Protein AF-0000000072180485 (afdb_homodimer)

Radius of gyration: 29.86 Å; Cα contacts (8 Å, |Δi|>4): 992; chains: 2; bounding box: 83×87×85 Å

Organism: Symbiodinium microadriaticum (NCBI:txid2951)

Nearest PDB structures (foldseek):
  3htm-assembly1_B  TM=7.768E-01  e=1.450E-06  Homo sapiens
  4eoz-assembly2_A  TM=7.579E-01  e=9.945E-05  Homo sapiens
  6xxs-assembly1_B  TM=7.174E-01  e=1.742E-04  Homo sapiens
  6zbu-assembly1_A  TM=7.116E-01  e=1.573E-04  Homo sapiens
  8dwt-assembly1_B  TM=5.602E-01  e=3.242E-05  Homo sapiens

InterPro domains:
  IPR000210 BTB/POZ domain [PF00651] (170-268)
  IPR000210 BTB/POZ domain [PS50097] (172-239)
  IPR000210 BTB/POZ domain [SM00225] (172-271)
  IPR011333 SKP1/BTB/POZ domain superfamily [G3DSA:3.30.710.10] (150-300)
  IPR011333 SKP1/BTB/POZ domain superfamily [SSF54695] (161-268)
  IPR044714 BTB/POZ domain-containing protein AtSIBP1-like [PTHR46672] (154-309)

Solvent-accessible surface area (backbone atoms only — not comparable to full-atom values): 36627 Å² total; per-residue (Å²): 72,83,70,53,60,68,53,40,39,49,44,49,51,26,54,68,72,35,38,48,67,62,37,59,72,70,49,57,96,56,48,46,54,81,46,59,37,54,97,69,56,40,27,65,62,41,50,60,64,60,40,52,80,42,96,64,60,45,71,48,43,52,52,38,49,50,52,41,33,71,72,51,32,58,54,75,53,59,40,56,72,85,40,90,44,59,50,75,48,56,45,89,91,43,45,86,83,46,57,45,75,47,69,46,37,41,28,17,36,53,34,41,40,40,53,47,45,54,53,47,68,71,39,94,58,88,49,64,70,44,46,52,42,43,54,52,49,48,51,50,58,29,66,52,70,53,70,64,84,54,49,38,70,26,50,44,55,38,42,50,32,37,48,43,43,66,66,41,64,90,72,39,38,26,38,35,37,27,58,78,39,75,43,68,40,47,56,63,58,46,34,54,52,11,71,57,43,29,54,56,48,59,63,37,52,76,80,42,87,64,34,78,46,85,42,58,91,37,46,40,69,19,52,50,50,40,49,40,30,54,60,43,54,41,73,83,78,82,76,51,72,66,44,45,49,50,20,34,50,51,25,55,73,40,56,24,62,56,46,31,50,53,46,44,56,54,48,62,75,56,66,41,88,87,41,35,65,65,52,32,34,49,16,55,77,67,65,34,63,70,43,33,49,53,38,38,52,49,42,73,69,31,67,68,50,44,50,37,55,74,69,62,75,52,56,68,62,40,45,37,60,74,39,58,71,61,49,52,52,52,55,55,50,55,57,61,60,64,73,102,73,84,72,53,59,58,55,41,39,30,44,50,44,25,55,68,72,37,36,50,45,40,35,60,67,70,49,57,59,49,49,43,52,82,45,62,34,55,96,68,54,40,28,65,62,42,51,61,63,59,41,50,78,44,97,63,58,42,72,47,43,54,53,38,48,51,49,43,28,71,70,42,30,50,48,73,52,58,40,55,73,84,40,88,44,59,51,76,48,57,44,90,91,42,45,90,84,45,56,46,76,49,68,46,39,51,30,16,36,55,54,40,38,50,53,48,42,53,52,45,68,71,40,93,58,90,44,66,68,45,44,52,40,36,52,50,47,53,50,45,56,70,48,44,51,59,39,77,63,53,50,37,50,26,49,47,55,42,45,51,33,38,49,45,46,68,67,40,63,91,72,38,38,26,39,37,38,26,58,78,38,77,43,69,39,46,54,62,58,45,33,52,53,11,70,58,43,28,55,55,50,59,63,38,52,76,80,42,86,65,33,79,45,83,42,58,91,38,47,41,67,20,52,50,51,40,49,39,30,52,58,46,57,44,74,84,79,82,74,51,72,66,44,48,49,51,21,33,52,50,25,55,72,38,57,24,62,57,45,31,50,54,47,47,57,55,49,61,74,57,66,41,86,88,40,35,64,66,52,33,37,50,16,54,76,68,65,35,63,55,46,33,48,42,38,38,53,49,42,72,68,31,67,68,50,45,50,38,55,75,70,63,73,54,57,71,64,42,46,39,61,74,37,59,71,62,49,55,53,52,55,56,50,54,58,62,57,64,72,104

Sequence (680 aa):
MMVTQTKFNSLIGFLRIGDILGLQKFIPADFDWSQKGGPEDVTLLHYAVLCLGEENPGEKHLKTMEWMLRSGADPEHELPQKHPQCYLIWKRKNKRGTTIEIPYAGHSATSLAFAWLEALETSEEEWTVEREYLKNVVSLIARIPSLHRKKVAVAEGVVDLWESVLNMSTTHNVTLETEDGNVTAHDHVLMAASPVLEAMLQSAMKEGVHKHISVTDSSGTSVALFLEVLYTSSMRGSPSHLTMLAALDLAHRWQVTTVVQQLADVLLEMITVDSFVAIAAAAVLKGLSSLTRACSVFGAKSPQVQAMLKKGSLPTAVRTLLQPDSAKSLETAKKKRRTVMMVTQTKFNSLIGFLRIGDILGLQKFIPADFDWSQKGGPEDVTLLHYAVLCLGEENPGEKHLKTMEWMLRSGADPEHELPQKHPQCYLIWKRKNKRGTTIEIPYAGHSATSLAFAWLEALETSEEEWTVEREYLKNVVSLIARIPSLHRKKVAVAEGVVDLWESVLNMSTTHNVTLETEDGNVTAHDHVLMAASPVLEAMLQSAMKEGVHKHISVTDSSGTSVALFLEVLYTSSMRGSPSHLTMLAALDLAHRWQVTTVVQQLADVLLEMITVDSFVAIAAAAVLKGLSSLTRACSVFGAKSPQVQAMLKKGSLPTAVRTLLQPDSAKSLETAKKKRRTV

Foldseek 3Di:
DEDDQVLVVVLLVCLLVLPLVVNVVSADLPHDQQAFHDPQRGGSLLSLLVSLPRPANDPSSLVSNLVSQQSAHDQQNADAQPRPDWDWDADPVDRPQQIDIDGSHGDGSLRVLVVVLVRQVPGPDDSPRSNVSSVSNNVSNVPRPRPPDDDDDDDPVQLVVLVVQLPPQVPFQEWEAEQADIGTHHLVLLLVQFVQSVVQVVVQVVPDRHHYDYHHVADPLLVSQLVSCSRRVDGPDDDALVSLLRVLVVCLVRVRVSSVVSSLVVVLVVDDPVCLQVQCLSCQVSVVPVSLVSSLVCLVVDPSSVVCLVVVVGDPSNNCSNVVVVVVVVVVVVVVVVVD/DEDDQVLVVVLLVCLLVLPLVSNVVSADLQHDQQAFHDPQRGGSLLSLLLSLARPANDPSSLVNNLVSLQSQRAQQNADAQPRDDWDWDADPVCRPQQIDIDTRHGHGSLRVLVVVLVSQVPGPDDSPRSNVSSVSNNVSNLQRPSCNVDDDDDDPVVLVVLVVQLPPQVPFQEWEAEQADIDTHHLVLLVVQFVQSVVQVVVQVVPDRHYYDYHHVADPLLVSQLVSCSRRVDGPDDDALVSLLRVLVVCLVRVRVSSNVSSLNVVSVVDDPVCLQVQCQSCQVSVVPSSLSSSLVCCVPDPVSVVCLVVVVGDPSNNCSNPVVVVVVVVVVVVVVVVD

pLDDT: mean 82.28, std 13.86, range [29.07, 97.98]

Structure (mmCIF, N/CA/C/O backbone):
data_AF-0000000072180485-model_v1
#
loop_
_entity.id
_entity.type
_entity.pdbx_description
1 polymer 'BTB/POZ and TAZ domain-containing protein 4'
#
loop_
_atom_site.group_PDB
_atom_site.id
_atom_site.type_symbol
_atom_site.label_atom_id
_atom_site.label_alt_id
_atom_site.label_comp_id
_atom_site.label_asym_id
_atom_site.label_entity_id
_atom_site.label_seq_id
_atom_site.pdbx_PDB_ins_code
_atom_site.Cartn_x
_atom_site.Cartn_y
_atom_site.Cartn_z
_atom_site.occupancy
_atom_site.B_iso_or_equiv
_atom_site.auth_seq_id
_atom_site.auth_comp_id
_atom_site.auth_asym_id
_atom_site.auth_atom_id
_atom_site.pdbx_PDB_model_num
ATOM 1 N N . MET A 1 1 ? 4.359 -18.362 -21.927 1 55.29 1 MET A N 1
ATOM 2 C CA . MET A 1 1 ? 4.919 -19.552 -22.561 1 55.29 1 MET A CA 1
ATOM 3 C C . MET A 1 1 ? 6.441 -19.556 -22.463 1 55.29 1 MET A C 1
ATOM 5 O O . MET A 1 1 ? 7.071 -18.497 -22.481 1 55.29 1 MET A O 1
ATOM 9 N N . MET A 1 2 ? 7.008 -20.71 -22.06 1 67.44 2 MET A N 1
ATOM 10 C CA . MET A 1 2 ? 8.457 -20.889 -22.063 1 67.44 2 MET A CA 1
ATOM 11 C C . MET A 1 2 ? 8.97 -21.155 -23.474 1 67.44 2 MET A C 1
ATOM 13 O O . MET A 1 2 ? 8.329 -21.868 -24.248 1 67.44 2 MET A O 1
ATOM 17 N N . VAL A 1 3 ? 9.924 -20.472 -23.899 1 71.61 3 VAL A N 1
ATOM 18 C CA . VAL A 1 3 ? 10.539 -20.665 -25.209 1 71.61 3 VAL A CA 1
ATOM 19 C C . VAL A 1 3 ? 11.713 -21.635 -25.091 1 71.61 3 VAL A C 1
ATOM 21 O O . VAL A 1 3 ? 12.26 -21.827 -24.002 1 71.61 3 VAL A O 1
ATOM 24 N N . THR A 1 4 ? 11.973 -22.357 -26.11 1 74.17 4 THR A N 1
ATOM 25 C CA . THR A 1 4 ? 13.118 -23.259 -26.15 1 74.17 4 THR A CA 1
ATOM 26 C C . THR A 1 4 ? 14.415 -22.499 -25.886 1 74.17 4 THR A C 1
ATOM 28 O O . THR A 1 4 ? 14.459 -21.274 -26.01 1 74.17 4 THR A O 1
ATOM 31 N N . GLN A 1 5 ? 15.402 -23.24 -25.478 1 77.2 5 GLN A N 1
ATOM 32 C CA . GLN A 1 5 ? 16.694 -22.619 -25.206 1 77.2 5 GLN A CA 1
ATOM 33 C C . GLN A 1 5 ? 17.26 -21.955 -26.459 1 77.2 5 GLN A C 1
ATOM 35 O O . GLN A 1 5 ? 17.889 -20.898 -26.378 1 77.2 5 GLN A O 1
ATOM 40 N N . THR A 1 6 ? 17.025 -22.604 -27.561 1 74.24 6 THR A N 1
ATOM 41 C CA . THR A 1 6 ? 17.506 -22.047 -28.821 1 74.24 6 THR A CA 1
ATOM 42 C C . THR A 1 6 ? 16.824 -20.715 -29.119 1 74.24 6 THR A C 1
ATOM 44 O O . THR A 1 6 ? 17.478 -19.755 -29.531 1 74.24 6 THR A O 1
ATOM 47 N N . LYS A 1 7 ? 15.589 -20.792 -28.867 1 76.18 7 LYS A N 1
ATOM 48 C CA . LYS A 1 7 ? 14.851 -19.55 -29.077 1 76.18 7 LYS A CA 1
ATOM 49 C C . LYS A 1 7 ? 15.272 -18.483 -28.072 1 76.18 7 LYS A C 1
ATOM 51 O O . LYS A 1 7 ? 15.406 -17.309 -28.423 1 76.18 7 LYS A O 1
ATOM 56 N N . PHE A 1 8 ? 15.44 -18.954 -26.92 1 85.02 8 PHE A N 1
ATOM 57 C CA . PHE A 1 8 ? 15.881 -18.03 -25.882 1 85.02 8 PHE A CA 1
ATOM 58 C C . PHE A 1 8 ? 17.22 -17.402 -26.25 1 85.02 8 PHE A C 1
ATOM 60 O O . PHE A 1 8 ? 17.419 -16.2 -26.065 1 85.02 8 PHE A O 1
ATOM 67 N N . ASN A 1 9 ? 18.1 -18.163 -26.788 1 78.93 9 ASN A N 1
ATOM 68 C CA . ASN A 1 9 ? 19.398 -17.66 -27.224 1 78.93 9 ASN A CA 1
ATOM 69 C C . ASN A 1 9 ? 19.253 -16.619 -28.33 1 78.93 9 ASN A C 1
ATOM 71 O O . ASN A 1 9 ? 20.013 -15.65 -28.381 1 78.93 9 ASN A O 1
ATOM 75 N N . SER A 1 10 ? 18.276 -16.87 -29.151 1 77.52 10 SER A N 1
ATOM 76 C CA . SER A 1 10 ? 18.01 -15.896 -30.204 1 77.52 10 SER A CA 1
ATOM 77 C C . SER A 1 10 ? 17.522 -14.573 -29.623 1 77.52 10 SER A C 1
ATOM 79 O O . SER A 1 10 ? 17.89 -13.502 -30.11 1 77.52 10 SER A O 1
ATOM 81 N N . LEU A 1 11 ? 16.711 -14.748 -28.644 1 85.27 11 LEU A N 1
ATOM 82 C CA . LEU A 1 11 ? 16.206 -13.542 -27.998 1 85.27 11 LEU A CA 1
ATOM 83 C C . LEU A 1 11 ? 17.343 -12.747 -27.366 1 85.27 11 LEU A C 1
ATOM 85 O O . LEU A 1 11 ? 17.38 -11.519 -27.469 1 85.27 11 LEU A O 1
ATOM 89 N N . ILE A 1 12 ? 18.299 -13.43 -26.771 1 82.38 12 ILE A N 1
ATOM 90 C CA . ILE A 1 12 ? 19.475 -12.79 -26.191 1 82.38 12 ILE A CA 1
ATOM 91 C C . ILE A 1 12 ? 20.261 -12.068 -27.282 1 82.38 12 ILE A C 1
ATOM 93 O O . ILE A 1 12 ? 20.762 -10.962 -27.067 1 82.38 12 ILE A O 1
ATOM 97 N N . GLY A 1 13 ? 20.343 -12.769 -28.389 1 77.73 13 GLY A N 1
ATOM 98 C CA . GLY A 1 13 ? 21.037 -12.159 -29.512 1 77.73 13 GLY A CA 1
ATOM 99 C C . GLY A 1 13 ? 20.442 -10.827 -29.929 1 77.73 13 GLY A C 1
ATOM 100 O O . GLY A 1 13 ? 21.171 -9.856 -30.141 1 77.73 13 GLY A O 1
ATOM 101 N N . PHE A 1 14 ? 19.105 -10.803 -30.041 1 79.71 14 PHE A N 1
ATOM 102 C CA . PHE A 1 14 ? 18.433 -9.562 -30.408 1 79.71 14 PHE A CA 1
ATOM 103 C C . PHE A 1 14 ? 18.668 -8.486 -29.356 1 79.71 14 PHE A C 1
ATOM 105 O O . PHE A 1 14 ? 18.844 -7.312 -29.689 1 79.71 14 PHE A O 1
ATOM 112 N N . LEU A 1 15 ? 18.692 -8.951 -28.089 1 82.84 15 LEU A N 1
ATOM 113 C CA . LEU A 1 15 ? 18.897 -8.027 -26.979 1 82.84 15 LEU A CA 1
ATOM 114 C C . LEU A 1 15 ? 20.303 -7.438 -27.014 1 82.84 15 LEU A C 1
ATOM 116 O O . LEU A 1 15 ? 20.483 -6.236 -26.806 1 82.84 15 LEU A O 1
ATOM 120 N N . ARG A 1 16 ? 21.263 -8.171 -27.354 1 74.38 16 ARG A N 1
ATOM 121 C CA . ARG A 1 16 ? 22.661 -7.754 -27.359 1 74.38 16 ARG A CA 1
ATOM 122 C C . ARG A 1 16 ? 22.922 -6.726 -28.455 1 74.38 16 ARG A C 1
ATOM 124 O O . ARG A 1 16 ? 23.71 -5.797 -28.267 1 74.38 16 ARG A O 1
ATOM 131 N N . ILE A 1 17 ? 22.183 -6.929 -29.605 1 72.95 17 ILE A N 1
ATOM 132 C CA . ILE A 1 17 ? 22.425 -6.011 -30.712 1 72.95 17 ILE A CA 1
ATOM 133 C C . ILE A 1 17 ? 21.459 -4.832 -30.627 1 72.95 17 ILE A C 1
ATOM 135 O O . ILE A 1 17 ? 21.48 -3.941 -31.478 1 72.95 17 ILE A O 1
ATOM 139 N N . GLY A 1 18 ? 20.515 -4.872 -29.688 1 75.53 18 GLY A N 1
ATOM 140 C CA . GLY A 1 18 ? 19.601 -3.764 -29.462 1 75.53 18 GLY A CA 1
ATOM 141 C C . GLY A 1 18 ? 18.478 -3.7 -30.481 1 75.53 18 GLY A C 1
ATOM 142 O O . GLY A 1 18 ? 18.034 -2.613 -30.855 1 75.53 18 GLY A O 1
ATOM 143 N N . ASP A 1 19 ? 18.042 -4.768 -31.073 1 75.85 19 ASP A N 1
ATOM 144 C CA . ASP A 1 19 ? 16.96 -4.834 -32.05 1 75.85 19 ASP A CA 1
ATOM 145 C C . ASP A 1 19 ? 15.624 -5.127 -31.37 1 75.85 19 ASP A C 1
ATOM 147 O O . ASP A 1 19 ? 15.238 -6.288 -31.222 1 75.85 19 ASP A O 1
ATOM 151 N N . ILE A 1 20 ? 14.879 -4.136 -31.066 1 82.63 20 ILE A N 1
ATOM 152 C CA . ILE A 1 20 ? 13.622 -4.265 -30.338 1 82.63 20 ILE A CA 1
ATOM 153 C C . ILE A 1 20 ? 12.576 -4.933 -31.228 1 82.63 20 ILE A C 1
ATOM 155 O O . ILE A 1 20 ? 11.748 -5.71 -30.747 1 82.63 20 ILE A O 1
ATOM 159 N N . LEU A 1 21 ? 12.582 -4.594 -32.517 1 75.52 21 LEU A N 1
ATOM 160 C CA . LEU A 1 21 ? 11.594 -5.157 -33.432 1 75.52 21 LEU A CA 1
ATOM 161 C C . LEU A 1 21 ? 11.735 -6.673 -33.518 1 75.52 21 LEU A C 1
ATOM 163 O O . LEU A 1 21 ? 10.736 -7.396 -33.5 1 75.52 21 LEU A O 1
ATOM 167 N N . GLY A 1 22 ? 13.013 -7.106 -33.689 1 74.55 22 GLY A N 1
ATOM 168 C CA . GLY A 1 22 ? 13.258 -8.539 -33.671 1 74.55 22 GLY A CA 1
ATOM 169 C C . GLY A 1 22 ? 12.808 -9.205 -32.384 1 74.55 22 GLY A C 1
ATOM 170 O O . GLY A 1 22 ? 12.212 -10.284 -32.413 1 74.55 22 GLY A O 1
ATOM 171 N N . LEU A 1 23 ? 13.057 -8.615 -31.25 1 81.16 23 LEU A N 1
ATOM 172 C CA . LEU A 1 23 ? 12.649 -9.153 -29.957 1 81.16 23 LEU A CA 1
ATOM 173 C C . LEU A 1 23 ? 11.129 -9.234 -29.857 1 81.16 23 LEU A C 1
ATOM 175 O O . LEU A 1 23 ? 10.585 -10.25 -29.42 1 81.16 23 LEU A O 1
ATOM 179 N N . GLN A 1 24 ? 10.436 -8.191 -30.29 1 78.71 24 GLN A N 1
ATOM 180 C CA . GLN A 1 24 ? 8.979 -8.133 -30.234 1 78.71 24 GLN A CA 1
ATOM 181 C C . GLN A 1 24 ? 8.351 -9.182 -31.147 1 78.71 24 GLN A C 1
ATOM 183 O O . GLN A 1 24 ? 7.32 -9.768 -30.811 1 78.71 24 GLN A O 1
ATOM 188 N N . LYS A 1 25 ? 8.94 -9.362 -32.166 1 70.75 25 LYS A N 1
ATOM 189 C CA . LYS A 1 25 ? 8.422 -10.301 -33.156 1 70.75 25 LYS A CA 1
ATOM 190 C C . LYS A 1 25 ? 8.528 -11.739 -32.658 1 70.75 25 LYS A C 1
ATOM 192 O O . LYS A 1 25 ? 7.647 -12.56 -32.924 1 70.75 25 LYS A O 1
ATOM 197 N N . PHE A 1 26 ? 9.535 -12.03 -31.938 1 72.55 26 PHE A N 1
ATOM 198 C CA . PHE A 1 26 ? 9.828 -13.43 -31.657 1 72.55 26 PHE A CA 1
ATOM 199 C C . PHE A 1 26 ? 9.446 -13.787 -30.225 1 72.55 26 PHE A C 1
ATOM 201 O O . PHE A 1 26 ? 9.433 -14.962 -29.854 1 72.55 26 PHE A O 1
ATOM 208 N N . ILE A 1 27 ? 9.072 -12.788 -29.392 1 74.83 27 ILE A N 1
ATOM 209 C CA . ILE A 1 27 ? 8.6 -13.079 -28.042 1 74.83 27 ILE A CA 1
ATOM 210 C C . ILE A 1 27 ? 7.1 -13.362 -28.07 1 74.83 27 ILE A C 1
ATOM 212 O O . ILE A 1 27 ? 6.316 -12.541 -28.553 1 74.83 27 ILE A O 1
ATOM 216 N N . PRO A 1 28 ? 6.738 -14.524 -27.673 1 65.82 28 PRO A N 1
ATOM 217 C CA . PRO A 1 28 ? 5.301 -14.805 -27.63 1 65.82 28 PRO A CA 1
ATOM 218 C C . PRO A 1 28 ? 4.547 -13.879 -26.679 1 65.82 28 PRO A C 1
ATOM 220 O O . PRO A 1 28 ? 5.13 -13.361 -25.723 1 65.82 28 PRO A O 1
ATOM 223 N N . ALA A 1 29 ? 3.292 -13.536 -26.949 1 61.27 29 ALA A N 1
ATOM 224 C CA . ALA A 1 29 ? 2.452 -12.637 -26.162 1 61.27 29 ALA A CA 1
ATOM 225 C C . ALA A 1 29 ? 2.337 -13.118 -24.718 1 61.27 29 ALA A C 1
ATOM 227 O O . ALA A 1 29 ? 2.235 -12.308 -23.794 1 61.27 29 ALA A O 1
ATOM 228 N N . ASP A 1 30 ? 2.503 -14.432 -24.651 1 60.67 30 ASP A N 1
ATOM 229 C CA . ASP A 1 30 ? 2.36 -15.012 -23.319 1 60.67 30 ASP A CA 1
ATOM 230 C C . ASP A 1 30 ? 3.711 -15.464 -22.769 1 60.67 30 ASP A C 1
ATOM 232 O O . ASP A 1 30 ? 3.786 -16.439 -22.019 1 60.67 30 ASP A O 1
ATOM 236 N N . PHE A 1 31 ? 4.711 -14.774 -23.195 1 73.87 31 PHE A N 1
ATOM 237 C CA . PHE A 1 31 ? 6.071 -15.106 -22.785 1 73.87 31 PHE A CA 1
ATOM 238 C C . PHE A 1 31 ? 6.199 -15.084 -21.267 1 73.87 31 PHE A C 1
ATOM 240 O O . PHE A 1 31 ? 5.714 -14.159 -20.611 1 73.87 31 PHE A O 1
ATOM 247 N N . ASP A 1 32 ? 6.867 -16.131 -20.738 1 73.66 32 ASP A N 1
ATOM 248 C CA . ASP A 1 32 ? 7.208 -16.158 -19.319 1 73.66 32 ASP A CA 1
ATOM 249 C C . ASP A 1 32 ? 8.476 -15.352 -19.044 1 73.66 32 ASP A C 1
ATOM 251 O O . ASP A 1 32 ? 9.588 -15.857 -19.216 1 73.66 32 ASP A O 1
ATOM 255 N N . TRP A 1 33 ? 8.317 -14.239 -18.499 1 83.29 33 TRP A N 1
ATOM 256 C CA . TRP A 1 33 ? 9.429 -13.319 -18.285 1 83.29 33 TRP A CA 1
ATOM 257 C C . TRP A 1 33 ? 10.329 -13.806 -17.154 1 83.29 33 TRP A C 1
ATOM 259 O O . TRP A 1 33 ? 11.433 -13.29 -16.964 1 83.29 33 TRP A O 1
ATOM 269 N N . SER A 1 34 ? 9.9 -14.742 -16.417 1 82.12 34 SER A N 1
ATOM 270 C CA . SER A 1 34 ? 10.715 -15.31 -15.348 1 82.12 34 SER A CA 1
ATOM 271 C C . SER A 1 34 ? 11.567 -16.467 -15.858 1 82.12 34 SER A C 1
ATOM 273 O O . SER A 1 34 ? 12.366 -17.034 -15.109 1 82.12 34 SER A O 1
ATOM 275 N N . GLN A 1 35 ? 11.436 -16.715 -17.178 1 81.89 35 GLN A N 1
ATOM 276 C CA . GLN A 1 35 ? 12.211 -17.802 -17.765 1 81.89 35 GLN A CA 1
ATOM 277 C C . GLN A 1 35 ? 13.698 -17.462 -17.801 1 81.89 35 GLN A C 1
ATOM 279 O O . GLN A 1 35 ? 14.075 -16.342 -18.154 1 81.89 35 GLN A O 1
ATOM 284 N N . LYS A 1 36 ? 14.467 -18.44 -17.373 1 86.64 36 LYS A N 1
ATOM 285 C CA . LYS A 1 36 ? 15.919 -18.3 -17.443 1 86.64 36 LYS A CA 1
ATOM 286 C C . LYS A 1 36 ? 16.491 -19.076 -18.625 1 86.64 36 LYS A C 1
ATOM 288 O O . LYS A 1 36 ? 15.912 -20.076 -19.056 1 86.64 36 LYS A O 1
ATOM 293 N N . GLY A 1 37 ? 17.532 -18.546 -19.161 1 81.24 37 GLY A N 1
ATOM 294 C CA . GLY A 1 37 ? 18.161 -19.225 -20.283 1 81.24 37 GLY A CA 1
ATOM 295 C C . GLY A 1 37 ? 19.485 -18.606 -20.689 1 81.24 37 GLY A C 1
ATOM 296 O O . GLY A 1 37 ? 20.019 -17.751 -19.981 1 81.24 37 GLY A O 1
ATOM 297 N N . GLY A 1 38 ? 20.087 -19.205 -21.743 1 76.59 38 GLY A N 1
ATOM 298 C CA . GLY A 1 38 ? 21.371 -18.737 -22.24 1 76.59 38 GLY A CA 1
ATOM 299 C C . GLY A 1 38 ? 22.55 -19.297 -21.468 1 76.59 38 GLY A C 1
ATOM 300 O O . GLY A 1 38 ? 22.378 -20.146 -20.591 1 76.59 38 GLY A O 1
ATOM 301 N N . PRO A 1 39 ? 23.736 -18.851 -21.799 1 76.02 39 PRO A N 1
ATOM 302 C CA . PRO A 1 39 ? 24.94 -19.348 -21.129 1 76.02 39 PRO A CA 1
ATOM 303 C C . PRO A 1 39 ? 24.982 -18.986 -19.646 1 76.02 39 PRO A C 1
ATOM 305 O O . PRO A 1 39 ? 25.562 -19.722 -18.843 1 76.02 39 PRO A O 1
ATOM 308 N N . GLU A 1 40 ? 24.348 -17.931 -19.266 1 81.7 40 GLU A N 1
ATOM 309 C CA . GLU A 1 40 ? 24.409 -17.441 -17.892 1 81.7 40 GLU A CA 1
ATOM 310 C C . GLU A 1 40 ? 23.211 -17.924 -17.08 1 81.7 40 GLU A C 1
ATOM 312 O O . GLU A 1 40 ? 23.178 -17.767 -15.858 1 81.7 40 GLU A O 1
ATOM 317 N N . ASP A 1 41 ? 22.267 -18.518 -17.766 1 86.31 41 ASP A N 1
ATOM 318 C CA . ASP A 1 41 ? 21.059 -19.034 -17.129 1 86.31 41 ASP A CA 1
ATOM 319 C C . ASP A 1 41 ? 20.371 -17.953 -16.299 1 86.31 41 ASP A C 1
ATOM 321 O O . ASP A 1 41 ? 20.102 -18.151 -15.112 1 86.31 41 ASP A O 1
ATOM 325 N N . VAL A 1 42 ? 20.118 -16.866 -16.87 1 90.43 42 VAL A N 1
ATOM 326 C CA . VAL A 1 42 ? 19.433 -15.744 -16.235 1 90.43 42 VAL A CA 1
ATOM 327 C C . VAL A 1 42 ? 18.251 -15.307 -17.096 1 90.43 42 VAL A C 1
ATOM 329 O O . VAL A 1 42 ? 18.064 -15.808 -18.207 1 90.43 42 VAL A O 1
ATOM 332 N N . THR A 1 43 ? 17.389 -14.47 -16.608 1 90.87 43 THR A N 1
ATOM 333 C CA . THR A 1 43 ? 16.245 -13.98 -17.37 1 90.87 43 THR A CA 1
ATOM 334 C C . THR A 1 43 ? 16.692 -12.983 -18.436 1 90.87 43 THR A C 1
ATOM 336 O O . THR A 1 43 ? 17.822 -12.491 -18.398 1 90.87 43 THR A O 1
ATOM 339 N N . LEU A 1 44 ? 15.831 -12.693 -19.342 1 88.97 44 LEU A N 1
ATOM 340 C CA . LEU A 1 44 ? 16.132 -11.728 -20.394 1 88.97 44 LEU A CA 1
ATOM 341 C C . LEU A 1 44 ? 16.402 -10.348 -19.804 1 88.97 44 LEU A C 1
ATOM 343 O O . LEU A 1 44 ? 17.238 -9.601 -20.32 1 88.97 44 LEU A O 1
ATOM 347 N N . LEU A 1 45 ? 15.692 -10.061 -18.731 1 90.5 45 LEU A N 1
ATOM 348 C CA . LEU A 1 45 ? 15.884 -8.754 -18.111 1 90.5 45 LEU A CA 1
ATOM 349 C C . LEU A 1 45 ? 17.262 -8.655 -17.466 1 90.5 45 LEU A C 1
ATOM 351 O O . LEU A 1 45 ? 17.898 -7.599 -17.51 1 90.5 45 LEU A O 1
ATOM 355 N N . HIS A 1 46 ? 17.69 -9.701 -16.879 1 90.46 46 HIS A N 1
ATOM 356 C CA . HIS A 1 46 ? 19.051 -9.739 -16.357 1 90.46 46 HIS A CA 1
ATOM 357 C C . HIS A 1 46 ? 20.073 -9.5 -17.463 1 90.46 46 HIS A C 1
ATOM 359 O O . HIS A 1 46 ? 21.042 -8.762 -17.27 1 90.46 46 HIS A O 1
ATOM 365 N N . TYR A 1 47 ? 19.87 -10.13 -18.587 1 87.74 47 TYR A N 1
ATOM 366 C CA . TYR A 1 47 ? 20.761 -9.936 -19.726 1 87.74 47 TYR A CA 1
ATOM 367 C C . TYR A 1 47 ? 20.782 -8.476 -20.159 1 87.74 47 TYR A C 1
ATOM 369 O O . TYR A 1 47 ? 21.828 -7.953 -20.551 1 87.74 47 TYR A O 1
ATOM 377 N N . ALA A 1 48 ? 19.628 -7.941 -20.085 1 88.01 48 ALA A N 1
ATOM 378 C CA . ALA A 1 48 ? 19.537 -6.546 -20.509 1 88.01 48 ALA A CA 1
ATOM 379 C C . ALA A 1 48 ? 20.392 -5.646 -19.621 1 88.01 48 ALA A C 1
ATOM 381 O O . ALA A 1 48 ? 20.981 -4.672 -20.097 1 88.01 48 ALA A O 1
ATOM 382 N N . VAL A 1 49 ? 20.423 -5.981 -18.351 1 88.82 49 VAL A N 1
ATOM 383 C CA . VAL A 1 49 ? 21.241 -5.218 -17.415 1 88.82 49 VAL A CA 1
ATOM 384 C C . VAL A 1 49 ? 22.718 -5.384 -17.765 1 88.82 49 VAL A C 1
ATOM 386 O O . VAL A 1 49 ? 23.511 -4.454 -17.598 1 88.82 49 VAL A O 1
ATOM 389 N N . LEU A 1 50 ? 23.09 -6.503 -18.314 1 78.49 50 LEU A N 1
ATOM 390 C CA . LEU A 1 50 ? 24.478 -6.882 -18.552 1 78.49 50 LEU A CA 1
ATOM 391 C C . LEU A 1 50 ? 24.952 -6.381 -19.913 1 78.49 50 LEU A C 1
ATOM 393 O O . LEU A 1 50 ? 26.098 -6.619 -20.301 1 78.49 50 LEU A O 1
ATOM 397 N N . CYS A 1 51 ? 24.118 -5.768 -20.621 1 75.43 51 CYS A N 1
ATOM 398 C CA . CYS A 1 51 ? 24.543 -5.278 -21.928 1 75.43 51 CYS A CA 1
ATOM 399 C C . CYS A 1 51 ? 25.515 -4.113 -21.784 1 75.43 51 CYS A C 1
ATOM 401 O O . CYS A 1 51 ? 25.46 -3.154 -22.556 1 75.43 51 CYS A O 1
ATOM 403 N N . LEU A 1 52 ? 26.34 -4.106 -20.708 1 62.76 52 LEU A N 1
ATOM 404 C CA . LEU A 1 52 ? 27.339 -3.094 -20.385 1 62.76 52 LEU A CA 1
ATOM 405 C C . LEU A 1 52 ? 28.443 -3.064 -21.438 1 62.76 52 LEU A C 1
ATOM 407 O O . LEU A 1 52 ? 28.995 -2.003 -21.734 1 62.76 52 LEU A O 1
ATOM 411 N N . GLY A 1 53 ? 28.901 -4.163 -21.879 1 56.17 53 GLY A N 1
ATOM 412 C CA . GLY A 1 53 ? 30.099 -4.328 -22.687 1 56.17 53 GLY A CA 1
ATOM 413 C C . GLY A 1 53 ? 29.858 -4.094 -24.166 1 56.17 53 GLY A C 1
ATOM 414 O O . GLY A 1 53 ? 30.793 -4.141 -24.968 1 56.17 53 GLY A O 1
ATOM 415 N N . GLU A 1 54 ? 28.595 -3.857 -24.498 1 53.13 54 GLU A N 1
ATOM 416 C CA . GLU A 1 54 ? 28.416 -3.806 -25.946 1 53.13 54 GLU A CA 1
ATOM 417 C C . GLU A 1 54 ? 28.712 -2.412 -26.489 1 53.13 54 GLU A C 1
ATOM 419 O O . GLU A 1 54 ? 28.697 -1.432 -25.742 1 53.13 54 GLU A O 1
ATOM 424 N N . GLU A 1 55 ? 29.56 -2.31 -27.412 1 52.18 55 GLU A N 1
ATOM 425 C CA . GLU A 1 55 ? 30.215 -1.131 -27.972 1 52.18 55 GLU A CA 1
ATOM 426 C C . GLU A 1 55 ? 29.431 0.139 -27.655 1 52.18 55 GLU A C 1
ATOM 428 O O . GLU A 1 55 ? 30.02 1.197 -27.426 1 52.18 55 GLU A O 1
ATOM 433 N N . ASN A 1 56 ? 28.029 0.05 -27.622 1 50.69 56 ASN A N 1
ATOM 434 C CA . ASN A 1 56 ? 27.277 1.27 -27.349 1 50.69 56 ASN A CA 1
ATOM 435 C C . ASN A 1 56 ? 25.958 0.97 -26.643 1 50.69 56 ASN A C 1
ATOM 437 O O . ASN A 1 56 ? 24.915 0.855 -27.288 1 50.69 56 ASN A O 1
ATOM 441 N N . PRO A 1 57 ? 26.153 0.575 -25.349 1 59.81 57 PRO A N 1
ATOM 442 C CA . PRO A 1 57 ? 24.877 0.358 -24.664 1 59.81 57 PRO A CA 1
ATOM 443 C C . PRO A 1 57 ? 24.006 1.612 -24.627 1 59.81 57 PRO A C 1
ATOM 445 O O . PRO A 1 57 ? 24.395 2.62 -24.032 1 59.81 57 PRO A O 1
ATOM 448 N N . GLY A 1 58 ? 23.414 2.009 -25.93 1 64.25 58 GLY A N 1
ATOM 449 C CA . GLY A 1 58 ? 22.744 3.252 -26.276 1 64.25 58 GLY A CA 1
ATOM 450 C C . GLY A 1 58 ? 21.264 3.245 -25.945 1 64.25 58 GLY A C 1
ATOM 451 O O . GLY A 1 58 ? 20.803 2.418 -25.156 1 64.25 58 GLY A O 1
ATOM 452 N N . GLU A 1 59 ? 20.6 4.098 -26.42 1 74.74 59 GLU A N 1
ATOM 453 C CA . GLU A 1 59 ? 19.181 4.438 -26.388 1 74.74 59 GLU A CA 1
ATOM 454 C C . GLU A 1 59 ? 18.321 3.264 -26.847 1 74.74 59 GLU A C 1
ATOM 456 O O . GLU A 1 59 ? 17.242 3.027 -26.3 1 74.74 59 GLU A O 1
ATOM 461 N N . LYS A 1 60 ? 19.01 2.435 -27.633 1 76.92 60 LYS A N 1
ATOM 462 C CA . LYS A 1 60 ? 18.249 1.316 -28.181 1 76.92 60 LYS A CA 1
ATOM 463 C C . LYS A 1 60 ? 17.992 0.253 -27.117 1 76.92 60 LYS A C 1
ATOM 465 O O . LYS A 1 60 ? 16.885 -0.281 -27.02 1 76.92 60 LYS A O 1
ATOM 470 N N . HIS A 1 61 ? 19.046 -0.072 -26.292 1 83.29 61 HIS A N 1
ATOM 471 C CA . HIS A 1 61 ? 18.902 -1.084 -25.252 1 83.29 61 HIS A CA 1
ATOM 472 C C . HIS A 1 61 ? 17.943 -0.621 -24.161 1 83.29 61 HIS A C 1
ATOM 474 O O . HIS A 1 61 ? 17.177 -1.423 -23.621 1 83.29 61 HIS A O 1
ATOM 480 N N . LEU A 1 62 ? 17.937 0.586 -23.933 1 86.46 62 LEU A N 1
ATOM 481 C CA . LEU A 1 62 ? 17.033 1.134 -22.927 1 86.46 62 LEU A CA 1
ATOM 482 C C . LEU A 1 62 ? 15.586 1.067 -23.402 1 86.46 62 LEU A C 1
ATOM 484 O O . LEU A 1 62 ? 14.684 0.761 -22.618 1 86.46 62 LEU A O 1
ATOM 488 N N . LYS A 1 63 ? 15.34 1.347 -24.608 1 83.43 63 LYS A N 1
ATOM 489 C CA . LYS A 1 63 ? 14.001 1.238 -25.179 1 83.43 63 LYS A CA 1
ATOM 490 C C . LYS A 1 63 ? 13.498 -0.202 -25.131 1 83.43 63 LY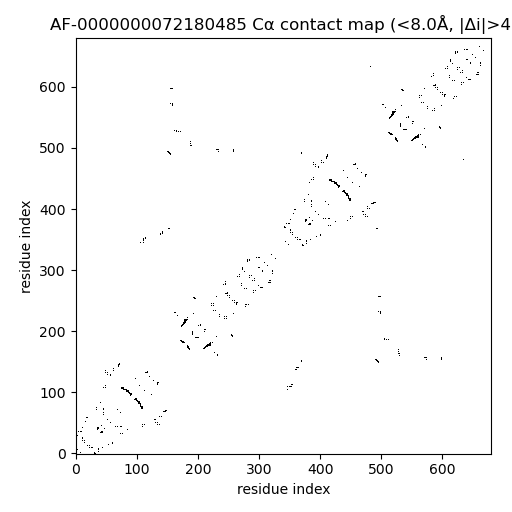S A C 1
ATOM 492 O O . LYS A 1 63 ? 12.324 -0.446 -24.845 1 83.43 63 LYS A O 1
ATOM 497 N N . THR A 1 64 ? 14.418 -1.044 -25.437 1 85.08 64 THR A N 1
ATOM 498 C CA . THR A 1 64 ? 14.079 -2.462 -25.386 1 85.08 64 THR A CA 1
ATOM 499 C C . THR A 1 64 ? 13.71 -2.878 -23.965 1 85.08 64 THR A C 1
ATOM 501 O O . THR A 1 64 ? 12.717 -3.578 -23.756 1 85.08 64 THR A O 1
ATOM 504 N N . MET A 1 65 ? 14.463 -2.451 -23.01 1 87.48 65 MET A N 1
ATOM 505 C CA . MET A 1 65 ? 14.187 -2.777 -21.613 1 87.48 65 MET A CA 1
ATOM 506 C C . MET A 1 65 ? 12.848 -2.195 -21.173 1 87.48 65 MET A C 1
ATOM 508 O O . MET A 1 65 ? 12.101 -2.837 -20.433 1 87.48 65 MET A O 1
ATOM 512 N N . GLU A 1 66 ? 12.616 -1.034 -21.617 1 84.48 66 GLU A N 1
ATOM 513 C CA . GLU A 1 66 ? 11.329 -0.417 -21.309 1 84.48 66 GLU A CA 1
ATOM 514 C C . GLU A 1 66 ? 10.171 -1.281 -21.8 1 84.48 66 GLU A C 1
ATOM 516 O O . GLU A 1 66 ? 9.203 -1.505 -21.069 1 84.48 66 GLU A O 1
ATOM 521 N N . TRP A 1 67 ? 10.239 -1.643 -22.973 1 80.75 67 TRP A N 1
ATOM 522 C CA . TRP A 1 67 ? 9.203 -2.503 -23.537 1 80.75 67 TRP A CA 1
ATOM 523 C C . TRP A 1 67 ? 9.066 -3.791 -22.732 1 80.75 67 TRP A C 1
ATOM 525 O O . TRP A 1 67 ? 7.953 -4.256 -22.478 1 80.75 67 TRP A O 1
ATOM 535 N N . MET A 1 68 ? 10.202 -4.397 -22.327 1 85.55 68 MET A N 1
ATOM 536 C CA . MET A 1 68 ? 10.157 -5.626 -21.541 1 85.55 68 MET A CA 1
ATOM 537 C C . MET A 1 68 ? 9.402 -5.41 -20.234 1 85.55 68 MET A C 1
ATOM 539 O O . MET A 1 68 ? 8.568 -6.233 -19.851 1 85.55 68 MET A O 1
ATOM 543 N N . LEU A 1 69 ? 9.704 -4.357 -19.603 1 82.1 69 LEU A N 1
ATOM 544 C CA . LEU A 1 69 ? 9.079 -4.04 -18.323 1 82.1 69 LEU A CA 1
ATOM 545 C C . LEU A 1 69 ? 7.581 -3.811 -18.492 1 82.1 69 LEU A C 1
ATOM 547 O O . LEU A 1 69 ? 6.781 -4.279 -17.677 1 82.1 69 LEU A O 1
ATOM 551 N N . ARG A 1 70 ? 7.256 -3.203 -19.553 1 72.27 70 ARG A N 1
ATOM 552 C CA . ARG A 1 70 ? 5.846 -2.948 -19.829 1 72.27 70 ARG A CA 1
ATOM 553 C C . ARG A 1 70 ? 5.13 -4.228 -20.249 1 72.27 70 ARG A C 1
ATOM 555 O O . ARG A 1 70 ? 3.906 -4.324 -20.142 1 72.27 70 ARG A O 1
ATOM 562 N N . SER A 1 71 ? 5.894 -5.103 -20.745 1 71.63 71 SER A N 1
ATOM 563 C CA . SER A 1 71 ? 5.318 -6.349 -21.24 1 71.63 71 SER A CA 1
ATOM 564 C C . SER A 1 71 ? 5.212 -7.388 -20.129 1 71.63 71 SER A C 1
ATOM 566 O O . SER A 1 71 ? 4.778 -8.517 -20.368 1 71.63 71 SER A O 1
ATOM 568 N N . GLY A 1 72 ? 5.736 -7.018 -18.902 1 71.21 72 GLY A N 1
ATOM 569 C CA . GLY A 1 72 ? 5.465 -7.896 -17.774 1 71.21 72 GLY A CA 1
ATOM 570 C C . GLY A 1 72 ? 6.724 -8.406 -17.098 1 71.21 72 GLY A C 1
ATOM 571 O O . GLY A 1 72 ? 6.652 -9.2 -16.158 1 71.21 72 GLY A O 1
ATOM 572 N N . ALA A 1 73 ? 7.86 -8 -17.582 1 82.07 73 ALA A N 1
ATOM 573 C CA . ALA A 1 73 ? 9.09 -8.429 -16.92 1 82.07 73 ALA A CA 1
ATOM 574 C C . ALA A 1 73 ? 9.188 -7.844 -15.514 1 82.07 73 ALA A C 1
ATOM 576 O O . ALA A 1 73 ? 8.935 -6.655 -15.31 1 82.07 73 ALA A O 1
ATOM 577 N N . ASP A 1 74 ? 9.51 -8.693 -14.577 1 79.35 74 ASP A N 1
ATOM 578 C CA . ASP A 1 74 ? 9.608 -8.294 -13.177 1 79.35 74 ASP A CA 1
ATOM 579 C C . ASP A 1 74 ? 11.053 -7.98 -12.795 1 79.35 74 ASP A C 1
ATOM 581 O O . ASP A 1 74 ? 11.885 -8.884 -12.698 1 79.35 74 ASP A O 1
ATOM 585 N N . PRO A 1 75 ? 11.323 -6.758 -12.562 1 85.02 75 PRO A N 1
ATOM 586 C CA . PRO A 1 75 ? 12.703 -6.401 -12.222 1 85.02 75 PRO A CA 1
ATOM 587 C C . PRO A 1 75 ? 13.114 -6.891 -10.836 1 85.02 75 PRO A C 1
ATOM 589 O O . PRO A 1 75 ? 14.296 -6.845 -10.486 1 85.02 75 PRO A O 1
ATOM 592 N N . GLU A 1 76 ? 12.157 -7.392 -10.114 1 78.03 76 GLU A N 1
ATOM 593 C CA . GLU A 1 76 ? 12.459 -7.852 -8.763 1 78.03 76 GLU A CA 1
ATOM 594 C C . GLU A 1 76 ? 12.546 -9.375 -8.705 1 78.03 76 GLU A C 1
ATOM 596 O O . GLU A 1 76 ? 12.73 -9.951 -7.63 1 78.03 76 GLU A O 1
ATOM 601 N N . HIS A 1 77 ? 12.405 -9.907 -9.844 1 77.86 77 HIS A N 1
ATOM 602 C CA . HIS A 1 77 ? 12.556 -11.356 -9.89 1 77.86 77 HIS A CA 1
ATOM 603 C C . HIS A 1 77 ? 13.976 -11.774 -9.525 1 77.86 77 HIS A C 1
ATOM 605 O O . HIS A 1 77 ? 14.927 -11.452 -10.241 1 77.86 77 HIS A O 1
ATOM 611 N N . GLU A 1 78 ? 14.147 -12.461 -8.458 1 80.62 78 GLU A N 1
ATOM 612 C CA . GLU A 1 78 ? 15.472 -12.828 -7.966 1 80.62 78 GLU A CA 1
ATOM 613 C C . GLU A 1 78 ? 15.92 -14.17 -8.537 1 80.62 78 GLU A C 1
ATOM 615 O O . GLU A 1 78 ? 15.113 -15.091 -8.68 1 80.62 78 GLU A O 1
ATOM 620 N N . LEU A 1 79 ? 17.218 -14.244 -8.856 1 82.55 79 LEU A N 1
ATOM 621 C CA . LEU A 1 79 ? 17.848 -15.5 -9.25 1 82.55 79 LEU A CA 1
ATOM 622 C C . LEU A 1 79 ? 18.11 -16.382 -8.034 1 82.55 79 LEU A C 1
ATOM 624 O O . LEU A 1 79 ? 18.138 -15.893 -6.902 1 82.55 79 LEU A O 1
ATOM 628 N N . PRO A 1 80 ? 18.338 -17.615 -8.284 1 75.76 80 PRO A N 1
ATOM 629 C CA . PRO A 1 80 ? 18.598 -18.524 -7.165 1 75.76 80 PRO A CA 1
ATOM 630 C C . PRO A 1 80 ? 19.876 -18.175 -6.406 1 75.76 80 PRO A C 1
ATOM 632 O O . PRO A 1 80 ? 20.831 -17.666 -6.999 1 75.76 80 PRO A O 1
ATOM 635 N N . GLN A 1 81 ? 19.917 -18.435 -5.124 1 76.65 81 GLN A N 1
ATOM 636 C CA . GLN A 1 81 ? 21.059 -18.135 -4.268 1 76.65 81 GLN A CA 1
ATOM 637 C C . GLN A 1 81 ? 22.281 -18.956 -4.672 1 76.65 81 GLN A C 1
ATOM 639 O O . GLN A 1 81 ? 23.418 -18.554 -4.416 1 76.65 81 GLN A O 1
ATOM 644 N N . LYS A 1 82 ? 22.019 -20.113 -5.137 1 76.24 82 LYS A N 1
ATOM 645 C CA . LYS A 1 82 ? 23.103 -20.952 -5.641 1 76.24 82 LYS A CA 1
ATOM 646 C C . LYS A 1 82 ? 23.211 -20.857 -7.16 1 76.24 82 LYS A C 1
ATOM 648 O O . LYS A 1 82 ? 22.49 -21.547 -7.883 1 76.24 82 LYS A O 1
ATOM 653 N N . HIS A 1 83 ? 23.596 -19.811 -7.644 1 76.49 83 HIS A N 1
ATOM 654 C CA . HIS A 1 83 ? 23.808 -19.614 -9.074 1 76.49 83 HIS A CA 1
ATOM 655 C C . HIS A 1 83 ? 25.292 -19.655 -9.422 1 76.49 83 HIS A C 1
ATOM 657 O O . HIS A 1 83 ? 26.083 -18.882 -8.876 1 76.49 83 HIS A O 1
ATOM 663 N N . PRO A 1 84 ? 25.695 -20.553 -10.158 1 74.57 84 PRO A N 1
ATOM 664 C CA . PRO A 1 84 ? 27.124 -20.791 -10.37 1 74.57 84 PRO A CA 1
ATOM 665 C C . PRO A 1 84 ? 27.768 -19.746 -11.279 1 74.57 84 PRO A C 1
ATOM 667 O O . PRO A 1 84 ? 28.987 -19.559 -11.244 1 74.57 84 PRO A O 1
ATOM 670 N N . GLN A 1 85 ? 27.051 -19.022 -12.009 1 78.13 85 GLN A N 1
ATOM 671 C CA . GLN A 1 85 ? 27.634 -18.171 -13.041 1 78.13 85 GLN A CA 1
ATOM 672 C C . GLN A 1 85 ? 27.863 -16.755 -12.521 1 78.13 85 GLN A C 1
ATOM 674 O O . GLN A 1 85 ? 27.264 -16.349 -11.524 1 78.13 85 GLN A O 1
ATOM 679 N N . CYS A 1 86 ? 28.865 -16.157 -12.984 1 82.77 86 CYS A N 1
ATOM 680 C CA . CYS A 1 86 ? 29.194 -14.76 -12.723 1 82.77 86 CYS A CA 1
ATOM 681 C C . CYS A 1 86 ? 29.407 -13.997 -14.025 1 82.77 86 CYS A C 1
ATOM 683 O O . CYS A 1 86 ? 29.628 -14.602 -15.075 1 82.77 86 CYS A O 1
ATOM 685 N N . TYR A 1 87 ? 29.171 -12.807 -13.948 1 78.69 87 TYR A N 1
ATOM 686 C CA . TYR A 1 87 ? 29.463 -11.946 -15.088 1 78.69 87 TYR A CA 1
ATOM 687 C C . TYR A 1 87 ? 30.794 -11.226 -14.901 1 78.69 87 TYR A C 1
ATOM 689 O O . TYR A 1 87 ? 31.12 -10.789 -13.795 1 78.69 87 TYR A O 1
ATOM 697 N N . LEU A 1 88 ? 31.603 -11.314 -15.955 1 78.85 88 LEU A N 1
ATOM 698 C CA . LEU A 1 88 ? 32.919 -10.686 -15.931 1 78.85 88 LEU A CA 1
ATOM 699 C C . LEU A 1 88 ? 33.014 -9.584 -16.981 1 78.85 88 LEU A C 1
ATOM 701 O O . LEU A 1 88 ? 32.513 -9.738 -18.097 1 78.85 88 LEU A O 1
ATOM 705 N N . ILE A 1 89 ? 33.525 -8.503 -16.576 1 77.32 89 ILE A N 1
ATOM 706 C CA . ILE A 1 89 ? 33.835 -7.453 -17.54 1 77.32 89 ILE A CA 1
ATOM 707 C C . ILE A 1 89 ? 35.287 -7.011 -17.372 1 77.32 89 ILE A C 1
ATOM 709 O O . ILE A 1 89 ? 35.846 -7.097 -16.276 1 77.32 89 ILE A O 1
ATOM 713 N N . TRP A 1 90 ? 35.945 -6.737 -18.512 1 75.15 90 TRP A N 1
ATOM 714 C CA . TRP A 1 90 ? 37.319 -6.246 -18.495 1 75.15 90 TRP A CA 1
ATOM 715 C C . TRP A 1 90 ? 37.573 -5.298 -19.662 1 75.15 90 TRP A C 1
ATOM 717 O O . TRP A 1 90 ? 36.804 -5.27 -20.626 1 75.15 90 TRP A O 1
ATOM 727 N N . LYS A 1 91 ? 38.5 -4.48 -19.481 1 74.92 91 LYS A N 1
ATOM 728 C CA . LYS A 1 91 ? 38.939 -3.637 -20.589 1 74.92 91 LYS A CA 1
ATOM 729 C C . LYS A 1 91 ? 39.92 -4.38 -21.49 1 74.92 91 LYS A C 1
ATOM 731 O O . LYS A 1 91 ? 40.745 -5.16 -21.009 1 74.92 91 LYS A O 1
ATOM 736 N N . ARG A 1 92 ? 39.751 -4.105 -22.764 1 64.89 92 ARG A N 1
ATOM 737 C CA . ARG A 1 92 ? 40.568 -4.799 -23.753 1 64.89 92 ARG A CA 1
ATOM 738 C C . ARG A 1 92 ? 42.053 -4.558 -23.504 1 64.89 92 ARG A C 1
ATOM 740 O O . ARG A 1 92 ? 42.872 -5.462 -23.68 1 64.89 92 ARG A O 1
ATOM 747 N N . LYS A 1 93 ? 42.36 -3.332 -23.066 1 67.21 93 LYS A N 1
ATOM 748 C CA . LYS A 1 93 ? 43.769 -2.965 -22.953 1 67.21 93 LYS A CA 1
ATOM 749 C C . LYS A 1 93 ? 44.415 -3.629 -21.74 1 67.21 93 LYS A C 1
ATOM 751 O O . LYS A 1 93 ? 45.618 -3.898 -21.74 1 67.21 93 LYS A O 1
ATOM 756 N N . ASN A 1 94 ? 43.667 -3.859 -20.666 1 71.61 94 ASN A N 1
ATOM 757 C CA . ASN A 1 94 ? 44.194 -4.419 -19.426 1 71.61 94 ASN A CA 1
ATOM 758 C C . ASN A 1 94 ? 43.188 -5.355 -18.762 1 71.61 94 ASN A C 1
ATOM 760 O O . ASN A 1 94 ? 42.501 -4.964 -17.816 1 71.61 94 ASN A O 1
ATOM 764 N N . LYS A 1 95 ? 43.157 -6.6 -19.258 1 69.38 95 LYS A N 1
ATOM 765 C CA . LYS A 1 95 ? 42.163 -7.566 -18.798 1 69.38 95 LYS A CA 1
ATOM 766 C C . LYS A 1 95 ? 42.408 -7.955 -17.342 1 69.38 95 LYS A C 1
ATOM 768 O O . LYS A 1 95 ? 41.479 -7.96 -16.531 1 69.38 95 LYS A O 1
ATOM 773 N N . ARG A 1 96 ? 43.568 -8.286 -17.007 1 71.19 96 ARG A N 1
ATOM 774 C CA . ARG A 1 96 ? 43.906 -8.814 -15.689 1 71.19 96 ARG A CA 1
ATOM 775 C C . ARG A 1 96 ? 43.703 -7.757 -14.608 1 71.19 96 ARG A C 1
ATOM 777 O O . ARG A 1 96 ? 43.186 -8.057 -13.529 1 71.19 96 ARG A O 1
ATOM 784 N N . GLY A 1 97 ? 43.911 -6.478 -14.966 1 72.4 97 GLY A N 1
ATOM 785 C CA . GLY A 1 97 ? 43.857 -5.44 -13.949 1 72.4 97 GLY A CA 1
ATOM 786 C C . GLY A 1 97 ? 42.486 -4.802 -13.821 1 72.4 97 GLY A C 1
ATOM 787 O O . GLY A 1 97 ? 42.205 -4.116 -12.836 1 72.4 97 GLY A O 1
ATOM 788 N N . THR A 1 98 ? 41.635 -5.155 -14.784 1 75.87 98 THR A N 1
ATOM 789 C CA . THR A 1 98 ? 40.384 -4.404 -14.783 1 75.87 98 THR A CA 1
ATOM 790 C C . THR A 1 98 ? 39.188 -5.344 -14.67 1 75.87 98 THR A C 1
ATOM 792 O O . THR A 1 98 ? 38.039 -4.91 -14.767 1 75.87 98 THR A O 1
ATOM 795 N N . THR A 1 99 ? 39.478 -6.637 -14.493 1 80.88 99 THR A N 1
ATOM 796 C CA . THR A 1 99 ? 38.391 -7.61 -14.479 1 80.88 99 THR A CA 1
ATOM 797 C C . THR A 1 99 ? 37.534 -7.445 -13.228 1 80.88 99 THR A C 1
ATOM 799 O O . THR A 1 99 ? 38.055 -7.418 -12.111 1 80.88 99 THR A O 1
ATOM 802 N N . ILE A 1 100 ? 36.272 -7.185 -13.405 1 85.47 100 ILE A N 1
ATOM 803 C CA . ILE A 1 100 ? 35.276 -7.104 -12.342 1 85.47 100 ILE A CA 1
ATOM 804 C C . ILE A 1 100 ? 34.302 -8.275 -12.459 1 85.47 100 ILE A C 1
ATOM 806 O O . ILE A 1 100 ? 33.812 -8.577 -13.55 1 85.47 100 ILE A O 1
ATOM 810 N N . GLU A 1 101 ? 34.191 -9.016 -11.398 1 84.26 101 GLU A N 1
ATOM 811 C CA . GLU A 1 101 ? 33.305 -10.177 -11.37 1 84.26 101 GLU A CA 1
ATOM 812 C C . GLU A 1 101 ? 32.162 -9.975 -10.379 1 84.26 101 GLU A C 1
ATOM 814 O O . GLU A 1 101 ? 32.39 -9.588 -9.231 1 84.26 101 GLU A O 1
ATOM 819 N N . ILE A 1 102 ? 30.967 -10.152 -10.852 1 86.73 102 ILE A N 1
ATOM 820 C CA . ILE A 1 102 ? 29.801 -10.089 -9.976 1 86.73 102 ILE A CA 1
ATOM 821 C C . ILE A 1 102 ? 29.006 -11.388 -10.081 1 86.73 102 ILE A C 1
ATOM 823 O O . ILE A 1 102 ? 28.577 -11.775 -11.171 1 86.73 102 ILE A O 1
ATOM 827 N N . PRO A 1 103 ? 28.816 -12.085 -8.996 1 86.83 103 PRO A N 1
ATOM 828 C CA . PRO A 1 103 ? 27.988 -13.293 -9.023 1 86.83 103 PRO A CA 1
ATOM 829 C C . PRO A 1 103 ? 26.509 -12.99 -9.246 1 86.83 103 PRO A C 1
ATOM 831 O O . PRO A 1 103 ? 26.008 -11.964 -8.779 1 86.83 103 PRO A O 1
ATOM 834 N N . TYR A 1 104 ? 25.791 -13.828 -9.945 1 85.4 104 TYR A N 1
ATOM 835 C CA . TYR A 1 104 ? 24.369 -13.676 -10.235 1 85.4 104 TYR A CA 1
ATOM 836 C C . TYR A 1 104 ? 23.521 -14.098 -9.041 1 85.4 104 TYR A C 1
ATOM 838 O O . TYR A 1 104 ? 22.35 -13.726 -8.94 1 85.4 104 TYR A O 1
ATOM 846 N N . ALA A 1 105 ? 24.165 -14.864 -8.198 1 82.33 105 ALA A N 1
ATOM 847 C CA . ALA A 1 105 ? 23.432 -15.535 -7.128 1 82.33 105 ALA A CA 1
ATOM 848 C C . ALA A 1 105 ? 22.692 -14.526 -6.254 1 82.33 105 ALA A C 1
ATOM 850 O O . ALA A 1 105 ? 23.306 -13.622 -5.682 1 82.33 105 ALA A O 1
ATOM 851 N N . GLY A 1 106 ? 21.328 -14.723 -6.279 1 80.38 106 GLY A N 1
ATOM 852 C CA . GLY A 1 106 ? 20.507 -13.945 -5.365 1 80.38 106 GLY A CA 1
ATOM 853 C C . GLY A 1 106 ? 20.127 -12.584 -5.916 1 80.38 106 GLY A C 1
ATOM 854 O O . GLY A 1 106 ? 19.379 -11.838 -5.281 1 80.38 106 GLY A O 1
ATOM 855 N N . HIS A 1 107 ? 20.567 -12.285 -7.065 1 85.96 107 HIS A N 1
ATOM 856 C CA . HIS A 1 107 ? 20.33 -10.941 -7.581 1 85.96 107 HIS A CA 1
ATOM 857 C C . HIS A 1 107 ? 19.062 -10.891 -8.426 1 85.96 107 HIS A C 1
ATOM 859 O O . HIS A 1 107 ? 18.773 -11.826 -9.177 1 85.96 107 HIS A O 1
ATOM 865 N N . SER A 1 108 ? 18.259 -9.868 -8.189 1 86.31 108 SER A N 1
ATOM 866 C CA . SER A 1 108 ? 17.279 -9.427 -9.176 1 86.31 108 SER A CA 1
ATOM 867 C C . SER A 1 108 ? 17.923 -8.542 -10.237 1 86.31 108 SER A C 1
ATOM 869 O O . SER A 1 108 ? 19.115 -8.238 -10.159 1 86.31 108 SER A O 1
ATOM 871 N N . ALA A 1 109 ? 17.154 -8.218 -11.251 1 87.21 109 ALA A N 1
ATOM 872 C CA . ALA A 1 109 ? 17.687 -7.299 -12.254 1 87.21 109 ALA A CA 1
ATOM 873 C C . ALA A 1 109 ? 18.093 -5.971 -11.62 1 87.21 109 ALA A C 1
ATOM 875 O O . ALA A 1 109 ? 19.135 -5.407 -11.961 1 87.21 109 ALA A O 1
ATOM 876 N N . THR A 1 110 ? 17.287 -5.557 -10.698 1 84.43 110 THR A N 1
ATOM 877 C CA . THR A 1 110 ? 17.549 -4.295 -10.015 1 84.43 110 THR A CA 1
ATOM 878 C C . THR A 1 110 ? 18.804 -4.397 -9.152 1 84.43 110 THR A C 1
ATOM 880 O O . THR A 1 110 ? 19.702 -3.558 -9.251 1 84.43 110 THR A O 1
ATOM 883 N N . SER A 1 111 ? 18.855 -5.439 -8.292 1 84.79 111 SER A N 1
ATOM 884 C CA . SER A 1 111 ? 19.998 -5.587 -7.397 1 84.79 111 SER A CA 1
ATOM 885 C C . SER A 1 111 ? 21.283 -5.839 -8.178 1 84.79 111 SER A C 1
ATOM 887 O O . SER A 1 111 ? 22.364 -5.42 -7.758 1 84.79 111 SER A O 1
ATOM 889 N N . LEU A 1 112 ? 21.178 -6.476 -9.274 1 88.14 112 LEU A N 1
ATOM 890 C CA . LEU A 1 112 ? 22.339 -6.708 -10.127 1 88.14 112 LEU A CA 1
ATOM 891 C C . LEU A 1 112 ? 22.883 -5.393 -10.674 1 88.14 112 LEU A C 1
ATOM 893 O O . LEU A 1 112 ? 24.096 -5.172 -10.679 1 88.14 112 LEU A O 1
ATOM 897 N N . ALA A 1 113 ? 22.027 -4.57 -11.139 1 88.59 113 ALA A N 1
ATOM 898 C CA . ALA A 1 113 ? 22.439 -3.269 -11.66 1 88.59 113 ALA A CA 1
ATOM 899 C C . ALA A 1 113 ? 23.196 -2.469 -10.604 1 88.59 113 ALA A C 1
ATOM 901 O O . ALA A 1 113 ? 24.236 -1.874 -10.895 1 88.59 113 ALA A O 1
ATOM 902 N N . PHE A 1 114 ? 22.688 -2.515 -9.453 1 86.37 114 PHE A N 1
ATOM 903 C CA . PHE A 1 114 ? 23.339 -1.769 -8.383 1 86.37 114 PHE A CA 1
ATOM 904 C C . PHE A 1 114 ? 24.67 -2.409 -8.009 1 86.37 114 PHE A C 1
ATOM 906 O O . PHE A 1 114 ? 25.628 -1.71 -7.672 1 86.37 114 PHE A O 1
ATOM 913 N N . ALA A 1 115 ? 24.7 -3.711 -7.976 1 85.9 115 ALA A N 1
ATOM 914 C CA . ALA A 1 115 ? 25.96 -4.394 -7.696 1 85.9 115 ALA A CA 1
ATOM 915 C C . ALA A 1 115 ? 27.033 -4.002 -8.708 1 85.9 115 ALA A C 1
ATOM 917 O O . ALA A 1 115 ? 28.184 -3.758 -8.338 1 85.9 115 ALA A O 1
ATOM 918 N N . TRP A 1 116 ? 26.648 -3.876 -9.887 1 88.25 116 TRP A N 1
ATOM 919 C CA . TRP A 1 116 ? 27.566 -3.465 -10.944 1 88.25 116 TRP A CA 1
ATOM 920 C C . TRP A 1 116 ? 27.981 -2.008 -10.769 1 88.25 116 TRP A C 1
ATOM 922 O O . TRP A 1 116 ? 29.159 -1.67 -10.911 1 88.25 116 TRP A O 1
ATOM 932 N N . LEU A 1 117 ? 27.016 -1.201 -10.562 1 85.22 117 LEU A N 1
ATOM 933 C CA . LEU A 1 117 ? 27.321 0.213 -10.369 1 85.22 117 LEU A CA 1
ATOM 934 C C . LEU A 1 117 ? 28.334 0.401 -9.245 1 85.22 117 LEU A C 1
ATOM 936 O O . LEU A 1 117 ? 29.292 1.165 -9.388 1 85.22 117 LEU A O 1
ATOM 940 N N . GLU A 1 118 ? 28.142 -0.299 -8.206 1 83.99 118 GLU A N 1
ATOM 941 C CA . GLU A 1 118 ? 29.058 -0.221 -7.072 1 83.99 118 GLU A CA 1
ATOM 942 C C . GLU A 1 118 ? 30.448 -0.724 -7.45 1 83.99 118 GLU A C 1
ATOM 944 O O . GLU A 1 118 ? 31.454 -0.092 -7.121 1 83.99 118 GLU A O 1
ATOM 949 N N . ALA A 1 119 ? 30.533 -1.837 -8.139 1 85.39 119 ALA A N 1
ATOM 950 C CA . ALA A 1 119 ? 31.807 -2.435 -8.53 1 85.39 119 ALA A CA 1
ATOM 951 C C . ALA A 1 119 ? 32.561 -1.532 -9.503 1 85.39 119 ALA A C 1
ATOM 953 O O . ALA A 1 119 ? 33.781 -1.383 -9.404 1 85.39 119 ALA A O 1
ATOM 954 N N . LEU A 1 120 ? 31.844 -0.867 -10.358 1 84.29 120 LEU A N 1
ATOM 955 C CA . LEU A 1 120 ? 32.47 -0.008 -11.357 1 84.29 120 LEU A CA 1
ATOM 956 C C . LEU A 1 120 ? 32.944 1.299 -10.731 1 84.29 120 LEU A C 1
ATOM 958 O O . LEU A 1 120 ? 33.922 1.893 -11.19 1 84.29 120 LEU A O 1
ATOM 962 N N . GLU A 1 121 ? 32.195 1.708 -9.825 1 81.04 121 GLU A N 1
ATOM 963 C CA . GLU A 1 121 ? 32.575 2.944 -9.145 1 81.04 121 GLU A CA 1
ATOM 964 C C . GLU A 1 121 ? 33.818 2.741 -8.284 1 81.04 121 GLU A C 1
ATOM 966 O O . GLU A 1 121 ? 34.61 3.667 -8.101 1 81.04 121 GLU A O 1
ATOM 971 N N . THR A 1 122 ? 33.978 1.484 -7.808 1 79.25 122 THR A N 1
ATOM 972 C CA . THR A 1 122 ? 35.108 1.196 -6.931 1 79.25 122 THR A CA 1
ATOM 973 C C . THR A 1 122 ? 36.32 0.745 -7.741 1 79.25 122 THR A C 1
ATOM 975 O O . THR A 1 122 ? 37.413 0.584 -7.194 1 79.25 122 THR A O 1
ATOM 978 N N . SER A 1 123 ? 36.14 0.616 -9.003 1 78.95 123 SER A N 1
ATOM 979 C CA . SER A 1 123 ? 37.237 0.19 -9.866 1 78.95 123 SER A CA 1
ATOM 980 C C . SER A 1 123 ? 38.18 1.348 -10.173 1 78.95 123 SER A C 1
ATOM 982 O O . SER A 1 123 ? 37.762 2.508 -10.192 1 78.95 123 SER A O 1
ATOM 984 N N . GLU A 1 124 ? 39.422 1.027 -10.33 1 75.33 124 GLU A N 1
ATOM 985 C CA . GLU A 1 124 ? 40.448 2.025 -10.619 1 75.33 124 GLU A CA 1
ATOM 986 C C . GLU A 1 124 ? 40.335 2.534 -12.053 1 75.33 124 GLU A C 1
ATOM 988 O O . GLU A 1 124 ? 40.8 3.632 -12.366 1 75.33 124 GLU A O 1
ATOM 993 N N . GLU A 1 125 ? 39.601 1.8 -12.843 1 78.57 125 GLU A N 1
ATOM 994 C CA . GLU A 1 125 ? 39.482 2.17 -14.25 1 78.57 125 GLU A CA 1
ATOM 995 C C . GLU A 1 125 ? 38.244 3.029 -14.491 1 78.57 125 GLU A C 1
ATOM 997 O O . GLU A 1 125 ? 37.283 2.973 -13.721 1 78.57 125 GLU A O 1
ATOM 1002 N N . GLU A 1 126 ? 38.362 3.792 -15.516 1 81.56 126 GLU A N 1
ATOM 1003 C CA . GLU A 1 126 ? 37.252 4.67 -15.875 1 81.56 126 GLU A CA 1
ATOM 1004 C C . GLU A 1 126 ? 36.17 3.909 -16.636 1 81.56 126 GLU A C 1
ATOM 1006 O O . GLU A 1 126 ? 36.435 3.336 -17.695 1 81.56 126 GLU A O 1
ATOM 1011 N N . TRP A 1 127 ? 35.046 3.712 -16.057 1 83.02 127 TRP A N 1
ATOM 1012 C CA . TRP A 1 127 ? 33.892 3.049 -16.656 1 83.02 127 TRP A CA 1
ATOM 1013 C C . TRP A 1 127 ? 32.732 4.024 -16.826 1 83.02 127 TRP A C 1
ATOM 1015 O O . TRP A 1 127 ? 31.612 3.747 -16.39 1 83.02 127 TRP A O 1
ATOM 1025 N N . THR A 1 128 ? 32.966 5.141 -17.571 1 83.28 128 THR A N 1
ATOM 1026 C CA . THR A 1 128 ? 31.985 6.21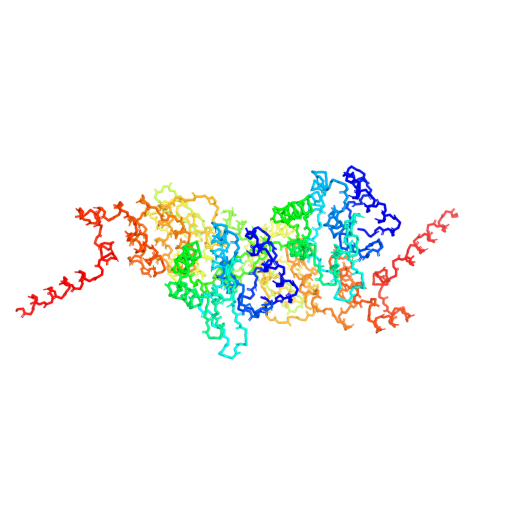8 -17.648 1 83.28 128 THR A CA 1
ATOM 1027 C C . THR A 1 128 ? 30.756 5.775 -18.436 1 83.28 128 THR A C 1
ATOM 1029 O O . THR A 1 128 ? 29.622 6.034 -18.026 1 83.28 128 THR A O 1
ATOM 1032 N N . VAL A 1 129 ? 30.983 5.131 -19.557 1 82.29 129 VAL A N 1
ATOM 1033 C CA . VAL A 1 129 ? 29.891 4.741 -20.442 1 82.29 129 VAL A CA 1
ATOM 1034 C C . VAL A 1 129 ? 29.026 3.683 -19.761 1 82.29 129 VAL A C 1
ATOM 1036 O O . VAL A 1 129 ? 27.796 3.779 -19.768 1 82.29 129 VAL A O 1
ATOM 1039 N N . GLU A 1 130 ? 29.704 2.774 -19.091 1 82.81 130 GLU A N 1
ATOM 1040 C CA . GLU A 1 130 ? 29.004 1.679 -18.428 1 82.81 130 GLU A CA 1
ATOM 1041 C C . GLU A 1 130 ? 28.226 2.176 -17.213 1 82.81 130 GLU A C 1
ATOM 1043 O O . GLU A 1 130 ? 27.097 1.742 -16.972 1 82.81 130 GLU A O 1
ATOM 1048 N N . ARG A 1 131 ? 28.826 3.07 -16.526 1 85.81 131 ARG A N 1
ATOM 1049 C CA . ARG A 1 131 ? 28.16 3.626 -15.353 1 85.81 131 ARG A CA 1
ATOM 1050 C C . ARG A 1 131 ? 26.92 4.419 -15.752 1 85.81 131 ARG A C 1
ATOM 1052 O O . ARG A 1 131 ? 25.877 4.319 -15.103 1 85.81 131 ARG A O 1
ATOM 1059 N N . GLU A 1 132 ? 27.003 5.157 -16.797 1 83.95 132 GLU A N 1
ATOM 1060 C CA . GLU A 1 132 ? 25.866 5.937 -17.276 1 83.95 132 GLU A CA 1
ATOM 1061 C C . GLU A 1 132 ? 24.73 5.029 -17.739 1 83.95 132 GLU A C 1
ATOM 1063 O O . GLU A 1 132 ? 23.559 5.305 -17.47 1 83.95 132 GLU A O 1
ATOM 1068 N N . TYR A 1 133 ? 25.089 3.965 -18.355 1 86.23 133 TYR A N 1
ATOM 1069 C CA . TYR A 1 133 ? 24.086 3.001 -18.794 1 86.23 133 TYR A CA 1
ATOM 1070 C C . TYR A 1 133 ? 23.344 2.406 -17.604 1 86.23 133 TYR A C 1
ATOM 1072 O O . TYR A 1 133 ? 22.111 2.353 -17.596 1 86.23 133 TYR A O 1
ATOM 1080 N N . LEU A 1 134 ? 24.061 2.048 -16.602 1 87.57 134 LEU A N 1
ATOM 1081 C CA . LEU A 1 134 ? 23.456 1.411 -15.437 1 87.57 134 LEU A CA 1
ATOM 1082 C C . LEU A 1 134 ? 22.579 2.397 -14.673 1 87.57 134 LEU A C 1
ATOM 1084 O O . LEU A 1 134 ? 21.516 2.027 -14.169 1 87.57 134 LEU A O 1
ATOM 1088 N N . LYS A 1 135 ? 22.988 3.58 -14.669 1 82.37 135 LYS A N 1
ATOM 1089 C CA . LYS A 1 135 ? 22.159 4.608 -14.045 1 82.37 135 LYS A CA 1
ATOM 1090 C C . LYS A 1 135 ? 20.842 4.782 -14.795 1 82.37 135 LYS A C 1
ATOM 1092 O O . LYS A 1 135 ? 19.785 4.926 -14.178 1 82.37 135 LYS A O 1
ATOM 1097 N N . ASN A 1 136 ? 20.906 4.745 -16.094 1 84.27 136 ASN A N 1
ATOM 1098 C CA . ASN A 1 136 ? 19.702 4.853 -16.911 1 84.27 136 ASN A CA 1
ATOM 1099 C C . ASN A 1 136 ? 18.804 3.63 -16.749 1 84.27 136 ASN A C 1
ATOM 1101 O O . ASN A 1 136 ? 17.577 3.749 -16.764 1 84.27 136 ASN A O 1
ATOM 1105 N N . VAL A 1 137 ? 19.405 2.508 -16.538 1 86.65 137 VAL A N 1
ATOM 1106 C CA . VAL A 1 137 ? 18.66 1.269 -16.338 1 86.65 137 VAL A CA 1
ATOM 1107 C C . VAL A 1 137 ? 17.872 1.344 -15.032 1 86.65 137 VAL A C 1
ATOM 1109 O O . VAL A 1 137 ? 16.67 1.072 -15.009 1 86.65 137 VAL A O 1
ATOM 1112 N N . VAL A 1 138 ? 18.515 1.7 -13.971 1 83.64 138 VAL A N 1
ATOM 1113 C CA . VAL A 1 138 ? 17.86 1.745 -12.668 1 83.64 138 VAL A CA 1
ATOM 1114 C C . VAL A 1 138 ? 16.768 2.812 -12.675 1 83.64 138 VAL A C 1
ATOM 1116 O O . VAL A 1 138 ? 15.687 2.606 -12.117 1 83.64 138 VAL A O 1
ATOM 1119 N N . SER A 1 139 ? 16.962 3.887 -13.405 1 78.15 139 SER A N 1
ATOM 1120 C CA . SER A 1 139 ? 15.949 4.927 -13.549 1 78.15 139 SER A CA 1
ATOM 1121 C C . SER A 1 139 ? 14.734 4.412 -14.314 1 78.15 139 SER A C 1
ATOM 1123 O O . SER A 1 139 ? 13.594 4.707 -13.949 1 78.15 139 SER A O 1
ATOM 1125 N N . LEU A 1 140 ? 14.956 3.74 -15.354 1 79.27 140 LEU A N 1
ATOM 1126 C CA . LEU A 1 140 ? 13.882 3.167 -16.159 1 79.27 140 LEU A CA 1
ATOM 1127 C C . LEU A 1 140 ? 13.044 2.195 -15.335 1 79.27 140 LEU A C 1
ATOM 1129 O O . LEU A 1 140 ? 11.813 2.228 -15.39 1 79.27 140 LEU A O 1
ATOM 1133 N N . ILE A 1 141 ? 13.7 1.334 -14.531 1 78.45 141 ILE A N 1
ATOM 1134 C CA . ILE A 1 141 ? 13.013 0.351 -13.702 1 78.45 141 ILE A CA 1
ATOM 1135 C C . ILE A 1 141 ? 12.146 1.064 -12.667 1 78.45 141 ILE A C 1
ATOM 1137 O O . ILE A 1 141 ? 11.029 0.63 -12.378 1 78.45 141 ILE A O 1
ATOM 1141 N N . ALA A 1 142 ? 12.637 2.05 -12.196 1 66.95 142 ALA A N 1
ATOM 1142 C CA . ALA A 1 142 ? 11.939 2.82 -11.17 1 66.95 142 ALA A CA 1
ATOM 1143 C C . ALA A 1 142 ? 10.701 3.504 -11.744 1 66.95 142 ALA A C 1
ATOM 1145 O O . ALA A 1 142 ? 9.7 3.678 -11.046 1 66.95 142 ALA A O 1
ATOM 1146 N N . ARG A 1 143 ? 10.67 3.771 -13.002 1 63.36 143 ARG A N 1
ATOM 1147 C CA . ARG A 1 143 ? 9.606 4.571 -13.6 1 63.36 143 ARG A CA 1
ATOM 1148 C C . ARG A 1 143 ? 8.518 3.682 -14.192 1 63.36 143 ARG A C 1
ATOM 1150 O O . ARG A 1 143 ? 7.366 4.102 -14.319 1 63.36 143 ARG A O 1
ATOM 1157 N N . ILE A 1 144 ? 8.803 2.575 -14.693 1 60.6 144 ILE A N 1
ATOM 1158 C CA . ILE A 1 144 ? 7.822 1.716 -15.346 1 60.6 144 ILE A CA 1
ATOM 1159 C C . ILE A 1 144 ? 7.062 0.908 -14.296 1 60.6 144 ILE A C 1
ATOM 1161 O O . ILE A 1 144 ? 7.668 0.18 -13.506 1 60.6 144 ILE A O 1
ATOM 1165 N N . PRO A 1 145 ? 5.676 1.077 -14.099 1 49.54 145 PRO A N 1
ATOM 1166 C CA . PRO A 1 145 ? 4.86 0.336 -13.134 1 49.54 145 PRO A CA 1
ATOM 1167 C C . PRO A 1 145 ? 4.938 -1.176 -13.334 1 49.54 145 PRO A C 1
ATOM 1169 O O . PRO A 1 145 ? 5.02 -1.649 -14.47 1 49.54 145 PRO A O 1
ATOM 1172 N N . SER A 1 146 ? 5.525 -1.969 -12.535 1 49.66 146 SER A N 1
ATOM 1173 C CA . SER A 1 146 ? 5.485 -3.424 -12.638 1 49.66 146 SER A CA 1
ATOM 1174 C C . SER A 1 146 ? 4.051 -3.931 -12.745 1 49.66 146 SER A C 1
ATOM 1176 O O . SER A 1 146 ? 3.133 -3.339 -12.175 1 49.66 146 SER A O 1
ATOM 1178 N N . LEU A 1 147 ? 3.733 -4.483 -13.833 1 44.88 147 LEU A N 1
ATOM 1179 C CA . LEU A 1 147 ? 2.427 -5.131 -13.876 1 44.88 147 LEU A CA 1
ATOM 1180 C C . LEU A 1 147 ? 2.074 -5.732 -12.52 1 44.88 147 LEU A C 1
ATOM 1182 O O . LEU A 1 147 ? 0.954 -6.208 -12.32 1 44.88 147 LEU A O 1
ATOM 1186 N N . HIS A 1 148 ? 3.119 -6.39 -11.93 1 46.6 148 HIS A N 1
ATOM 1187 C CA . HIS A 1 148 ? 2.711 -7.026 -10.682 1 46.6 148 HIS A CA 1
ATOM 1188 C C . HIS A 1 148 ? 1.987 -6.04 -9.772 1 46.6 148 HIS A C 1
ATOM 1190 O O . HIS A 1 148 ? 2.151 -4.826 -9.909 1 46.6 148 HIS A O 1
ATOM 1196 N N . ARG A 1 149 ? 1.064 -6.705 -8.864 1 49.74 149 ARG A N 1
ATOM 1197 C CA . ARG A 1 149 ? -0.069 -6.367 -8.008 1 49.74 149 ARG A CA 1
ATOM 1198 C C . ARG A 1 149 ? 0.314 -5.296 -6.992 1 49.74 149 ARG A C 1
ATOM 1200 O O . ARG A 1 149 ? 1.073 -5.563 -6.057 1 49.74 149 ARG A O 1
ATOM 1207 N N . LYS A 1 150 ? 0.327 -4.106 -7.471 1 58.92 150 LYS A N 1
ATOM 1208 C CA . LYS A 1 150 ? 0.735 -2.935 -6.699 1 58.92 150 LYS A CA 1
ATOM 1209 C C . LYS A 1 150 ? -0.064 -2.825 -5.404 1 58.92 150 LYS A C 1
ATOM 1211 O O . LYS A 1 150 ? -1.297 -2.821 -5.427 1 58.92 150 LYS A O 1
ATOM 1216 N N . LYS A 1 151 ? 0.317 -3.468 -4.448 1 67.11 151 LYS A N 1
ATOM 1217 C CA . LYS A 1 151 ? -0.238 -3.111 -3.145 1 67.11 151 LYS A CA 1
ATOM 1218 C C . LYS A 1 151 ? -0.04 -1.627 -2.852 1 67.11 151 LYS A C 1
ATOM 1220 O O . LYS A 1 151 ? 0.96 -1.035 -3.262 1 67.11 151 LYS A O 1
ATOM 1225 N N . VAL A 1 152 ? -1.121 -1.022 -2.474 1 75.03 152 VAL A N 1
ATOM 1226 C CA . VAL A 1 152 ? -1.081 0.39 -2.106 1 75.03 152 VAL A CA 1
ATOM 1227 C C . VAL A 1 152 ? -1.141 0.53 -0.587 1 75.03 152 VAL A C 1
ATOM 1229 O O . VAL A 1 152 ? -1.79 -0.27 0.091 1 75.03 152 VAL A O 1
ATOM 1232 N N . ALA A 1 153 ? -0.422 1.422 -0.102 1 74.18 153 ALA A N 1
ATOM 1233 C CA . ALA A 1 153 ? -0.46 1.694 1.333 1 74.18 153 ALA A CA 1
ATOM 1234 C C . ALA A 1 153 ? -1.713 2.478 1.71 1 74.18 153 ALA A C 1
ATOM 1236 O O . ALA A 1 153 ? -2.023 3.5 1.093 1 74.18 153 ALA A O 1
ATOM 1237 N N . VAL A 1 154 ? -2.451 1.946 2.581 1 83.6 154 VAL A N 1
ATOM 1238 C CA . VAL A 1 154 ? -3.66 2.587 3.087 1 83.6 154 VAL A CA 1
ATOM 1239 C C . VAL A 1 154 ? -3.594 2.686 4.61 1 83.6 154 VAL A C 1
ATOM 1241 O O . VAL A 1 154 ? -2.904 1.897 5.26 1 83.6 154 VAL A O 1
ATOM 1244 N N . ALA A 1 155 ? -4.22 3.735 5.097 1 81.36 155 ALA A N 1
ATOM 1245 C CA . ALA A 1 155 ? -4.306 3.832 6.552 1 81.36 155 ALA A CA 1
ATOM 1246 C C . ALA A 1 155 ? -4.973 2.595 7.146 1 81.36 155 ALA A C 1
ATOM 1248 O O . ALA A 1 155 ? -5.987 2.12 6.628 1 81.36 155 ALA A O 1
ATOM 1249 N N . GLU A 1 156 ? -4.396 2.104 8.22 1 81.95 156 GLU A N 1
ATOM 1250 C CA . GLU A 1 156 ? -4.926 0.916 8.883 1 81.95 156 GLU A CA 1
ATOM 1251 C C . GLU A 1 156 ? -6.38 1.118 9.298 1 81.95 156 GLU A C 1
ATOM 1253 O O . GLU A 1 156 ? -7.181 0.182 9.25 1 81.95 156 GLU A O 1
ATOM 1258 N N . GLY A 1 157 ? -6.701 2.351 9.628 1 88.66 157 GLY A N 1
ATOM 1259 C CA . GLY A 1 157 ? -8.05 2.659 10.073 1 88.66 157 GLY A CA 1
ATOM 1260 C C . GLY A 1 157 ? -9.098 2.436 9 1 88.66 157 GLY A C 1
ATOM 1261 O O . GLY A 1 157 ? -10.254 2.134 9.306 1 88.66 157 GLY A O 1
ATOM 1262 N N . VAL A 1 158 ? -8.702 2.613 7.781 1 91.54 158 VAL A N 1
ATOM 1263 C CA . VAL A 1 158 ? -9.64 2.385 6.686 1 91.54 158 VAL A CA 1
ATOM 1264 C C . VAL A 1 158 ? -9.93 0.892 6.556 1 91.54 158 VAL A C 1
ATOM 1266 O O . VAL A 1 158 ? -11.076 0.493 6.332 1 91.54 158 VAL A O 1
ATOM 1269 N N . VAL A 1 159 ? -8.952 0.129 6.689 1 90.3 159 VAL A N 1
ATOM 1270 C CA . VAL A 1 159 ? -9.139 -1.318 6.657 1 90.3 159 VAL A CA 1
ATOM 1271 C C . VAL A 1 159 ? -10.044 -1.747 7.81 1 90.3 159 VAL A C 1
ATOM 1273 O O . VAL A 1 159 ? -10.963 -2.547 7.621 1 90.3 159 VAL A O 1
ATOM 1276 N N . ASP A 1 160 ? -9.767 -1.171 9.001 1 91.35 160 ASP A N 1
ATOM 1277 C CA . ASP A 1 160 ? -10.597 -1.466 10.164 1 91.35 160 ASP A CA 1
ATOM 1278 C C . ASP A 1 160 ? -12.057 -1.1 9.904 1 91.35 160 ASP A C 1
ATOM 1280 O O . ASP A 1 160 ? -12.967 -1.8 10.353 1 91.35 160 ASP A O 1
ATOM 1284 N N . LEU A 1 161 ? -12.208 -0.024 9.226 1 95.03 161 LEU A N 1
ATOM 1285 C CA . LEU A 1 161 ? -13.558 0.419 8.897 1 95.03 161 LEU A CA 1
ATOM 1286 C C . LEU A 1 161 ? -14.276 -0.617 8.039 1 95.03 161 LEU A C 1
ATOM 1288 O O . LEU A 1 161 ? -15.401 -1.014 8.349 1 95.03 161 LEU A O 1
ATOM 1292 N N . TRP A 1 162 ? -13.643 -1.085 7.071 1 96.21 162 TRP A N 1
ATOM 1293 C CA . TRP A 1 162 ? -14.282 -2.015 6.146 1 96.21 162 TRP A CA 1
ATOM 1294 C C . TRP A 1 162 ? -14.454 -3.388 6.787 1 96.21 162 TRP A C 1
ATOM 1296 O O . TRP A 1 162 ? -15.396 -4.116 6.467 1 96.21 162 TRP A O 1
ATOM 1306 N N . GLU A 1 163 ? -13.552 -3.69 7.67 1 94.1 163 GLU A N 1
ATOM 1307 C CA . GLU A 1 163 ? -13.775 -4.888 8.473 1 94.1 163 GLU A CA 1
ATOM 1308 C C . GLU A 1 163 ? -15.032 -4.755 9.327 1 94.1 163 GLU A C 1
ATOM 1310 O O . GLU A 1 163 ? -15.811 -5.703 9.447 1 94.1 163 GLU A O 1
ATOM 1315 N N . SER A 1 164 ? -15.139 -3.614 9.882 1 95.56 164 SER A N 1
ATOM 1316 C CA . SER A 1 164 ? -16.318 -3.36 10.704 1 95.56 164 SER A CA 1
ATOM 1317 C C . SER A 1 164 ? -17.595 -3.425 9.874 1 95.56 164 SER A C 1
ATOM 1319 O O . SER A 1 164 ? -18.605 -3.973 10.321 1 95.56 164 SER A O 1
ATOM 1321 N N . VAL A 1 165 ? -17.546 -2.885 8.674 1 96.67 165 VAL A N 1
ATOM 1322 C CA . VAL A 1 165 ? -18.693 -2.917 7.774 1 96.67 165 VAL A CA 1
ATOM 1323 C C . VAL A 1 165 ? -19.049 -4.365 7.442 1 96.67 165 VAL A C 1
ATOM 1325 O O . VAL A 1 165 ? -20.219 -4.752 7.5 1 96.67 165 VAL A O 1
ATOM 1328 N N . LEU A 1 166 ? -18.05 -5.143 7.157 1 96.13 166 LEU A N 1
ATOM 1329 C CA . LEU A 1 166 ? -18.254 -6.551 6.834 1 96.13 166 LEU A CA 1
ATOM 1330 C C . LEU A 1 166 ? -18.925 -7.282 7.992 1 96.13 166 LEU A C 1
ATOM 1332 O O . LEU A 1 166 ? -19.759 -8.164 7.775 1 96.13 166 LEU A O 1
ATOM 1336 N N . ASN A 1 167 ? -18.622 -6.869 9.199 1 94.33 167 ASN A N 1
ATOM 1337 C CA . ASN A 1 167 ? -19.08 -7.599 10.377 1 94.33 167 ASN A CA 1
ATOM 1338 C C . ASN A 1 167 ? -20.415 -7.063 10.884 1 94.33 167 ASN A C 1
ATOM 1340 O O . ASN A 1 167 ? -20.985 -7.602 11.834 1 94.33 167 ASN A O 1
ATOM 1344 N N . MET A 1 168 ? -20.856 -6.045 10.228 1 93.03 168 MET A N 1
ATOM 1345 C CA . MET A 1 168 ? -22.154 -5.495 10.609 1 93.03 168 MET A CA 1
ATOM 1346 C C . MET A 1 168 ? -23.285 -6.217 9.885 1 93.03 168 MET A C 1
ATOM 1348 O O . MET A 1 168 ? -23.949 -5.636 9.025 1 93.03 168 MET A O 1
ATOM 1352 N N . SER A 1 169 ? -23.666 -7.402 10.356 1 93.4 169 SER A N 1
ATOM 1353 C CA . SER A 1 169 ? -24.575 -8.309 9.664 1 93.4 169 SER A CA 1
ATOM 1354 C C . SER A 1 169 ? -25.983 -7.729 9.589 1 93.4 169 SER A C 1
ATOM 1356 O O . SER A 1 169 ? -26.758 -8.079 8.695 1 93.4 169 SER A O 1
ATOM 1358 N N . THR A 1 170 ? -26.372 -6.811 10.49 1 90.86 170 THR A N 1
ATOM 1359 C CA . THR A 1 170 ? -27.707 -6.223 10.528 1 90.86 170 THR A CA 1
ATOM 1360 C C . THR A 1 170 ? -27.956 -5.367 9.289 1 90.86 170 THR A C 1
ATOM 1362 O O . THR A 1 170 ? -29.104 -5.057 8.963 1 90.86 170 THR A O 1
ATOM 1365 N N . THR A 1 171 ? -26.909 -5.019 8.629 1 91.61 171 THR A N 1
ATOM 1366 C CA . THR A 1 171 ? -27.056 -4.136 7.477 1 91.61 171 THR A CA 1
ATOM 1367 C C . THR A 1 171 ? -26.949 -4.925 6.175 1 91.61 171 THR A C 1
ATOM 1369 O O . THR A 1 171 ? -27.12 -4.366 5.089 1 91.61 171 THR A O 1
ATOM 1372 N N . HIS A 1 172 ? -26.694 -6.222 6.257 1 93.96 172 HIS A N 1
ATOM 1373 C CA . HIS A 1 172 ? -26.542 -7.064 5.076 1 93.96 172 HIS A CA 1
ATOM 1374 C C . HIS A 1 172 ? -27.879 -7.277 4.375 1 93.96 172 HIS A C 1
ATOM 1376 O O . HIS A 1 172 ? -28.93 -7.276 5.02 1 93.96 172 HIS A O 1
ATOM 1382 N N . ASN A 1 173 ? -27.843 -7.444 3.07 1 92.61 173 ASN A N 1
ATOM 1383 C CA . ASN A 1 173 ? -29.085 -7.638 2.33 1 92.61 173 ASN A CA 1
ATOM 1384 C C . ASN A 1 173 ? -28.956 -8.761 1.304 1 92.61 173 ASN A C 1
ATOM 1386 O O . ASN A 1 173 ? -29.789 -8.884 0.404 1 92.61 173 ASN A O 1
ATOM 1390 N N . VAL A 1 174 ? -27.916 -9.501 1.298 1 95.32 174 VAL A N 1
ATOM 1391 C CA . VAL A 1 174 ? -27.718 -10.688 0.473 1 95.32 174 VAL A CA 1
ATOM 1392 C C . VAL A 1 174 ? -27.391 -11.886 1.361 1 95.32 174 VAL A C 1
ATOM 1394 O O . VAL A 1 174 ? -26.586 -11.777 2.289 1 95.32 174 VAL A O 1
ATOM 1397 N N . THR A 1 175 ? -27.972 -12.965 1.154 1 96.26 175 THR A N 1
ATOM 1398 C CA . THR A 1 175 ? -27.657 -14.218 1.831 1 96.26 175 THR A CA 1
ATOM 1399 C C . THR A 1 175 ? -27.036 -15.217 0.858 1 96.26 175 THR A C 1
ATOM 1401 O O . THR A 1 175 ? -27.624 -15.528 -0.18 1 96.26 175 THR A O 1
ATOM 1404 N N . LEU A 1 176 ? -25.906 -15.664 1.147 1 96.67 176 LEU A N 1
ATOM 1405 C CA . LEU A 1 176 ? -25.23 -16.733 0.419 1 96.67 176 LEU A CA 1
ATOM 1406 C C . LEU A 1 176 ? -25.447 -18.079 1.104 1 96.67 176 LEU A C 1
ATOM 1408 O O . LEU A 1 176 ? -24.945 -18.307 2.207 1 96.67 176 LEU A O 1
ATOM 1412 N N . GLU A 1 177 ? -26.102 -18.93 0.456 1 97.08 177 GLU A N 1
ATOM 1413 C CA . GLU A 1 177 ? -26.394 -20.25 1.007 1 97.08 177 GLU A CA 1
ATOM 1414 C C . GLU A 1 177 ? -25.274 -21.238 0.697 1 97.08 177 GLU A C 1
ATOM 1416 O O . GLU A 1 177 ? -25.106 -21.654 -0.452 1 97.08 177 GLU A O 1
ATOM 1421 N N . THR A 1 178 ? -24.606 -21.59 1.693 1 97.36 178 THR A N 1
ATOM 1422 C CA . THR A 1 178 ? -23.444 -22.455 1.522 1 97.36 178 THR A CA 1
ATOM 1423 C C . THR A 1 178 ? -23.772 -23.889 1.928 1 97.36 178 THR A C 1
ATOM 1425 O O . THR A 1 178 ? -24.922 -24.202 2.244 1 97.36 178 THR A O 1
ATOM 1428 N N . GLU A 1 179 ? -22.773 -24.767 1.889 1 95.18 179 GLU A N 1
ATOM 1429 C CA . GLU A 1 179 ? -22.929 -26.184 2.203 1 95.18 179 GLU A CA 1
ATOM 1430 C C . GLU A 1 179 ? -23.301 -26.387 3.669 1 95.18 179 GLU A C 1
ATOM 1432 O O . GLU A 1 179 ? -24.06 -27.3 4.001 1 95.18 179 GLU A O 1
ATOM 1437 N N . ASP A 1 180 ? -22.814 -25.556 4.563 1 95.92 180 ASP A N 1
ATOM 1438 C CA . ASP A 1 180 ? -22.949 -25.83 5.99 1 95.92 180 ASP A CA 1
ATOM 1439 C C . ASP A 1 180 ? -23.552 -24.634 6.724 1 95.92 180 ASP A C 1
ATOM 1441 O O . ASP A 1 180 ? -23.476 -24.55 7.952 1 95.92 180 ASP A O 1
ATOM 1445 N N . GLY A 1 181 ? -24.083 -23.611 5.956 1 93.76 181 GLY A N 1
ATOM 1446 C CA . GLY A 1 181 ? -24.696 -22.464 6.606 1 93.76 181 GLY A CA 1
ATOM 1447 C C . GLY A 1 181 ? -24.822 -21.258 5.695 1 93.76 181 GLY A C 1
ATOM 1448 O O . GLY A 1 181 ? -24.49 -21.331 4.51 1 93.76 181 GLY A O 1
ATOM 1449 N N . ASN A 1 182 ? -25.359 -20.221 6.287 1 95.61 182 ASN A N 1
ATOM 1450 C CA . ASN A 1 182 ? -25.567 -18.995 5.523 1 95.61 182 ASN A CA 1
ATOM 1451 C C . ASN A 1 182 ? -24.525 -17.936 5.868 1 95.61 182 ASN A C 1
ATOM 1453 O O . ASN A 1 182 ? -24.116 -17.814 7.024 1 95.61 182 ASN A O 1
ATOM 1457 N N . VAL A 1 183 ? -24.051 -17.278 4.844 1 97.32 183 VAL A N 1
ATOM 1458 C CA . VAL A 1 183 ? -23.206 -16.097 4.987 1 97.32 183 VAL A CA 1
ATOM 1459 C C . VAL A 1 183 ? -23.892 -14.891 4.348 1 97.32 183 VAL A C 1
ATOM 1461 O O . VAL A 1 183 ? -24.538 -15.017 3.304 1 97.32 183 VAL A O 1
ATOM 1464 N N . THR A 1 184 ? -23.825 -13.758 5.05 1 97.32 184 THR A N 1
ATOM 1465 C CA . THR A 1 184 ? -24.518 -12.589 4.518 1 97.32 184 THR A CA 1
ATOM 1466 C C . THR A 1 184 ? -23.521 -11.505 4.119 1 97.32 184 THR A C 1
ATOM 1468 O O . THR A 1 184 ? -22.371 -11.518 4.562 1 97.32 184 THR A O 1
ATOM 1471 N N . ALA A 1 185 ? -23.897 -10.619 3.189 1 96.93 185 ALA A N 1
ATOM 1472 C CA . ALA A 1 185 ? -23.036 -9.556 2.676 1 96.93 185 ALA A CA 1
ATOM 1473 C C . ALA A 1 185 ? -23.863 -8.403 2.115 1 96.93 185 ALA A C 1
ATOM 1475 O O . ALA A 1 185 ? -25.09 -8.391 2.243 1 96.93 185 ALA A O 1
ATOM 1476 N N . HIS A 1 186 ? -23.29 -7.428 1.614 1 95.85 186 HIS A N 1
ATOM 1477 C CA . HIS A 1 186 ? -23.939 -6.275 1.001 1 95.85 186 HIS A CA 1
ATOM 1478 C C . HIS A 1 186 ? -24.022 -6.431 -0.514 1 95.85 186 HIS A C 1
ATOM 1480 O O . HIS A 1 186 ? -23.017 -6.714 -1.169 1 95.85 186 HIS A O 1
ATOM 1486 N N . ASP A 1 187 ? -25.124 -6.178 -1.05 1 94.85 187 ASP A N 1
ATOM 1487 C CA . ASP A 1 187 ? -25.318 -6.359 -2.485 1 94.85 187 ASP A CA 1
ATOM 1488 C C . ASP A 1 187 ? -24.464 -5.377 -3.283 1 94.85 187 ASP A C 1
ATOM 1490 O O . ASP A 1 187 ? -23.857 -5.749 -4.29 1 94.85 187 ASP A O 1
ATOM 1494 N N . HIS A 1 188 ? -24.369 -4.116 -2.815 1 94.13 188 HIS A N 1
ATOM 1495 C CA . HIS A 1 188 ? -23.659 -3.107 -3.592 1 94.13 188 HIS A CA 1
ATOM 1496 C C . HIS A 1 188 ? -22.16 -3.384 -3.617 1 94.13 188 HIS A C 1
ATOM 1498 O O . HIS A 1 188 ? -21.475 -3.031 -4.58 1 94.13 188 HIS A O 1
ATOM 1504 N N . VAL A 1 189 ? -21.615 -3.98 -2.546 1 96.93 189 VAL A N 1
ATOM 1505 C CA . VAL A 1 189 ? -20.205 -4.356 -2.548 1 96.93 189 VAL A CA 1
ATOM 1506 C C . VAL A 1 189 ? -19.97 -5.478 -3.557 1 96.93 189 VAL A C 1
ATOM 1508 O O . VAL A 1 189 ? -19.043 -5.41 -4.367 1 96.93 189 VAL A O 1
ATOM 1511 N N . LEU A 1 190 ? -20.855 -6.479 -3.503 1 96.92 190 LEU A N 1
ATOM 1512 C CA . LEU A 1 190 ? -20.733 -7.617 -4.407 1 96.92 190 LEU A CA 1
ATOM 1513 C C . LEU A 1 190 ? -20.906 -7.181 -5.858 1 96.92 190 LEU A C 1
ATOM 1515 O O . LEU A 1 190 ? -20.172 -7.633 -6.739 1 96.92 190 LEU A O 1
ATOM 1519 N N . MET A 1 191 ? -21.83 -6.286 -6.141 1 95.23 191 MET A N 1
ATOM 1520 C CA . MET A 1 191 ? -22.088 -5.798 -7.493 1 95.23 191 MET A CA 1
ATOM 1521 C C . MET A 1 191 ? -20.9 -4.999 -8.019 1 95.23 191 MET A C 1
ATOM 1523 O O . MET A 1 191 ? -20.569 -5.078 -9.203 1 95.23 191 MET A O 1
ATOM 1527 N N . ALA A 1 192 ? -20.272 -4.261 -7.148 1 95.37 192 ALA A N 1
ATOM 1528 C CA . ALA A 1 192 ? -19.119 -3.456 -7.542 1 95.37 192 ALA A CA 1
ATOM 1529 C C . ALA A 1 192 ? -17.906 -4.337 -7.828 1 95.37 192 ALA A C 1
ATOM 1531 O O . ALA A 1 192 ? -17.04 -3.971 -8.625 1 95.37 192 ALA A O 1
ATOM 1532 N N . ALA A 1 193 ? -17.833 -5.449 -7.206 1 95.53 193 ALA A N 1
ATOM 1533 C CA . ALA A 1 193 ? -16.651 -6.306 -7.246 1 95.53 193 ALA A CA 1
ATOM 1534 C C . ALA A 1 193 ? -16.638 -7.166 -8.507 1 95.53 193 ALA A C 1
ATOM 1536 O O . ALA A 1 193 ? -15.573 -7.577 -8.974 1 95.53 193 ALA A O 1
ATOM 1537 N N . SER A 1 194 ? -17.832 -7.487 -9.021 1 94.46 194 SER A N 1
ATOM 1538 C CA . SER A 1 194 ? -17.92 -8.52 -10.048 1 94.46 194 SER A CA 1
ATOM 1539 C C . SER A 1 194 ? -19.105 -8.275 -10.977 1 94.46 194 SER A C 1
ATOM 1541 O O . SER A 1 194 ? -20.244 -8.161 -10.521 1 94.46 194 SER A O 1
ATOM 1543 N N . PRO A 1 195 ? -18.845 -8.266 -12.27 1 92.93 195 PRO A N 1
ATOM 1544 C CA . PRO A 1 195 ? -19.973 -8.179 -13.201 1 92.93 195 PRO A CA 1
ATOM 1545 C C . PRO A 1 195 ? -20.9 -9.389 -13.119 1 92.93 195 PRO A C 1
ATOM 1547 O O . PRO A 1 195 ? -22.11 -9.259 -13.319 1 92.93 195 PRO A O 1
ATOM 1550 N N . VAL A 1 196 ? -20.365 -10.522 -12.823 1 94.6 196 VAL A N 1
ATOM 1551 C CA . VAL A 1 196 ? -21.147 -11.744 -12.669 1 94.6 196 VAL A CA 1
ATOM 1552 C C . VAL A 1 196 ? -22.115 -11.595 -11.497 1 94.6 196 VAL A C 1
ATOM 1554 O O . VAL A 1 196 ? -23.306 -11.887 -11.627 1 94.6 196 VAL A O 1
ATOM 1557 N N . LEU A 1 197 ? -21.62 -11.109 -10.425 1 94.58 197 LEU A N 1
ATOM 1558 C CA . LEU A 1 197 ? -22.46 -10.915 -9.248 1 94.58 197 LEU A CA 1
ATOM 1559 C C . LEU A 1 197 ? -23.474 -9.8 -9.482 1 94.58 197 LEU A C 1
ATOM 1561 O O . LEU A 1 197 ? -24.605 -9.872 -8.995 1 94.58 197 LEU A O 1
ATOM 1565 N N . GLU A 1 198 ? -23.024 -8.791 -10.227 1 93.43 198 GLU A N 1
ATOM 1566 C CA . GLU A 1 198 ? -23.951 -7.714 -10.563 1 93.43 198 GLU A CA 1
ATOM 1567 C C . GLU A 1 198 ? -25.151 -8.243 -11.343 1 93.43 198 GLU A C 1
ATOM 1569 O O . GLU A 1 198 ? -26.297 -7.912 -11.031 1 93.43 198 GLU A O 1
ATOM 1574 N N . ALA A 1 199 ? -24.867 -9.052 -12.282 1 91 199 ALA A N 1
ATOM 1575 C CA . ALA A 1 199 ? -25.927 -9.627 -13.107 1 91 199 ALA A CA 1
ATOM 1576 C C . ALA A 1 199 ? -26.841 -10.524 -12.278 1 91 199 ALA A C 1
ATOM 1578 O O . ALA A 1 199 ? -28.065 -10.469 -12.414 1 91 199 ALA A O 1
ATOM 1579 N N . MET A 1 200 ? -26.299 -11.29 -11.395 1 90.05 200 MET A N 1
ATOM 1580 C CA . MET A 1 200 ? -27.06 -12.214 -10.558 1 90.05 200 MET A CA 1
ATOM 1581 C C . MET A 1 200 ? -27.976 -11.454 -9.604 1 90.05 200 MET A C 1
ATOM 1583 O O . MET A 1 200 ? -29.126 -11.845 -9.398 1 90.05 200 MET A O 1
ATOM 1587 N N . LEU A 1 201 ? -27.443 -10.37 -9.091 1 91.07 201 LEU A N 1
ATOM 1588 C CA . LEU A 1 201 ? -28.165 -9.647 -8.05 1 91.07 201 LEU A CA 1
ATOM 1589 C C . LEU A 1 201 ? -29.188 -8.695 -8.66 1 91.07 201 LEU A C 1
ATOM 1591 O O . LEU A 1 201 ? -30.208 -8.391 -8.038 1 91.07 201 LEU A O 1
ATOM 1595 N N . GLN A 1 202 ? -28.897 -8.218 -9.823 1 86.2 202 GLN A N 1
ATOM 1596 C CA . GLN A 1 202 ? -29.888 -7.398 -10.513 1 86.2 202 GLN A CA 1
ATOM 1597 C C . GLN A 1 202 ? -31.117 -8.22 -10.889 1 86.2 202 GLN A C 1
ATOM 1599 O O . GLN A 1 202 ? -32.244 -7.725 -10.828 1 86.2 202 GLN A O 1
ATOM 1604 N N . SER A 1 203 ? -30.876 -9.403 -11.238 1 80.34 203 SER A N 1
ATOM 1605 C CA . SER A 1 203 ? -31.972 -10.296 -11.601 1 80.34 203 SER A CA 1
ATOM 1606 C C . SER A 1 203 ? -32.794 -10.688 -10.378 1 80.34 203 SER A C 1
ATOM 1608 O O . SER A 1 203 ? -34.007 -10.884 -10.475 1 80.34 203 SER A O 1
ATOM 1610 N N . ALA A 1 204 ? -32.135 -10.709 -9.253 1 70.75 204 ALA A N 1
ATOM 1611 C CA . ALA A 1 204 ? -32.8 -11.098 -8.013 1 70.75 204 ALA A CA 1
ATOM 1612 C C . ALA A 1 204 ? -33.636 -9.95 -7.455 1 70.75 204 ALA A C 1
ATOM 1614 O O . ALA A 1 204 ? -34.582 -10.174 -6.695 1 70.75 204 ALA A O 1
ATOM 1615 N N . MET A 1 205 ? -33.172 -8.655 -7.639 1 64.56 205 MET A N 1
ATOM 1616 C CA . MET A 1 205 ? -33.846 -7.459 -7.141 1 64.56 205 MET A CA 1
ATOM 1617 C C . MET A 1 205 ? -35.312 -7.446 -7.561 1 64.56 205 MET A C 1
ATOM 1619 O O . MET A 1 205 ? -36.158 -6.887 -6.86 1 64.56 205 MET A O 1
ATOM 1623 N N . LYS A 1 206 ? -35.635 -8.241 -8.598 1 58.27 206 LYS A N 1
ATOM 1624 C CA . LYS A 1 206 ? -37.027 -8.295 -9.037 1 58.27 206 LYS A CA 1
ATOM 1625 C C . LYS A 1 206 ? -37.898 -9.02 -8.016 1 58.27 206 LYS A C 1
ATOM 1627 O O . LYS A 1 206 ? -39.106 -8.786 -7.945 1 58.27 206 LYS A O 1
ATOM 1632 N N . GLU A 1 207 ? -37.335 -9.869 -7.198 1 51.62 207 GLU A N 1
ATOM 1633 C CA . GLU A 1 207 ? -38.193 -10.697 -6.355 1 51.62 207 GLU A CA 1
ATOM 1634 C C . GLU A 1 207 ? -38.273 -10.142 -4.936 1 51.62 207 GLU A C 1
ATOM 1636 O O . GLU A 1 207 ? -39.145 -10.535 -4.158 1 51.62 207 GLU A O 1
ATOM 1641 N N . GLY A 1 208 ? -37.372 -9.114 -4.5 1 60.45 208 GLY A N 1
ATOM 1642 C CA . GLY A 1 208 ? -37.487 -8.602 -3.143 1 60.45 208 GLY A CA 1
ATOM 1643 C C . GLY A 1 208 ? -36.225 -7.919 -2.654 1 60.45 208 GLY A C 1
ATOM 1644 O O . GLY A 1 208 ? -35.246 -7.806 -3.395 1 60.45 208 GLY A O 1
ATOM 1645 N N . VAL A 1 209 ? -36.293 -7.323 -1.335 1 65.29 209 VAL A N 1
ATOM 1646 C CA . VAL A 1 209 ? -35.305 -6.49 -0.658 1 65.29 209 VAL A CA 1
ATOM 1647 C C . VAL A 1 209 ? -34.105 -7.34 -0.248 1 65.29 209 VAL A C 1
ATOM 1649 O O . VAL A 1 209 ? -32.958 -6.901 -0.36 1 65.29 209 VAL A O 1
ATOM 1652 N N . HIS A 1 210 ? -34.35 -8.603 0.095 1 80.29 210 HIS A N 1
ATOM 1653 C CA . HIS A 1 210 ? -33.271 -9.499 0.495 1 80.29 210 HIS A CA 1
ATOM 1654 C C . HIS A 1 210 ? -32.983 -10.532 -0.59 1 80.29 210 HIS A C 1
ATOM 1656 O O . HIS A 1 210 ? -33.883 -11.261 -1.013 1 80.29 210 HIS A O 1
ATOM 1662 N N . LYS A 1 211 ? -31.816 -10.58 -1.074 1 89.5 211 LYS A N 1
ATOM 1663 C CA . LYS A 1 211 ? -31.409 -11.416 -2.2 1 89.5 211 LYS A CA 1
ATOM 1664 C C . LYS A 1 211 ? -30.7 -12.679 -1.719 1 89.5 211 LYS A C 1
ATOM 1666 O O . LYS A 1 211 ? -30.064 -12.676 -0.663 1 89.5 211 LYS A O 1
ATOM 1671 N N . HIS A 1 212 ? -30.897 -13.756 -2.533 1 91.65 212 HIS A N 1
ATOM 1672 C CA . HIS A 1 212 ? -30.282 -15.032 -2.184 1 91.65 212 HIS A CA 1
ATOM 1673 C C . HIS A 1 212 ? -29.427 -15.563 -3.33 1 91.65 212 HIS A C 1
ATOM 1675 O O . HIS A 1 212 ? -29.82 -15.475 -4.495 1 91.65 212 HIS A O 1
ATOM 1681 N N . ILE A 1 213 ? -28.272 -16.004 -3.049 1 93.81 213 ILE A N 1
ATOM 1682 C CA . ILE A 1 213 ? -27.382 -16.672 -3.992 1 93.81 213 ILE A CA 1
ATOM 1683 C C . ILE A 1 213 ? -27.002 -18.05 -3.454 1 93.81 213 ILE A C 1
ATOM 1685 O O . ILE A 1 213 ? -26.547 -18.175 -2.315 1 93.81 213 ILE A O 1
ATOM 1689 N N . SER A 1 214 ? -27.121 -19.05 -4.248 1 94.02 214 SER A N 1
ATOM 1690 C CA . SER A 1 214 ? -26.785 -20.411 -3.844 1 94.02 214 SER A CA 1
ATOM 1691 C C . SER A 1 214 ? -25.336 -20.746 -4.181 1 94.02 214 SER A C 1
ATOM 1693 O O . SER A 1 214 ? -24.934 -20.683 -5.345 1 94.02 214 SER A O 1
ATOM 1695 N N . VAL A 1 215 ? -24.556 -20.987 -3.186 1 95.06 215 VAL A N 1
ATOM 1696 C CA . VAL A 1 215 ? -23.18 -21.454 -3.325 1 95.06 215 VAL A CA 1
ATOM 1697 C C . VAL A 1 215 ? -23.001 -22.767 -2.566 1 95.06 215 VAL A C 1
ATOM 1699 O O . VAL A 1 215 ? -22.115 -22.884 -1.716 1 95.06 215 VAL A O 1
ATOM 1702 N N . THR A 1 216 ? -23.648 -23.807 -2.884 1 91.65 216 THR A N 1
ATOM 1703 C CA . THR A 1 216 ? -23.777 -25.036 -2.11 1 91.65 216 THR A CA 1
ATOM 1704 C C . THR A 1 216 ? -22.528 -25.901 -2.256 1 91.65 216 THR A C 1
ATOM 1706 O O . THR A 1 216 ? -22.327 -26.845 -1.489 1 91.65 216 THR A O 1
ATOM 1709 N N . ASP A 1 217 ? -21.726 -25.585 -3.142 1 92.29 217 ASP A N 1
ATOM 1710 C CA . ASP A 1 217 ? -20.515 -26.369 -3.358 1 92.29 217 ASP A CA 1
ATOM 1711 C C . ASP A 1 217 ? -19.352 -25.821 -2.534 1 92.29 217 ASP A C 1
ATOM 1713 O O . ASP A 1 217 ? -18.224 -26.309 -2.641 1 92.29 217 ASP A O 1
ATOM 1717 N N . SER A 1 218 ? -19.649 -24.803 -1.752 1 94.37 218 SER A N 1
ATOM 1718 C CA . SER A 1 218 ? -18.606 -24.2 -0.929 1 94.37 218 SER A CA 1
ATOM 1719 C C . SER A 1 218 ? -19.037 -24.11 0.531 1 94.37 218 SER A C 1
ATOM 1721 O O . SER A 1 218 ? -20.222 -23.935 0.824 1 94.37 218 SER A O 1
ATOM 1723 N N . SER A 1 219 ? -18.073 -24.223 1.465 1 95.76 219 SER A N 1
ATOM 1724 C CA . SER A 1 219 ? -18.353 -24.101 2.892 1 95.76 219 SER A CA 1
ATOM 1725 C C . SER A 1 219 ? -18.533 -22.642 3.297 1 95.76 219 SER A C 1
ATOM 1727 O O . SER A 1 219 ? -18.041 -21.738 2.619 1 95.76 219 SER A O 1
ATOM 1729 N N . GLY A 1 220 ? -19.232 -22.459 4.452 1 96.59 220 GLY A N 1
ATOM 1730 C CA . GLY A 1 220 ? -19.378 -21.123 5.009 1 96.59 220 GLY A CA 1
ATOM 1731 C C . GLY A 1 220 ? -18.05 -20.458 5.319 1 96.59 220 GLY A C 1
ATOM 1732 O O . GLY A 1 220 ? -17.89 -19.253 5.113 1 96.59 220 GLY A O 1
ATOM 1733 N N . THR A 1 221 ? -17.135 -21.279 5.724 1 95.22 221 THR A N 1
ATOM 1734 C CA . THR A 1 221 ? -15.817 -20.77 6.089 1 95.22 221 THR A CA 1
ATOM 1735 C C . THR A 1 221 ? -15.084 -20.238 4.861 1 95.22 221 THR A C 1
ATOM 1737 O O . THR A 1 221 ? -14.433 -19.193 4.924 1 95.22 221 THR A O 1
ATOM 1740 N N . SER A 1 222 ? -15.157 -20.897 3.714 1 96.7 222 SER A N 1
ATOM 1741 C CA . SER A 1 222 ? -14.484 -20.456 2.496 1 96.7 222 SER A CA 1
ATOM 1742 C C . SER A 1 222 ? -15.146 -19.209 1.92 1 96.7 222 SER A C 1
ATOM 1744 O O . SER A 1 222 ? -14.466 -18.33 1.386 1 96.7 222 SER A O 1
ATOM 1746 N N . VAL A 1 223 ? -16.485 -19.187 2.065 1 97.77 223 VAL A N 1
ATOM 1747 C CA . VAL A 1 223 ? -17.205 -18.017 1.573 1 97.77 223 VAL A CA 1
ATOM 1748 C C . VAL A 1 223 ? -16.873 -16.803 2.438 1 97.77 223 VAL A C 1
ATOM 1750 O O . VAL A 1 223 ? -16.686 -15.698 1.924 1 97.77 223 VAL A O 1
ATOM 1753 N N . ALA A 1 224 ? -16.783 -17.069 3.731 1 96.39 224 ALA A N 1
ATOM 1754 C CA . ALA A 1 224 ? -16.405 -15.993 4.644 1 96.39 224 ALA A CA 1
ATOM 1755 C C . ALA A 1 224 ? -15.006 -15.471 4.328 1 96.39 224 ALA A C 1
ATOM 1757 O O . ALA A 1 224 ? -14.761 -14.264 4.377 1 96.39 224 ALA A O 1
ATOM 1758 N N . LEU A 1 225 ? -14.064 -16.343 4.005 1 96.52 225 LEU A N 1
ATOM 1759 C CA . LEU A 1 225 ? -12.709 -15.949 3.636 1 96.52 225 LEU A CA 1
ATOM 1760 C C . LEU A 1 225 ? -12.715 -15.114 2.359 1 96.52 225 LEU A C 1
ATOM 1762 O O . LEU A 1 225 ? -12.01 -14.106 2.268 1 96.52 225 LEU A O 1
ATOM 1766 N N . PHE A 1 226 ? -13.557 -15.542 1.403 1 97.66 226 PHE A N 1
ATOM 1767 C CA . PHE A 1 226 ? -13.704 -14.795 0.16 1 97.66 226 PHE A CA 1
ATOM 1768 C C . PHE A 1 226 ? -14.148 -13.364 0.437 1 97.66 226 PHE A C 1
ATOM 1770 O O . PHE A 1 226 ? -13.557 -12.414 -0.081 1 97.66 226 PHE A O 1
ATOM 1777 N N . LEU A 1 227 ? -15.122 -13.199 1.294 1 97.85 227 LEU A N 1
ATOM 1778 C CA . LEU A 1 227 ? -15.656 -11.877 1.601 1 97.85 227 LEU A CA 1
ATOM 1779 C C . LEU A 1 227 ? -14.635 -11.044 2.37 1 97.85 227 LEU A C 1
ATOM 1781 O O . LEU A 1 227 ? -14.515 -9.838 2.144 1 97.85 227 LEU A O 1
ATOM 1785 N N . GLU A 1 228 ? -13.968 -11.69 3.254 1 96.42 228 GLU A N 1
ATOM 1786 C CA . GLU A 1 228 ? -12.946 -10.986 4.023 1 96.42 228 GLU A CA 1
ATOM 1787 C C . GLU A 1 228 ? -11.882 -10.387 3.10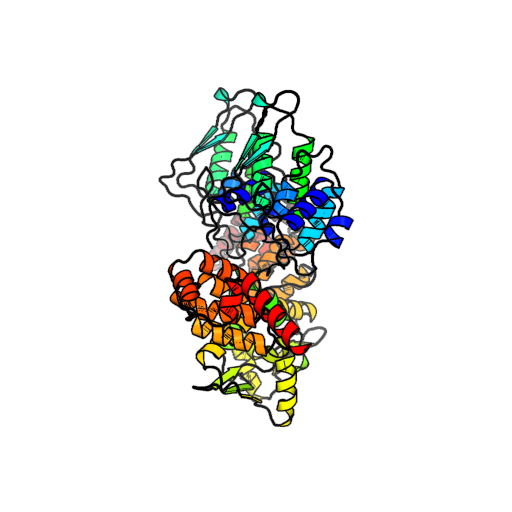8 1 96.42 228 GLU A C 1
ATOM 1789 O O . GLU A 1 228 ? -11.51 -9.222 3.259 1 96.42 228 GLU A O 1
ATOM 1794 N N . VAL A 1 229 ? -11.423 -11.162 2.182 1 95.89 229 VAL A N 1
ATOM 1795 C CA . VAL A 1 229 ? -10.391 -10.709 1.255 1 95.89 229 VAL A CA 1
ATOM 1796 C C . VAL A 1 229 ? -10.964 -9.642 0.325 1 95.89 229 VAL A C 1
ATOM 1798 O O . VAL A 1 229 ? -10.289 -8.661 0.005 1 95.89 229 VAL A O 1
ATOM 1801 N N . LEU A 1 230 ? -12.158 -9.83 -0.053 1 97.46 230 LEU A N 1
ATOM 1802 C CA . LEU A 1 230 ? -12.823 -8.895 -0.954 1 97.46 230 LEU A CA 1
ATOM 1803 C C . LEU A 1 230 ? -12.962 -7.521 -0.306 1 97.46 230 LEU A C 1
ATOM 1805 O O . LEU A 1 230 ? -12.669 -6.501 -0.934 1 97.46 230 LEU A O 1
ATOM 1809 N N . TYR A 1 231 ? -13.331 -7.502 1.002 1 96.2 231 TYR A N 1
ATOM 1810 C CA . TYR A 1 231 ? -13.631 -6.249 1.687 1 96.2 231 TYR A CA 1
ATOM 1811 C C . TYR A 1 231 ? -12.351 -5.545 2.121 1 96.2 231 TYR A C 1
ATOM 1813 O O . TYR A 1 231 ? -12.306 -4.314 2.19 1 96.2 231 TYR A O 1
ATOM 1821 N N . THR A 1 232 ? -11.317 -6.357 2.462 1 93.39 232 THR A N 1
ATOM 1822 C CA . THR A 1 232 ? -10.264 -5.722 3.246 1 93.39 232 THR A CA 1
ATOM 1823 C C . THR A 1 232 ? -8.886 -6.123 2.727 1 93.39 232 THR A C 1
ATOM 1825 O O . THR A 1 232 ? -7.871 -5.566 3.15 1 93.39 232 THR A O 1
ATOM 1828 N N . SER A 1 233 ? -8.796 -7 1.837 1 86.82 233 SER A N 1
ATOM 1829 C CA . SER A 1 233 ? -7.531 -7.555 1.367 1 86.82 233 SER A CA 1
ATOM 1830 C C . SER A 1 233 ? -6.794 -8.279 2.489 1 86.82 233 SER A C 1
ATOM 1832 O O . SER A 1 233 ? -5.621 -8.629 2.344 1 86.82 233 SER A O 1
ATOM 1834 N N . SER A 1 234 ? -7.455 -8.48 3.568 1 80.79 234 SER A N 1
ATOM 1835 C CA . SER A 1 234 ? -6.825 -9.128 4.714 1 80.79 234 SER A CA 1
ATOM 1836 C C . SER A 1 234 ? -7.478 -10.472 5.017 1 80.79 234 SER A C 1
ATOM 1838 O O . SER A 1 234 ? -8.615 -10.722 4.611 1 80.79 234 SER A O 1
ATOM 1840 N N . MET A 1 235 ? -6.666 -11.282 5.5 1 82.49 235 MET A N 1
ATOM 1841 C CA . MET A 1 235 ? -7.15 -12.59 5.934 1 82.49 235 MET A CA 1
ATOM 1842 C C . MET A 1 235 ? -6.923 -12.785 7.43 1 82.49 235 MET A C 1
ATOM 1844 O O . MET A 1 235 ? -5.804 -12.622 7.919 1 82.49 235 MET A O 1
ATOM 1848 N N . ARG A 1 236 ? -8.046 -12.845 8.016 1 72.03 236 ARG A N 1
ATOM 1849 C CA . ARG A 1 236 ? -7.931 -13.123 9.444 1 72.03 236 ARG A CA 1
ATOM 1850 C C . ARG A 1 236 ? -7.672 -14.605 9.694 1 72.03 236 ARG A C 1
ATOM 1852 O O . ARG A 1 236 ? -8.234 -15.462 9.01 1 72.03 236 ARG A O 1
ATOM 1859 N N . GLY A 1 237 ? -6.762 -14.893 10.451 1 75.65 237 GLY A N 1
ATOM 1860 C CA . GLY A 1 237 ? -6.479 -16.27 10.821 1 75.65 237 GLY A CA 1
ATOM 1861 C C . GLY A 1 237 ? -5.51 -16.955 9.875 1 75.65 237 GLY A C 1
ATOM 1862 O O . GLY A 1 237 ? -4.765 -16.289 9.153 1 75.65 237 GLY A O 1
ATOM 1863 N N . SER A 1 238 ? -5.291 -18.249 10.057 1 81.46 238 SER A N 1
ATOM 1864 C CA . SER A 1 238 ? -4.439 -19.09 9.222 1 81.46 238 SER A CA 1
ATOM 1865 C C . SER A 1 238 ? -5.243 -20.197 8.549 1 81.46 238 SER A C 1
ATOM 1867 O O . SER A 1 238 ? -5.113 -21.37 8.906 1 81.46 238 SER A O 1
ATOM 1869 N N . PRO A 1 239 ? -6.05 -19.741 7.591 1 89.44 239 PRO A N 1
ATOM 1870 C CA . PRO A 1 239 ? -6.857 -20.749 6.899 1 89.44 239 PRO A CA 1
ATOM 1871 C C . PRO A 1 239 ? -6.009 -21.838 6.247 1 89.44 239 PRO A C 1
ATOM 1873 O O . PRO A 1 239 ? -4.87 -21.582 5.847 1 89.44 239 PRO A O 1
ATOM 1876 N N . SER A 1 240 ? -6.532 -23.033 6.207 1 93.16 240 SER A N 1
ATOM 1877 C CA . SER A 1 240 ? -5.86 -24.139 5.531 1 93.16 240 SER A CA 1
ATOM 1878 C C . SER A 1 240 ? -5.794 -23.908 4.025 1 93.16 240 SER A C 1
ATOM 1880 O O . SER A 1 240 ? -6.517 -23.065 3.489 1 93.16 240 SER A O 1
ATOM 1882 N N . HIS A 1 241 ? -4.906 -24.699 3.366 1 95.03 241 HIS A N 1
ATOM 1883 C CA . HIS A 1 241 ? -4.812 -24.575 1.916 1 95.03 241 HIS A CA 1
ATOM 1884 C C . HIS A 1 241 ? -6.116 -24.988 1.242 1 95.03 241 HIS A C 1
ATOM 1886 O O . HIS A 1 241 ? -6.48 -24.442 0.198 1 95.03 241 HIS A O 1
ATOM 1892 N N . LEU A 1 242 ? -6.886 -25.881 1.852 1 96.38 242 LEU A N 1
ATOM 1893 C CA . LEU A 1 242 ? -8.148 -26.329 1.273 1 96.38 242 LEU A CA 1
ATOM 1894 C C . LEU A 1 242 ? -9.19 -25.216 1.315 1 96.38 242 LEU A C 1
ATOM 1896 O O . LEU A 1 242 ? -9.929 -25.016 0.348 1 96.38 242 LEU A O 1
ATOM 1900 N N . THR A 1 243 ? -9.215 -24.559 2.458 1 95.87 243 THR A N 1
ATOM 1901 C CA . THR A 1 243 ? -10.122 -23.424 2.586 1 95.87 243 THR A CA 1
ATOM 1902 C C . THR A 1 243 ? -9.771 -22.334 1.577 1 95.87 243 THR A C 1
ATOM 1904 O O . THR A 1 243 ? -10.659 -21.747 0.956 1 95.87 243 THR A O 1
ATOM 1907 N N . MET A 1 244 ? -8.502 -22.154 1.401 1 96.44 244 MET A N 1
ATOM 1908 C CA . MET A 1 244 ? -8.008 -21.149 0.464 1 96.44 244 MET A CA 1
ATOM 1909 C C . MET A 1 244 ? -8.378 -21.513 -0.97 1 96.44 244 MET A C 1
ATOM 1911 O O . MET A 1 244 ? -8.796 -20.651 -1.745 1 96.44 244 MET A O 1
ATOM 1915 N N . LEU A 1 245 ? -8.248 -22.748 -1.271 1 97.58 245 LEU A N 1
ATOM 1916 C CA . LEU A 1 245 ? -8.545 -23.204 -2.624 1 97.58 245 LEU A CA 1
ATOM 1917 C C . LEU A 1 245 ? -10.034 -23.077 -2.927 1 97.58 245 LEU A C 1
ATOM 1919 O O . LEU A 1 245 ? -10.416 -22.724 -4.045 1 97.58 245 LEU A O 1
ATOM 1923 N N . ALA A 1 246 ? -10.835 -23.361 -1.948 1 97.32 246 ALA A N 1
ATOM 1924 C CA . ALA A 1 246 ? -12.277 -23.213 -2.126 1 97.32 246 ALA A CA 1
ATOM 1925 C C . ALA A 1 246 ? -12.656 -21.751 -2.343 1 97.32 246 ALA A C 1
ATOM 1927 O O . ALA A 1 246 ? -13.503 -21.441 -3.184 1 97.32 246 ALA A O 1
ATOM 1928 N N . ALA A 1 247 ? -12.081 -20.883 -1.576 1 97.41 247 ALA A N 1
ATOM 1929 C CA . ALA A 1 247 ? -12.305 -19.451 -1.759 1 97.41 247 ALA A CA 1
ATOM 1930 C C . ALA A 1 247 ? -11.81 -18.988 -3.126 1 97.41 247 ALA A C 1
ATOM 1932 O O . ALA A 1 247 ? -12.452 -18.164 -3.78 1 97.41 247 ALA A O 1
ATOM 1933 N N . LEU A 1 248 ? -10.655 -19.52 -3.499 1 97.71 248 LEU A N 1
ATOM 1934 C CA . LEU A 1 248 ? -10.092 -19.206 -4.808 1 97.71 248 LEU A CA 1
ATOM 1935 C C . LEU A 1 248 ? -11.033 -19.648 -5.924 1 97.71 248 LEU A C 1
ATOM 1937 O O . LEU A 1 248 ? -11.215 -18.928 -6.909 1 97.71 248 LEU A O 1
ATOM 1941 N N . ASP A 1 249 ? -11.599 -20.796 -5.769 1 97.17 249 ASP A N 1
ATOM 1942 C CA . ASP A 1 249 ? -12.551 -21.309 -6.749 1 97.17 249 ASP A CA 1
ATOM 1943 C C . ASP A 1 249 ? -13.75 -20.374 -6.891 1 97.17 249 ASP A C 1
ATOM 1945 O O . ASP A 1 249 ? -14.203 -20.102 -8.005 1 97.17 249 ASP A O 1
ATOM 1949 N N . LEU A 1 250 ? -14.243 -19.903 -5.858 1 96.9 250 LEU A N 1
ATOM 1950 C CA . LEU A 1 250 ? -15.373 -18.98 -5.851 1 96.9 250 LEU A CA 1
ATOM 1951 C C . LEU A 1 250 ? -15.003 -17.663 -6.524 1 96.9 250 LEU A C 1
ATOM 1953 O O . LEU A 1 250 ? -15.764 -17.145 -7.345 1 96.9 250 LEU A O 1
ATOM 1957 N N . ALA A 1 251 ? -13.826 -17.136 -6.091 1 97.34 251 ALA A N 1
ATOM 1958 C CA . ALA A 1 251 ? -13.344 -15.887 -6.674 1 97.34 251 ALA A CA 1
ATOM 1959 C C . ALA A 1 251 ? -13.19 -16.011 -8.187 1 97.34 251 ALA A C 1
ATOM 1961 O O . ALA A 1 251 ? -13.537 -15.09 -8.93 1 97.34 251 ALA A O 1
ATOM 1962 N N . HIS A 1 252 ? -12.646 -17.14 -8.583 1 96.17 252 HIS A N 1
ATOM 1963 C CA . HIS A 1 252 ? -12.448 -17.391 -10.006 1 96.17 252 HIS A CA 1
ATOM 1964 C C . HIS A 1 252 ? -13.781 -17.496 -10.738 1 96.17 252 HIS A C 1
ATOM 1966 O O . HIS A 1 252 ? -13.952 -16.915 -11.812 1 96.17 252 HIS A O 1
ATOM 1972 N N . ARG A 1 253 ? -14.744 -18.159 -10.167 1 96 253 ARG A N 1
ATOM 1973 C CA . ARG A 1 253 ? -16.076 -18.335 -10.736 1 96 253 ARG A CA 1
ATOM 1974 C C . ARG A 1 253 ? -16.78 -16.994 -10.911 1 96 253 ARG A C 1
ATOM 1976 O O . ARG A 1 253 ? -17.444 -16.763 -11.923 1 96 253 ARG A O 1
ATOM 1983 N N . TRP A 1 254 ? -16.642 -16.167 -9.975 1 96.8 254 TRP A N 1
ATOM 1984 C CA . TRP A 1 254 ? -17.325 -14.878 -9.999 1 96.8 254 TRP A CA 1
ATOM 1985 C C . TRP A 1 254 ? -16.445 -13.808 -10.636 1 96.8 254 TRP A C 1
ATOM 1987 O O . TRP A 1 254 ? -16.793 -12.624 -10.63 1 96.8 254 TRP A O 1
ATOM 1997 N N . GLN A 1 255 ? -15.303 -14.135 -11.061 1 94.81 255 GLN A N 1
ATOM 1998 C CA . GLN A 1 255 ? -14.392 -13.276 -11.809 1 94.81 255 GLN A CA 1
ATOM 1999 C C . GLN A 1 255 ? -13.964 -12.07 -10.977 1 94.81 255 GLN A C 1
ATOM 2001 O O . GLN A 1 255 ? -14.022 -10.932 -11.449 1 94.81 255 GLN A O 1
ATOM 2006 N N . VAL A 1 256 ? -13.617 -12.307 -9.803 1 96.04 256 VAL A N 1
ATOM 2007 C CA . VAL A 1 256 ? -13.025 -11.286 -8.946 1 96.04 256 VAL A CA 1
ATOM 2008 C C . VAL A 1 256 ? -11.505 -11.432 -8.94 1 96.04 256 VAL A C 1
ATOM 2010 O O . VAL A 1 256 ? -10.934 -12.012 -8.014 1 96.04 256 VAL A O 1
ATOM 2013 N N . THR A 1 257 ? -10.92 -10.825 -9.833 1 90.51 257 THR A N 1
ATOM 2014 C CA . THR A 1 257 ? -9.509 -11.03 -10.14 1 90.51 257 THR A CA 1
ATOM 2015 C C . THR A 1 257 ? -8.634 -10.626 -8.957 1 90.51 257 THR A C 1
ATOM 2017 O O . THR A 1 257 ? -7.613 -11.262 -8.687 1 90.51 257 THR A O 1
ATOM 2020 N N . THR A 1 258 ? -9.043 -9.596 -8.274 1 88.96 258 THR A N 1
ATOM 2021 C CA . THR A 1 258 ? -8.253 -9.107 -7.149 1 88.96 258 THR A CA 1
ATOM 2022 C C . THR A 1 258 ? -8.142 -10.173 -6.063 1 88.96 258 THR A C 1
ATOM 2024 O O . THR A 1 258 ? -7.054 -10.42 -5.537 1 88.96 258 THR A O 1
ATOM 2027 N N . VAL A 1 259 ? -9.18 -10.776 -5.77 1 95.16 259 VAL A N 1
ATOM 2028 C CA . VAL A 1 259 ? -9.198 -11.796 -4.727 1 95.16 259 VAL A CA 1
ATOM 2029 C C . VAL A 1 259 ? -8.457 -13.041 -5.209 1 95.16 259 VAL A C 1
ATOM 2031 O O . VAL A 1 259 ? -7.739 -13.682 -4.438 1 95.16 259 VAL A O 1
ATOM 2034 N N . VAL A 1 260 ? -8.633 -13.387 -6.493 1 94.72 260 VAL A N 1
ATOM 2035 C CA . VAL A 1 260 ? -7.917 -14.525 -7.061 1 94.72 260 VAL A CA 1
ATOM 2036 C C . VAL A 1 260 ? -6.415 -14.344 -6.858 1 94.72 260 VAL A C 1
ATOM 2038 O O . VAL A 1 260 ? -5.739 -15.241 -6.348 1 94.72 260 VAL A O 1
ATOM 2041 N N . GLN A 1 261 ? -6.009 -13.234 -7.157 1 88.41 261 GLN A N 1
ATOM 2042 C CA . GLN A 1 261 ? -4.576 -12.966 -7.091 1 88.41 261 GLN A CA 1
ATOM 2043 C C . GLN A 1 261 ? -4.079 -12.982 -5.648 1 88.41 261 GLN A C 1
ATOM 2045 O O . GLN A 1 261 ? -3.006 -13.516 -5.362 1 88.41 261 GLN A O 1
ATOM 2050 N N . GLN A 1 262 ? -4.83 -12.379 -4.828 1 88.7 262 GLN A N 1
ATOM 2051 C CA . GLN A 1 262 ? -4.414 -12.332 -3.43 1 88.7 262 GLN A CA 1
ATOM 2052 C C . GLN A 1 262 ? -4.346 -13.733 -2.829 1 88.7 262 GLN A C 1
ATOM 2054 O O . GLN A 1 262 ? -3.396 -14.062 -2.115 1 88.7 262 GLN A O 1
ATOM 2059 N N . LEU A 1 263 ? -5.331 -14.533 -3.094 1 94.35 263 LEU A N 1
ATOM 2060 C CA . LEU A 1 263 ? -5.337 -15.896 -2.575 1 94.35 263 LEU A CA 1
ATOM 2061 C C . LEU A 1 263 ? -4.211 -16.718 -3.193 1 94.35 263 LEU A C 1
ATOM 2063 O O . LEU A 1 263 ? -3.565 -17.511 -2.504 1 94.35 263 LEU A O 1
ATOM 2067 N N . ALA A 1 264 ? -3.979 -16.537 -4.489 1 91.64 264 ALA A N 1
ATOM 2068 C CA . ALA A 1 264 ? -2.872 -17.22 -5.152 1 91.64 264 ALA A CA 1
ATOM 2069 C C . ALA A 1 264 ? -1.538 -16.865 -4.501 1 91.64 264 ALA A C 1
ATOM 2071 O O . ALA A 1 264 ? -0.68 -17.731 -4.316 1 91.64 264 ALA A O 1
ATOM 2072 N N . ASP A 1 265 ? -1.427 -15.643 -4.154 1 82.84 265 ASP A N 1
ATOM 2073 C CA . ASP A 1 265 ? -0.191 -15.188 -3.524 1 82.84 265 ASP A CA 1
ATOM 2074 C C . ASP A 1 265 ? 0.042 -15.899 -2.194 1 82.84 265 ASP A C 1
ATOM 2076 O O . ASP A 1 265 ? 1.175 -16.259 -1.866 1 82.84 265 ASP A O 1
ATOM 2080 N N . VAL A 1 266 ? -0.986 -15.995 -1.431 1 85.35 266 VAL A N 1
ATOM 2081 C CA . VAL A 1 266 ? -0.859 -16.658 -0.137 1 85.35 266 VAL A CA 1
ATOM 2082 C C . VAL A 1 266 ? -0.561 -18.142 -0.344 1 85.35 266 VAL A C 1
ATOM 2084 O O . VAL A 1 266 ? 0.231 -18.731 0.395 1 85.35 266 VAL A O 1
ATOM 2087 N N . LEU A 1 267 ? -1.161 -18.732 -1.326 1 91.85 267 LEU A N 1
ATOM 2088 C CA . LEU A 1 267 ? -0.982 -20.152 -1.607 1 91.85 267 LEU A CA 1
ATOM 2089 C C . LEU A 1 267 ? 0.455 -20.447 -2.021 1 91.85 267 LEU A C 1
ATOM 2091 O O . LEU A 1 267 ? 0.958 -21.549 -1.791 1 91.85 267 LEU A O 1
ATOM 2095 N N . LEU A 1 268 ? 1.106 -19.459 -2.617 1 84.19 268 LEU A N 1
ATOM 2096 C CA . LEU A 1 268 ? 2.512 -19.611 -2.976 1 84.19 268 LEU A CA 1
ATOM 2097 C C . LEU A 1 268 ? 3.342 -20.019 -1.764 1 84.19 268 LEU A C 1
ATOM 2099 O O . LEU A 1 268 ? 4.289 -20.798 -1.888 1 84.19 268 LEU A O 1
ATOM 2103 N N . GLU A 1 269 ? 2.868 -19.539 -0.651 1 79.61 269 GLU A N 1
ATOM 2104 C CA . GLU A 1 269 ? 3.623 -19.768 0.577 1 79.61 269 GLU A CA 1
ATOM 2105 C C . GLU A 1 269 ? 3.175 -21.051 1.27 1 79.61 269 GLU A C 1
ATOM 2107 O O . GLU A 1 269 ? 3.792 -21.484 2.245 1 79.61 269 GLU A O 1
ATOM 2112 N N . MET A 1 270 ? 2.162 -21.684 0.737 1 86.86 270 MET A N 1
ATOM 2113 C CA . MET A 1 270 ? 1.575 -22.833 1.421 1 86.86 270 MET A CA 1
ATOM 2114 C C . MET A 1 270 ? 1.9 -24.128 0.685 1 86.86 270 MET A C 1
ATOM 2116 O O . MET A 1 270 ? 1.347 -25.183 1.003 1 86.86 270 MET A O 1
ATOM 2120 N N . ILE A 1 271 ? 2.801 -24.028 -0.26 1 90.35 271 ILE A N 1
ATOM 2121 C CA . ILE A 1 271 ? 3.116 -25.216 -1.046 1 90.35 271 ILE A CA 1
ATOM 2122 C C . ILE A 1 271 ? 3.986 -26.163 -0.224 1 90.35 271 ILE A C 1
ATOM 2124 O O . ILE A 1 271 ? 5.088 -25.799 0.195 1 90.35 271 ILE A O 1
ATOM 2128 N N . THR A 1 272 ? 3.513 -27.226 0.101 1 91.28 272 THR A N 1
ATOM 2129 C CA . THR A 1 272 ? 4.188 -28.351 0.739 1 91.28 272 THR A CA 1
ATOM 2130 C C . THR A 1 272 ? 3.87 -29.655 0.013 1 91.28 272 THR A C 1
ATOM 2132 O O . THR A 1 272 ? 3.071 -29.67 -0.926 1 91.28 272 THR A O 1
ATOM 2135 N N . VAL A 1 273 ? 4.488 -30.745 0.447 1 93.35 273 VAL A N 1
ATOM 2136 C CA . VAL A 1 273 ? 4.234 -32.036 -0.184 1 93.35 273 VAL A CA 1
ATOM 2137 C C . VAL A 1 273 ? 2.761 -32.406 -0.03 1 93.35 273 VAL A C 1
ATOM 2139 O O . VAL A 1 273 ? 2.149 -32.943 -0.956 1 93.35 273 VAL A O 1
ATOM 2142 N N . ASP A 1 274 ? 2.163 -32.028 1.045 1 94.62 274 ASP A N 1
ATOM 2143 C CA . ASP A 1 274 ? 0.786 -32.402 1.356 1 94.62 274 ASP A CA 1
ATOM 2144 C C . ASP A 1 274 ? -0.206 -31.548 0.569 1 94.62 274 ASP A C 1
ATOM 2146 O O . ASP A 1 274 ? -1.303 -32.005 0.242 1 94.62 274 ASP A O 1
ATOM 2150 N N . SER A 1 275 ? 0.189 -30.316 0.29 1 96.23 275 SER A N 1
ATOM 2151 C CA . SER A 1 275 ? -0.746 -29.396 -0.349 1 96.23 275 SER A CA 1
ATOM 2152 C C . SER A 1 275 ? -0.488 -29.297 -1.848 1 96.23 275 SER A C 1
ATOM 2154 O O . SER A 1 275 ? -1.297 -28.734 -2.587 1 96.23 275 SER A O 1
ATOM 2156 N N . PHE A 1 276 ? 0.586 -29.912 -2.297 1 96.49 276 PHE A N 1
ATOM 2157 C CA . PHE A 1 276 ? 1.115 -29.701 -3.639 1 96.49 276 PHE A CA 1
ATOM 2158 C C . PHE A 1 276 ? 0.084 -30.087 -4.694 1 96.49 276 PHE A C 1
ATOM 2160 O O . PHE A 1 276 ? -0.203 -29.307 -5.604 1 96.49 276 PHE A O 1
ATOM 2167 N N . VAL A 1 277 ? -0.468 -31.215 -4.59 1 96.49 277 VAL A N 1
ATOM 2168 C CA . VAL A 1 277 ? -1.334 -31.739 -5.641 1 96.49 277 VAL A CA 1
ATOM 2169 C C . VAL A 1 277 ? -2.552 -30.834 -5.806 1 96.49 277 VAL A C 1
ATOM 2171 O O . VAL A 1 277 ? -2.895 -30.442 -6.924 1 96.49 277 VAL A O 1
ATOM 2174 N N . ALA A 1 278 ? -3.191 -30.489 -4.762 1 96.93 278 ALA A N 1
ATOM 2175 C CA . ALA A 1 278 ? -4.391 -29.656 -4.796 1 96.93 278 ALA A CA 1
ATOM 2176 C C . ALA A 1 278 ? -4.077 -28.263 -5.335 1 96.93 278 ALA A C 1
ATOM 2178 O O . ALA A 1 278 ? -4.816 -27.731 -6.166 1 96.93 278 ALA A O 1
ATOM 2179 N N . ILE A 1 279 ? -2.969 -27.702 -4.902 1 97.5 279 ILE A N 1
ATOM 2180 C CA . ILE A 1 279 ? -2.595 -26.347 -5.293 1 97.5 279 ILE A CA 1
ATOM 2181 C C . ILE A 1 279 ? -2.179 -26.33 -6.762 1 97.5 279 ILE A C 1
ATOM 2183 O O . ILE A 1 279 ? -2.586 -25.446 -7.519 1 97.5 279 ILE A O 1
ATOM 2187 N N . ALA A 1 280 ? -1.408 -27.35 -7.145 1 95.99 280 ALA A N 1
ATOM 2188 C CA . ALA A 1 280 ? -0.944 -27.43 -8.527 1 95.99 280 ALA A CA 1
ATOM 2189 C C . ALA A 1 280 ? -2.113 -27.622 -9.489 1 95.99 280 ALA A C 1
ATOM 2191 O O . ALA A 1 280 ? -2.165 -26.991 -10.547 1 95.99 280 ALA A O 1
ATOM 2192 N N . ALA A 1 281 ? -2.988 -28.462 -9.11 1 96.19 281 ALA A N 1
ATOM 2193 C CA . ALA A 1 281 ? -4.155 -28.692 -9.958 1 96.19 281 ALA A CA 1
ATOM 2194 C C . ALA A 1 281 ? -4.956 -27.407 -10.15 1 96.19 281 ALA A C 1
ATOM 2196 O O . ALA A 1 281 ? -5.35 -27.075 -11.27 1 96.19 281 ALA A O 1
ATOM 2197 N N . ALA A 1 282 ? -5.206 -26.711 -9.08 1 96.48 282 ALA A N 1
ATOM 2198 C CA . ALA A 1 282 ? -5.953 -25.458 -9.153 1 96.48 282 ALA A CA 1
ATOM 2199 C C . ALA A 1 282 ? -5.215 -24.429 -10.005 1 96.48 282 ALA A C 1
ATOM 2201 O O . ALA A 1 282 ? -5.831 -23.716 -10.801 1 96.48 282 ALA A O 1
ATOM 2202 N N . ALA A 1 283 ? -3.9 -24.386 -9.806 1 93.65 283 ALA A N 1
ATOM 2203 C CA . ALA A 1 283 ? -3.08 -23.416 -10.527 1 93.65 283 ALA A CA 1
ATOM 2204 C C . ALA A 1 283 ? -3.186 -23.621 -12.035 1 93.65 283 ALA A C 1
ATOM 2206 O O . ALA A 1 283 ? -3.396 -22.664 -12.785 1 93.65 283 ALA A O 1
ATOM 2207 N N . VAL A 1 284 ? -3.154 -24.885 -12.421 1 91.41 284 VAL A N 1
ATOM 22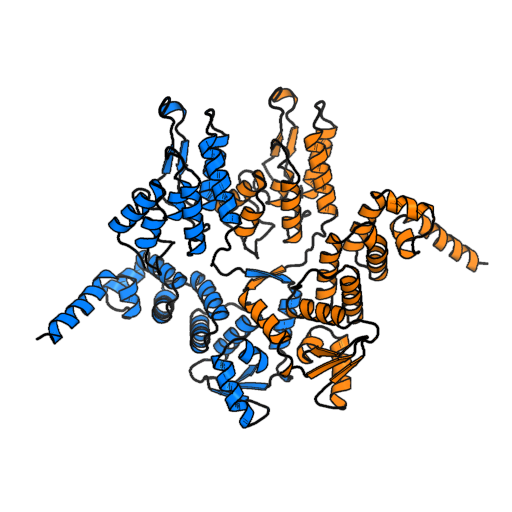08 C CA . VAL A 1 284 ? -3.177 -25.22 -13.841 1 91.41 284 VAL A CA 1
ATOM 2209 C C . VAL A 1 284 ? -4.578 -24.991 -14.403 1 91.41 284 VAL A C 1
ATOM 2211 O O . VAL A 1 284 ? -4.738 -24.367 -15.455 1 91.41 284 VAL A O 1
ATOM 2214 N N . LEU A 1 285 ? -5.54 -25.423 -13.735 1 92.76 285 LEU A N 1
ATOM 2215 C CA . LEU A 1 285 ? -6.916 -25.371 -14.217 1 92.76 285 LEU A CA 1
ATOM 2216 C C . LEU A 1 285 ? -7.407 -23.929 -14.303 1 92.76 285 LEU A C 1
ATOM 2218 O O . LEU A 1 285 ? -8.201 -23.591 -15.184 1 92.76 285 LEU A O 1
ATOM 2222 N N . LYS A 1 286 ? -6.887 -23.094 -13.456 1 93.43 286 LYS A N 1
ATOM 2223 C CA . LYS A 1 286 ? -7.397 -21.728 -13.4 1 93.43 286 LYS A CA 1
ATOM 2224 C C . LYS A 1 286 ? -6.432 -20.752 -14.067 1 93.43 286 LYS A C 1
ATOM 2226 O O . LYS A 1 286 ? -6.657 -19.54 -14.054 1 93.43 286 LYS A O 1
ATOM 2231 N N . GLY A 1 287 ? -5.373 -21.279 -14.558 1 88.64 287 GLY A N 1
ATOM 2232 C CA . GLY A 1 287 ? -4.436 -20.471 -15.321 1 88.64 287 GLY A CA 1
ATOM 2233 C C . GLY A 1 287 ? -3.695 -19.455 -14.472 1 88.64 287 GLY A C 1
ATOM 2234 O O . GLY A 1 287 ? -3.528 -18.303 -14.877 1 88.64 287 GLY A O 1
ATOM 2235 N N . LEU A 1 288 ? -3.324 -19.825 -13.293 1 87.92 288 LEU A N 1
ATOM 2236 C CA . LEU A 1 288 ? -2.573 -18.943 -12.405 1 87.92 288 LEU A CA 1
ATOM 2237 C C . LEU A 1 288 ? -1.072 -19.106 -12.622 1 87.92 288 LEU A C 1
ATOM 2239 O O . LEU A 1 288 ? -0.444 -19.98 -12.019 1 87.92 288 LEU A O 1
ATOM 2243 N N . SER A 1 289 ? -0.556 -18.31 -13.399 1 77.91 289 SER A N 1
ATOM 2244 C CA . SER A 1 289 ? 0.78 -18.489 -13.958 1 77.91 289 SER A CA 1
ATOM 2245 C C . SER A 1 289 ? 1.837 -18.527 -12.86 1 77.91 289 SER A C 1
ATOM 2247 O O . SER A 1 289 ? 2.694 -19.414 -12.847 1 77.91 289 SER A O 1
ATOM 2249 N N . SER A 1 290 ? 1.752 -17.537 -11.929 1 75 290 SER A N 1
ATOM 2250 C CA . SER A 1 290 ? 2.757 -17.481 -10.872 1 75 290 SER A CA 1
ATOM 2251 C C . SER A 1 290 ? 2.69 -18.716 -9.98 1 75 290 SER A C 1
ATOM 2253 O O . SER A 1 290 ? 3.724 -19.272 -9.603 1 75 290 SER A O 1
ATOM 2255 N N . LEU A 1 291 ? 1.54 -19.071 -9.653 1 86.3 291 LEU A N 1
ATOM 2256 C CA . LEU A 1 291 ? 1.347 -20.241 -8.803 1 86.3 291 LEU A CA 1
ATOM 2257 C C . LEU A 1 291 ? 1.751 -21.517 -9.534 1 86.3 291 LEU A C 1
ATOM 2259 O O . LEU A 1 291 ? 2.348 -22.416 -8.939 1 86.3 291 LEU A O 1
ATOM 2263 N N . THR A 1 292 ? 1.421 -21.632 -10.811 1 87 292 THR A N 1
ATOM 2264 C CA . THR A 1 292 ? 1.802 -22.77 -11.641 1 87 292 THR A CA 1
ATOM 2265 C C . THR A 1 292 ? 3.32 -22.917 -11.691 1 87 292 THR A C 1
ATOM 2267 O O . THR A 1 292 ? 3.847 -24.022 -11.542 1 87 292 THR A O 1
ATOM 2270 N N . ARG A 1 293 ? 3.882 -21.849 -11.824 1 72.02 293 ARG A N 1
ATOM 2271 C CA . ARG A 1 293 ? 5.34 -21.859 -11.891 1 72.02 293 ARG A CA 1
ATOM 2272 C C . ARG A 1 293 ? 5.945 -22.322 -10.57 1 72.02 293 ARG A C 1
ATOM 2274 O O . ARG A 1 293 ? 6.876 -23.13 -10.556 1 72.02 293 ARG A O 1
ATOM 2281 N N . ALA A 1 294 ? 5.462 -21.718 -9.559 1 77.46 294 ALA A N 1
ATOM 2282 C CA . ALA A 1 294 ? 5.958 -22.104 -8.24 1 77.46 294 ALA A CA 1
ATOM 2283 C C . ALA A 1 294 ? 5.751 -23.595 -7.991 1 77.46 294 ALA A C 1
ATOM 2285 O O . ALA A 1 294 ? 6.613 -24.259 -7.41 1 77.46 294 ALA A O 1
ATOM 2286 N N . CYS A 1 295 ? 4.688 -24.112 -8.429 1 88.44 295 CYS A N 1
ATOM 2287 C CA . CYS A 1 295 ? 4.395 -25.532 -8.264 1 88.44 295 CYS A CA 1
ATOM 2288 C C . CYS A 1 295 ? 5.323 -26.384 -9.121 1 88.44 295 CYS A C 1
ATOM 2290 O O . CYS A 1 295 ? 5.773 -27.447 -8.689 1 88.44 295 CYS A O 1
ATOM 2292 N N . SER A 1 296 ? 5.579 -25.934 -10.295 1 83.3 296 SER A N 1
ATOM 2293 C CA . SER A 1 296 ? 6.499 -26.654 -11.169 1 83.3 296 SER A CA 1
ATOM 2294 C C . SER A 1 296 ? 7.884 -26.768 -10.539 1 83.3 296 SER A C 1
ATOM 2296 O O . SER A 1 296 ? 8.491 -27.841 -10.553 1 83.3 296 SER A O 1
ATOM 2298 N N . VAL A 1 297 ? 8.281 -25.666 -9.97 1 73.12 297 VAL A N 1
ATOM 2299 C CA . VAL A 1 297 ? 9.599 -25.638 -9.345 1 73.12 297 VAL A CA 1
ATOM 2300 C C . VAL A 1 297 ? 9.61 -26.551 -8.121 1 73.12 297 VAL A C 1
ATOM 2302 O O . VAL A 1 297 ? 10.533 -27.35 -7.943 1 73.12 297 VAL A O 1
ATOM 2305 N N . PHE A 1 298 ? 8.68 -26.432 -7.335 1 86.85 298 PHE A N 1
ATOM 2306 C CA . PHE A 1 298 ? 8.575 -27.258 -6.138 1 86.85 298 PHE A CA 1
ATOM 2307 C C . PHE A 1 298 ? 8.517 -28.736 -6.504 1 86.85 298 PHE A C 1
ATOM 2309 O O . PHE A 1 298 ? 9.205 -29.559 -5.896 1 86.85 298 PHE A O 1
ATOM 2316 N N . GLY A 1 299 ? 7.68 -29.095 -7.425 1 88.87 299 GLY A N 1
ATOM 2317 C CA . GLY A 1 299 ? 7.513 -30.473 -7.857 1 88.87 299 GLY A CA 1
ATOM 2318 C C . GLY A 1 299 ? 8.789 -31.087 -8.4 1 88.87 299 GLY A C 1
ATOM 2319 O O . GLY A 1 299 ? 9.07 -32.263 -8.16 1 88.87 299 GLY A O 1
ATOM 2320 N N . ALA A 1 300 ? 9.503 -30.29 -9.098 1 79.78 300 ALA A N 1
ATOM 2321 C CA . ALA A 1 300 ? 10.749 -30.771 -9.69 1 79.78 300 ALA A CA 1
ATOM 2322 C C . ALA A 1 300 ? 11.798 -31.042 -8.616 1 79.78 300 ALA A C 1
ATOM 2324 O O . ALA A 1 300 ? 12.616 -31.954 -8.754 1 79.78 300 ALA A O 1
ATOM 2325 N N . LYS A 1 301 ? 11.676 -30.306 -7.604 1 78.94 301 LYS A N 1
ATOM 2326 C CA . LYS A 1 301 ? 12.713 -30.385 -6.578 1 78.94 301 LYS A CA 1
ATOM 2327 C C . LYS A 1 301 ? 12.323 -31.366 -5.477 1 78.94 301 LYS A C 1
ATOM 2329 O O . LYS A 1 301 ? 13.179 -31.836 -4.725 1 78.94 301 LYS A O 1
ATOM 2334 N N . SER A 1 302 ? 11.115 -31.706 -5.369 1 86.36 302 SER A N 1
ATOM 2335 C CA . SER A 1 302 ? 10.63 -32.549 -4.281 1 86.36 302 SER A CA 1
ATOM 2336 C C . SER A 1 302 ? 10.707 -34.027 -4.651 1 86.36 302 SER A C 1
ATOM 2338 O O . SER A 1 302 ? 9.98 -34.49 -5.532 1 86.36 302 SER A O 1
ATOM 2340 N N . PRO A 1 303 ? 11.572 -34.739 -3.962 1 92.22 303 PRO A N 1
ATOM 2341 C CA . PRO A 1 303 ? 11.678 -36.172 -4.246 1 92.22 303 PRO A CA 1
ATOM 2342 C C . PRO A 1 303 ? 10.352 -36.909 -4.068 1 92.22 303 PRO A C 1
ATOM 2344 O O . PRO A 1 303 ? 10.057 -37.846 -4.814 1 92.22 303 PRO A O 1
ATOM 2347 N N . GLN A 1 304 ? 9.63 -36.538 -3.119 1 94.14 304 GLN A N 1
ATOM 2348 C CA . GLN A 1 304 ? 8.345 -37.179 -2.863 1 94.14 304 GLN A CA 1
ATOM 2349 C C . GLN A 1 304 ? 7.38 -36.962 -4.025 1 94.14 304 GLN A C 1
ATOM 2351 O O . GLN A 1 304 ? 6.668 -37.883 -4.428 1 94.14 304 GLN A O 1
ATOM 2356 N N . VAL A 1 305 ? 7.376 -35.789 -4.544 1 93.37 305 VAL A N 1
ATOM 2357 C CA . VAL A 1 305 ? 6.503 -35.464 -5.667 1 93.37 305 VAL A CA 1
ATOM 2358 C C . VAL A 1 305 ? 6.959 -36.22 -6.913 1 93.37 305 VAL A C 1
ATOM 2360 O O . VAL A 1 305 ? 6.133 -36.723 -7.678 1 93.37 305 VAL A O 1
ATOM 2363 N N . GLN A 1 306 ? 8.244 -36.358 -7.018 1 91.69 306 GLN A N 1
ATOM 2364 C CA . GLN A 1 306 ? 8.787 -37.101 -8.15 1 91.69 306 GLN A CA 1
ATOM 2365 C C . GLN A 1 306 ? 8.431 -38.582 -8.058 1 91.69 306 GLN A C 1
ATOM 2367 O O . GLN A 1 306 ? 8.179 -39.23 -9.076 1 91.69 306 GLN A O 1
ATOM 2372 N N . ALA A 1 307 ? 8.46 -39.012 -6.887 1 93.53 307 ALA A N 1
ATOM 2373 C CA . ALA A 1 307 ? 8.063 -40.401 -6.673 1 93.53 307 ALA A CA 1
ATOM 2374 C C . ALA A 1 307 ? 6.601 -40.617 -7.05 1 93.53 307 ALA A C 1
ATOM 2376 O O . ALA A 1 307 ? 6.252 -41.638 -7.648 1 93.53 307 ALA A O 1
ATOM 2377 N N . MET A 1 308 ? 5.754 -39.689 -6.699 1 92.99 308 MET A N 1
ATOM 2378 C CA . MET A 1 308 ? 4.338 -39.753 -7.048 1 92.99 308 MET A CA 1
ATOM 2379 C C . MET A 1 308 ? 4.146 -39.689 -8.559 1 92.99 308 MET A C 1
ATOM 2381 O O . MET A 1 308 ? 3.25 -40.335 -9.104 1 92.99 308 MET A O 1
ATOM 2385 N N . LEU A 1 309 ? 4.943 -38.949 -9.204 1 90.68 309 LEU A N 1
ATOM 2386 C CA . LEU A 1 309 ? 4.893 -38.813 -10.656 1 90.68 309 LEU A CA 1
ATOM 2387 C C . LEU A 1 309 ? 5.235 -40.133 -11.338 1 90.68 309 LEU A C 1
ATOM 2389 O O . LEU A 1 309 ? 4.555 -40.545 -12.28 1 90.68 309 LEU A O 1
ATOM 2393 N N . LYS A 1 310 ? 6.244 -40.759 -10.83 1 91.61 310 LYS A N 1
ATOM 2394 C CA . LYS A 1 310 ? 6.692 -42.03 -11.391 1 91.61 310 LYS A CA 1
ATOM 2395 C C . LYS A 1 310 ? 5.647 -43.122 -11.18 1 91.61 310 LYS A C 1
ATOM 2397 O O . LYS A 1 310 ? 5.466 -43.989 -12.038 1 91.61 310 LYS A O 1
ATOM 2402 N N . LYS A 1 311 ? 4.956 -43.009 -10.042 1 92.53 311 LYS A N 1
ATOM 2403 C CA . LYS A 1 311 ? 3.936 -44 -9.712 1 92.53 311 LYS A CA 1
ATOM 2404 C C . LYS A 1 311 ? 2.635 -43.721 -10.46 1 92.53 311 LYS A C 1
ATOM 2406 O O . LYS A 1 311 ? 1.729 -44.556 -10.474 1 92.53 311 LYS A O 1
ATOM 2411 N N . GLY A 1 312 ? 2.454 -42.598 -11.152 1 87.83 312 GLY A N 1
ATOM 2412 C CA . GLY A 1 312 ? 1.27 -42.245 -11.918 1 87.83 312 GLY A CA 1
ATOM 2413 C C . GLY A 1 312 ? 0.091 -41.853 -11.047 1 87.83 312 GLY A C 1
ATOM 2414 O O . GLY A 1 312 ? -1.063 -41.983 -11.46 1 87.83 312 GLY A O 1
ATOM 2415 N N . SER A 1 313 ? 0.312 -41.418 -9.806 1 90.4 313 SER A N 1
ATOM 2416 C CA . SER A 1 313 ? -0.75 -41.128 -8.848 1 90.4 313 SER A CA 1
ATOM 2417 C C . SER A 1 313 ? -1.191 -39.671 -8.936 1 90.4 313 SER A C 1
ATOM 2419 O O . SER A 1 313 ? -2.126 -39.257 -8.248 1 90.4 313 SER A O 1
ATOM 2421 N N . LEU A 1 314 ? -0.623 -38.933 -9.815 1 92.4 314 LEU A N 1
ATOM 2422 C CA . LEU A 1 314 ? -0.921 -37.508 -9.913 1 92.4 314 LEU A CA 1
ATOM 2423 C C . LEU A 1 314 ? -2.009 -37.251 -10.95 1 92.4 314 LEU A C 1
ATOM 2425 O O . LEU A 1 314 ? -2.084 -37.948 -11.964 1 92.4 314 LEU A O 1
ATOM 2429 N N . PRO A 1 315 ? -2.902 -36.329 -10.671 1 92.59 315 PRO A N 1
ATOM 2430 C CA . PRO A 1 315 ? -3.901 -35.936 -11.668 1 92.59 315 PRO A CA 1
ATOM 2431 C C . PRO A 1 315 ? -3.273 -35.447 -12.972 1 92.59 315 PRO A C 1
ATOM 2433 O O . PRO A 1 315 ? -2.135 -34.969 -12.972 1 92.59 315 PRO A O 1
ATOM 2436 N N . THR A 1 316 ? -4.021 -35.548 -14.054 1 90.78 316 THR A N 1
ATOM 2437 C CA . THR A 1 316 ? -3.548 -35.242 -15.4 1 90.78 316 THR A CA 1
ATOM 2438 C C . THR A 1 316 ? -2.991 -33.823 -15.468 1 90.78 316 THR A C 1
ATOM 2440 O O . THR A 1 316 ? -1.942 -33.59 -16.072 1 90.78 316 THR A O 1
ATOM 2443 N N . ALA A 1 317 ? -3.655 -32.919 -14.861 1 90.16 317 ALA A N 1
ATOM 2444 C CA . ALA A 1 317 ? -3.247 -31.518 -14.921 1 90.16 317 ALA A CA 1
ATOM 2445 C C . ALA A 1 317 ? -1.882 -31.317 -14.27 1 90.16 317 ALA A C 1
ATOM 2447 O O . ALA A 1 317 ? -1.063 -30.535 -14.759 1 90.16 317 ALA A O 1
ATOM 2448 N N . VAL A 1 318 ? -1.621 -32.055 -13.258 1 92.72 318 VAL A N 1
ATOM 2449 C CA . VAL A 1 318 ? -0.374 -31.924 -12.512 1 92.72 318 VAL A CA 1
ATOM 2450 C C . VAL A 1 318 ? 0.75 -32.645 -13.252 1 92.72 318 VAL A C 1
ATOM 2452 O O . VAL A 1 318 ? 1.891 -32.179 -13.266 1 92.72 318 VAL A O 1
ATOM 2455 N N . ARG A 1 319 ? 0.397 -33.772 -13.808 1 91.86 319 ARG A N 1
ATOM 2456 C CA . ARG A 1 319 ? 1.383 -34.508 -14.592 1 91.86 319 ARG A CA 1
ATOM 2457 C C . ARG A 1 319 ? 1.9 -33.665 -15.753 1 91.86 319 ARG A C 1
ATOM 2459 O O . ARG A 1 319 ? 3.104 -33.637 -16.018 1 91.86 319 ARG A O 1
ATOM 2466 N N . THR A 1 320 ? 0.915 -33.018 -16.38 1 87.49 320 THR A N 1
ATOM 2467 C CA . THR A 1 320 ? 1.268 -32.172 -17.514 1 87.49 320 THR A CA 1
ATOM 2468 C C . THR A 1 320 ? 2.163 -31.018 -17.071 1 87.49 320 THR A C 1
ATOM 2470 O O . THR A 1 320 ? 3.038 -30.581 -17.821 1 87.49 320 THR A O 1
ATOM 2473 N N . LEU A 1 321 ? 1.957 -30.57 -15.903 1 87.77 321 LEU A N 1
ATOM 2474 C CA . LEU A 1 321 ? 2.747 -29.476 -15.349 1 87.77 321 LEU A CA 1
ATOM 2475 C C . LEU A 1 321 ? 4.196 -29.902 -15.142 1 87.77 321 LEU A C 1
ATOM 2477 O O . LEU A 1 321 ? 5.12 -29.135 -15.423 1 87.77 321 LEU A O 1
ATOM 2481 N N . LEU A 1 322 ? 4.391 -31.142 -14.675 1 87.8 322 LEU A N 1
ATOM 2482 C CA . LEU A 1 322 ? 5.717 -31.625 -14.304 1 87.8 322 LEU A CA 1
ATOM 2483 C C . LEU A 1 322 ? 6.424 -32.245 -15.505 1 87.8 322 LEU A C 1
ATOM 2485 O O . LEU A 1 322 ? 7.651 -32.368 -15.512 1 87.8 322 LEU A O 1
ATOM 2489 N N . GLN A 1 323 ? 5.627 -32.767 -16.472 1 80.67 323 GLN A N 1
ATOM 2490 C CA . GLN A 1 323 ? 6.176 -33.355 -17.689 1 80.67 323 GLN A CA 1
ATOM 2491 C C . GLN A 1 323 ? 5.565 -32.717 -18.933 1 80.67 323 GLN A C 1
ATOM 2493 O O . GLN A 1 323 ? 4.698 -33.309 -19.578 1 80.67 323 GLN A O 1
ATOM 2498 N N . PRO A 1 324 ? 5.846 -31.499 -19.237 1 63.28 324 PRO A N 1
ATOM 2499 C CA . PRO A 1 324 ? 5.202 -30.802 -20.353 1 63.28 324 PRO A CA 1
ATOM 2500 C C . PRO A 1 324 ? 5.401 -31.516 -21.688 1 63.28 324 PRO A C 1
ATOM 2502 O O . PRO A 1 324 ? 4.541 -31.438 -22.568 1 63.28 324 PRO A O 1
ATOM 2505 N N . ASP A 1 325 ? 6.56 -32.121 -21.98 1 58.76 325 ASP A N 1
ATOM 2506 C CA . ASP A 1 325 ? 6.844 -32.81 -23.235 1 58.76 325 ASP A CA 1
ATOM 2507 C C . ASP A 1 325 ? 5.979 -34.0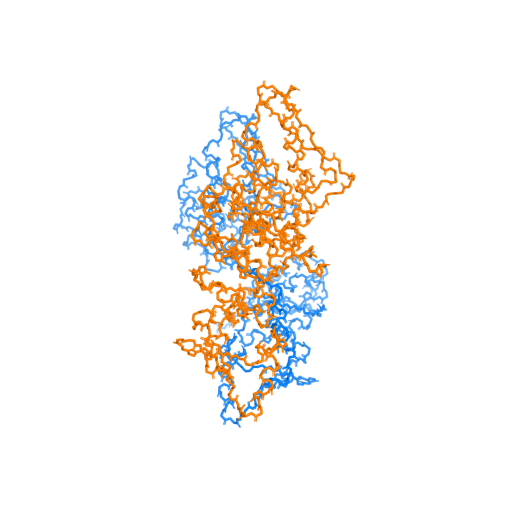61 -23.382 1 58.76 325 ASP A C 1
ATOM 2509 O O . ASP A 1 325 ? 5.616 -34.443 -24.496 1 58.76 325 ASP A O 1
ATOM 2513 N N . SER A 1 326 ? 5.699 -34.73 -22.336 1 49.87 326 SER A N 1
ATOM 2514 C CA . SER A 1 326 ? 4.965 -35.98 -22.5 1 49.87 326 SER A CA 1
ATOM 2515 C C . SER A 1 326 ? 3.514 -35.722 -22.894 1 49.87 326 SER A C 1
ATOM 2517 O O . SER A 1 326 ? 2.875 -36.569 -23.521 1 49.87 326 SER A O 1
ATOM 2519 N N . ALA A 1 327 ? 2.832 -34.719 -22.538 1 48.14 327 ALA A N 1
ATOM 2520 C CA . ALA A 1 327 ? 1.457 -34.444 -22.946 1 48.14 327 ALA A CA 1
ATOM 2521 C C . ALA A 1 327 ? 1.387 -34.08 -24.427 1 48.14 327 ALA A C 1
ATOM 2523 O O . ALA A 1 327 ? 0.357 -34.283 -25.074 1 48.14 327 ALA A O 1
ATOM 2524 N N . LYS A 1 328 ? 2.334 -33.412 -25.009 1 48.16 328 LYS A N 1
ATOM 2525 C CA . LYS A 1 328 ? 2.332 -33.203 -26.454 1 48.16 328 LYS A CA 1
ATOM 2526 C C . LYS A 1 328 ? 2.267 -34.532 -27.201 1 48.16 328 LYS A C 1
ATOM 2528 O O . LYS A 1 328 ? 1.727 -34.602 -28.307 1 48.16 328 LYS A O 1
ATOM 2533 N N . SER A 1 329 ? 2.898 -35.487 -26.632 1 43.78 329 SER A N 1
ATOM 2534 C CA . SER A 1 329 ? 2.9 -36.756 -27.354 1 43.78 329 SER A CA 1
ATOM 2535 C C . SER A 1 329 ? 1.518 -37.401 -27.341 1 43.78 329 SER A C 1
ATOM 2537 O O . SER A 1 329 ? 1.142 -38.093 -28.289 1 43.78 329 SER A O 1
ATOM 2539 N N . LEU A 1 330 ? 0.742 -37.177 -26.343 1 42.12 330 LEU A N 1
ATOM 2540 C CA . LEU A 1 330 ? -0.574 -37.806 -26.342 1 42.12 330 LEU A CA 1
ATOM 2541 C C . LEU A 1 330 ? -1.546 -37.035 -27.229 1 42.12 330 LEU A C 1
ATOM 2543 O O . LEU A 1 330 ? -2.405 -37.631 -27.881 1 42.12 330 LEU A O 1
ATOM 2547 N N . GLU A 1 331 ? -1.397 -35.737 -27.149 1 44.37 331 GLU A N 1
ATOM 2548 C CA . GLU A 1 331 ? -2.29 -35.001 -28.04 1 44.37 331 GLU A CA 1
ATOM 2549 C C . GLU A 1 331 ? -1.899 -35.201 -29.501 1 44.37 331 GLU A C 1
ATOM 2551 O O . GLU A 1 331 ? -2.765 -35.299 -30.373 1 44.37 331 GLU A O 1
ATOM 2556 N N . THR A 1 332 ? -0.587 -35.187 -29.75 1 44.76 332 THR A N 1
ATOM 2557 C CA . THR A 1 332 ? -0.151 -35.498 -31.107 1 44.76 332 THR A CA 1
ATOM 2558 C C . THR A 1 332 ? -0.478 -36.946 -31.461 1 44.76 332 THR A C 1
ATOM 2560 O O . THR A 1 332 ? -0.797 -37.252 -32.612 1 44.76 332 THR A O 1
ATOM 2563 N N . ALA A 1 333 ? -0.525 -37.827 -30.602 1 43.23 333 ALA A N 1
ATOM 2564 C CA . ALA A 1 333 ? -0.88 -39.22 -30.86 1 43.23 333 ALA A CA 1
ATOM 2565 C C . ALA A 1 333 ? -2.376 -39.366 -31.121 1 43.23 333 ALA A C 1
ATOM 2567 O O . ALA A 1 333 ? -2.791 -40.17 -31.959 1 43.23 333 ALA A O 1
ATOM 2568 N N . LYS A 1 334 ? -3.199 -38.584 -30.44 1 47.33 334 LYS A N 1
ATOM 2569 C CA . LYS A 1 334 ? -4.631 -38.688 -30.707 1 47.33 334 LYS A CA 1
ATOM 2570 C C . LYS A 1 334 ? -4.984 -38.078 -32.061 1 47.33 334 LYS A C 1
ATOM 2572 O O . LYS A 1 334 ? -6.03 -38.39 -32.634 1 47.33 334 LYS A O 1
ATOM 2577 N N . LYS A 1 335 ? -4.314 -37.113 -32.479 1 47.35 335 LYS A N 1
ATOM 2578 C CA . LYS A 1 335 ? -4.597 -36.54 -33.791 1 47.35 335 LYS A CA 1
ATOM 2579 C C . LYS A 1 335 ? -4.245 -37.519 -34.907 1 47.35 335 LYS A C 1
ATOM 2581 O O . LYS A 1 335 ? -4.841 -37.48 -35.986 1 47.35 335 LYS A O 1
ATOM 2586 N N . LYS A 1 336 ? -3.32 -38.401 -34.794 1 44.73 336 LYS A N 1
ATOM 2587 C CA . LYS A 1 336 ? -2.947 -39.319 -35.867 1 44.73 336 LYS A CA 1
ATOM 2588 C C . LYS A 1 336 ? -3.976 -40.435 -36.018 1 44.73 336 LYS A C 1
ATOM 2590 O O . LYS A 1 336 ? -4.089 -41.042 -37.085 1 44.73 336 LYS A O 1
ATOM 2595 N N . ARG A 1 337 ? -4.73 -40.679 -34.946 1 42.67 337 ARG A N 1
ATOM 2596 C CA . ARG A 1 337 ? -5.609 -41.835 -35.088 1 42.67 337 ARG A CA 1
ATOM 2597 C C . ARG A 1 337 ? -6.884 -41.465 -35.837 1 42.67 337 ARG A C 1
ATOM 2599 O O . ARG A 1 337 ? -7.599 -42.341 -36.327 1 42.67 337 ARG A O 1
ATOM 2606 N N . ARG A 1 338 ? -7.208 -40.087 -35.702 1 37.08 338 ARG A N 1
ATOM 2607 C CA . ARG A 1 338 ? -8.51 -39.888 -36.33 1 37.08 338 ARG A CA 1
ATOM 2608 C C . ARG A 1 338 ? -8.379 -39.796 -37.846 1 37.08 338 ARG A C 1
ATOM 2610 O O . ARG A 1 338 ? -9.383 -39.742 -38.56 1 37.08 338 ARG A O 1
ATOM 2617 N N . THR A 1 339 ? -7.077 -39.456 -38.25 1 33.86 339 THR A N 1
ATOM 2618 C CA . THR A 1 339 ? -7.094 -39.349 -39.704 1 33.86 339 THR A CA 1
ATOM 2619 C C . THR A 1 339 ? -7.092 -40.733 -40.348 1 33.86 339 THR A C 1
ATOM 2621 O O . THR A 1 339 ? -7.075 -40.852 -41.575 1 33.86 339 THR A O 1
ATOM 2624 N N . VAL A 1 340 ? -7.228 -41.779 -39.549 1 29.78 340 VAL A N 1
ATOM 2625 C CA . VAL A 1 340 ? -7.448 -42.91 -40.444 1 29.78 340 VAL A CA 1
ATOM 2626 C C . VAL A 1 340 ? -8.88 -42.88 -40.973 1 29.78 340 VAL A C 1
ATOM 2628 O O . VAL A 1 340 ? -9.822 -42.63 -40.218 1 29.78 340 VAL A O 1
ATOM 2631 N N . MET B 1 1 ? 6.962 -6.803 6.437 1 63.63 1 MET B N 1
ATOM 2632 C CA . MET B 1 1 ? 7.661 -8.022 6.04 1 63.63 1 MET B CA 1
ATOM 2633 C C . MET B 1 1 ? 9.168 -7.793 5.99 1 63.63 1 MET B C 1
ATOM 2635 O O . MET B 1 1 ? 9.622 -6.682 5.71 1 63.63 1 MET B O 1
ATOM 2639 N N . MET B 1 2 ? 9.912 -8.875 6.336 1 73.46 2 MET B N 1
ATOM 2640 C CA . MET B 1 2 ? 11.37 -8.808 6.292 1 73.46 2 MET B CA 1
ATOM 2641 C C . MET B 1 2 ? 11.892 -9.207 4.916 1 73.46 2 MET B C 1
ATOM 2643 O O . MET B 1 2 ? 11.355 -10.119 4.285 1 73.46 2 MET B O 1
ATOM 2647 N N . VAL B 1 3 ? 12.715 -8.382 4.344 1 72.53 3 VAL B N 1
ATOM 2648 C CA . VAL B 1 3 ? 13.319 -8.684 3.051 1 72.53 3 VAL B CA 1
ATOM 2649 C C . VAL B 1 3 ? 14.64 -9.421 3.256 1 72.53 3 VAL B C 1
ATOM 2651 O O . VAL B 1 3 ? 15.235 -9.352 4.334 1 72.53 3 VAL B O 1
ATOM 2654 N N . THR B 1 4 ? 15.001 -10.138 2.275 1 75.29 4 THR B N 1
ATOM 2655 C CA . THR B 1 4 ? 16.28 -10.838 2.324 1 75.29 4 THR B CA 1
ATOM 2656 C C . THR B 1 4 ? 17.439 -9.846 2.369 1 75.29 4 THR B C 1
ATOM 2658 O O . THR B 1 4 ? 17.266 -8.667 2.054 1 75.29 4 THR B O 1
ATOM 2661 N N . GLN B 1 5 ? 18.618 -10.325 2.734 1 77.94 5 GLN B N 1
ATOM 2662 C CA . GLN B 1 5 ? 19.799 -9.474 2.838 1 77.94 5 GLN B CA 1
ATOM 2663 C C . GLN B 1 5 ? 20.211 -8.934 1.472 1 77.94 5 GLN B C 1
ATOM 2665 O O . GLN B 1 5 ? 20.647 -7.787 1.357 1 77.94 5 GLN B O 1
ATOM 2670 N N . THR B 1 6 ? 20.018 -9.72 0.504 1 76.37 6 THR B N 1
ATOM 2671 C CA . THR B 1 6 ? 20.382 -9.291 -0.842 1 76.37 6 THR B CA 1
ATOM 2672 C C . THR B 1 6 ? 19.479 -8.153 -1.31 1 76.37 6 THR B C 1
ATOM 2674 O O . THR B 1 6 ? 19.953 -7.181 -1.902 1 76.37 6 THR B O 1
ATOM 2677 N N . LYS B 1 7 ? 18.253 -8.361 -1.03 1 77.27 7 LYS B N 1
ATOM 2678 C CA . LYS B 1 7 ? 17.311 -7.299 -1.372 1 77.27 7 LYS B CA 1
ATOM 2679 C C . LYS B 1 7 ? 17.581 -6.04 -0.552 1 77.27 7 LYS B C 1
ATOM 2681 O O . LYS B 1 7 ? 17.522 -4.927 -1.078 1 77.27 7 LYS B O 1
ATOM 2686 N N . PHE B 1 8 ? 17.894 -6.315 0.601 1 85.77 8 PHE B N 1
ATOM 2687 C CA . PHE B 1 8 ? 18.212 -5.184 1.466 1 85.77 8 PHE B CA 1
ATOM 2688 C C . PHE B 1 8 ? 19.413 -4.414 0.93 1 85.77 8 PHE B C 1
ATOM 2690 O O . PHE B 1 8 ? 19.414 -3.181 0.924 1 85.77 8 PHE B O 1
ATOM 2697 N N . ASN B 1 9 ? 20.331 -5.108 0.408 1 83.17 9 ASN B N 1
ATOM 2698 C CA . ASN B 1 9 ? 21.514 -4.467 -0.157 1 83.17 9 ASN B CA 1
ATOM 2699 C C . ASN B 1 9 ? 21.168 -3.637 -1.389 1 83.17 9 ASN B C 1
ATOM 2701 O O . ASN B 1 9 ? 21.75 -2.574 -1.611 1 83.17 9 ASN B O 1
ATOM 2705 N N . SER B 1 10 ? 20.273 -4.144 -2.16 1 81.41 10 SER B N 1
ATOM 2706 C CA . SER B 1 10 ? 19.825 -3.377 -3.318 1 81.41 10 SER B CA 1
ATOM 2707 C C . SER B 1 10 ? 19.15 -2.077 -2.892 1 81.41 10 SER B C 1
ATOM 2709 O O . SER B 1 10 ? 19.325 -1.041 -3.537 1 81.41 10 SER B O 1
ATOM 2711 N N . LEU B 1 11 ? 18.403 -2.219 -1.855 1 87.16 11 LEU B N 1
ATOM 2712 C CA . LEU B 1 11 ? 17.731 -1.027 -1.349 1 87.16 11 LEU B CA 1
ATOM 2713 C C . LEU B 1 11 ? 18.745 0.018 -0.897 1 87.16 11 LEU B C 1
ATOM 2715 O O . LEU B 1 11 ? 18.587 1.207 -1.185 1 87.16 11 LEU B O 1
ATOM 2719 N N . ILE B 1 12 ? 19.793 -0.456 -0.297 1 86.55 12 ILE B N 1
ATOM 2720 C CA . ILE B 1 12 ? 20.865 0.443 0.115 1 86.55 12 ILE B CA 1
ATOM 2721 C C . ILE B 1 12 ? 21.483 1.106 -1.114 1 86.55 12 ILE B C 1
ATOM 2723 O O . ILE B 1 12 ? 21.793 2.3 -1.093 1 86.55 12 ILE B O 1
ATOM 2727 N N . GLY B 1 13 ? 21.637 0.314 -2.13 1 81.49 13 GLY B N 1
ATOM 2728 C CA . GLY B 1 13 ? 22.192 0.851 -3.362 1 81.49 13 GLY B CA 1
ATOM 2729 C C . GLY B 1 13 ? 21.383 2.002 -3.93 1 81.49 13 GLY B C 1
ATOM 2730 O O . GLY B 1 13 ? 21.941 3.039 -4.293 1 81.49 13 GLY B O 1
ATOM 2731 N N . PHE B 1 14 ? 20.066 1.839 -3.986 1 82.61 14 PHE B N 1
ATOM 2732 C CA . PHE B 1 14 ? 19.196 2.899 -4.483 1 82.61 14 PHE B CA 1
ATOM 2733 C C . PHE B 1 14 ? 19.281 4.132 -3.592 1 82.61 14 PHE B C 1
ATOM 2735 O O . PHE B 1 14 ? 19.248 5.262 -4.083 1 82.61 14 PHE B O 1
ATOM 2742 N N . LEU B 1 15 ? 19.358 3.847 -2.278 1 85.52 15 LEU B N 1
ATOM 2743 C CA . LEU B 1 15 ? 19.459 4.946 -1.323 1 85.52 15 LEU B CA 1
ATOM 2744 C C . LEU B 1 15 ? 20.752 5.729 -1.53 1 85.52 15 LEU B C 1
ATOM 2746 O O . LEU B 1 15 ? 20.742 6.962 -1.529 1 85.52 15 LEU B O 1
ATOM 2750 N N . ARG B 1 16 ? 21.792 5.066 -1.778 1 79.62 16 ARG B N 1
ATOM 2751 C CA . ARG B 1 16 ? 23.105 5.69 -1.908 1 79.62 16 ARG B CA 1
ATOM 2752 C C . ARG B 1 16 ? 23.172 6.57 -3.151 1 79.62 16 ARG B C 1
ATOM 2754 O O . ARG B 1 16 ? 23.784 7.64 -3.128 1 79.62 16 ARG B O 1
ATOM 2761 N N . ILE B 1 17 ? 22.492 6.125 -4.213 1 76.93 17 ILE B N 1
ATOM 2762 C CA . ILE B 1 17 ? 22.575 6.908 -5.441 1 76.93 17 ILE B CA 1
ATOM 2763 C C . ILE B 1 17 ? 21.454 7.944 -5.47 1 76.93 17 ILE B C 1
ATOM 2765 O O . ILE B 1 17 ? 21.331 8.708 -6.43 1 76.93 17 ILE B O 1
ATOM 2769 N N . GLY B 1 18 ? 20.62 7.953 -4.491 1 77.77 18 GLY B N 1
ATOM 2770 C CA . GLY B 1 18 ? 19.55 8.932 -4.391 1 77.77 18 GLY B CA 1
ATOM 2771 C C . GLY B 1 18 ? 18.421 8.684 -5.373 1 77.77 18 GLY B C 1
ATOM 2772 O O . GLY B 1 18 ? 17.84 9.629 -5.911 1 77.77 18 GLY B O 1
ATOM 2773 N N . ASP B 1 19 ? 18.195 7.437 -5.773 1 78.72 19 ASP B N 1
ATOM 2774 C CA . ASP B 1 19 ? 17.114 7.075 -6.685 1 78.72 19 ASP B CA 1
ATOM 2775 C C . ASP B 1 19 ? 15.861 6.665 -5.915 1 78.72 19 ASP B C 1
ATOM 2777 O O . ASP B 1 19 ? 15.666 5.484 -5.62 1 78.72 19 ASP B O 1
ATOM 2781 N N . ILE B 1 20 ? 14.98 7.569 -5.695 1 80.97 20 ILE B N 1
ATOM 2782 C CA . ILE B 1 20 ? 13.782 7.351 -4.892 1 80.97 20 ILE B CA 1
ATOM 2783 C C . ILE B 1 20 ? 12.832 6.408 -5.628 1 80.97 20 ILE B C 1
ATOM 2785 O O . ILE B 1 20 ? 12.152 5.591 -5.003 1 80.97 20 ILE B O 1
ATOM 2789 N N . LEU B 1 21 ? 12.798 6.496 -6.908 1 73.55 21 LEU B N 1
ATOM 2790 C CA . LEU B 1 21 ? 11.89 5.659 -7.685 1 73.55 21 LEU B CA 1
ATOM 2791 C C . LEU B 1 21 ? 12.268 4.187 -7.56 1 73.55 21 LEU B C 1
ATOM 2793 O O . LEU B 1 21 ? 11.398 3.33 -7.394 1 73.55 21 LEU B O 1
ATOM 2797 N N . GLY B 1 22 ? 13.556 3.898 -7.653 1 74.49 22 GLY B N 1
ATOM 2798 C CA . GLY B 1 22 ? 14.023 2.54 -7.424 1 74.49 22 GLY B CA 1
ATOM 2799 C C . GLY B 1 22 ? 13.691 2.021 -6.038 1 74.49 22 GLY B C 1
ATOM 2800 O O . GLY B 1 22 ? 13.245 0.882 -5.886 1 74.49 22 GLY B O 1
ATOM 2801 N N . LEU B 1 23 ? 13.83 2.812 -5.06 1 80.73 23 LEU B N 1
ATOM 2802 C CA . LEU B 1 23 ? 13.53 2.417 -3.688 1 80.73 23 LEU B CA 1
ATOM 2803 C C . LEU B 1 23 ? 12.043 2.119 -3.521 1 80.73 23 LEU B C 1
ATOM 2805 O O . LEU B 1 23 ? 11.672 1.097 -2.94 1 80.73 23 LEU B O 1
ATOM 2809 N N . GLN B 1 24 ? 11.209 2.953 -4.037 1 76.17 24 GLN B N 1
ATOM 2810 C CA . GLN B 1 24 ? 9.763 2.794 -3.926 1 76.17 24 GLN B CA 1
ATOM 2811 C C . GLN B 1 24 ? 9.292 1.529 -4.636 1 76.17 24 GLN B C 1
ATOM 2813 O O . GLN B 1 24 ? 8.376 0.85 -4.166 1 76.17 24 GLN B O 1
ATOM 2818 N N . LYS B 1 25 ? 9.914 1.305 -5.593 1 70.39 25 LYS B N 1
ATOM 2819 C CA . LYS B 1 25 ? 9.521 0.158 -6.407 1 70.39 25 LYS B CA 1
ATOM 2820 C C . LYS B 1 25 ? 9.873 -1.155 -5.713 1 70.39 25 LYS B C 1
ATOM 2822 O O . LYS B 1 25 ? 9.128 -2.132 -5.809 1 70.39 25 LYS B O 1
ATOM 2827 N N . PHE B 1 26 ? 10.921 -1.175 -4.977 1 73.93 26 PHE B N 1
ATOM 2828 C CA . PHE B 1 26 ? 11.444 -2.461 -4.532 1 73.93 26 PHE B CA 1
ATOM 2829 C C . PHE B 1 26 ? 11.196 -2.66 -3.042 1 73.93 26 PHE B C 1
ATOM 2831 O O . PHE B 1 26 ? 11.36 -3.765 -2.522 1 73.93 26 PHE B O 1
ATOM 2838 N N . ILE B 1 27 ? 10.716 -1.671 -2.394 1 77.1 27 ILE B N 1
ATOM 2839 C CA . ILE B 1 27 ? 10.328 -1.836 -0.997 1 77.1 27 ILE B CA 1
ATOM 2840 C C . ILE B 1 27 ? 8.891 -2.345 -0.917 1 77.1 27 ILE B C 1
ATOM 2842 O O . ILE B 1 27 ? 7.978 -1.735 -1.478 1 77.1 27 ILE B O 1
ATOM 2846 N N . PRO B 1 28 ? 8.736 -3.465 -0.256 1 70.66 28 PRO B N 1
ATOM 2847 C CA . PRO B 1 28 ? 7.36 -3.934 -0.085 1 70.66 28 PRO B CA 1
ATOM 2848 C C . PRO B 1 28 ? 6.508 -2.976 0.745 1 70.66 28 PRO B C 1
ATOM 2850 O O . PRO B 1 28 ? 7.035 -2.26 1.6 1 70.66 28 PRO B O 1
ATOM 2853 N N . ALA B 1 29 ? 5.271 -2.935 0.474 1 65.86 29 ALA B N 1
ATOM 2854 C CA . ALA B 1 29 ? 4.352 -2.013 1.137 1 65.86 29 ALA B CA 1
ATOM 2855 C C . ALA B 1 29 ? 4.318 -2.261 2.643 1 65.86 29 ALA B C 1
ATOM 2857 O O . ALA B 1 29 ? 4.146 -1.326 3.428 1 65.86 29 ALA B O 1
ATOM 2858 N N . ASP B 1 30 ? 4.552 -3.547 2.959 1 65.26 30 ASP B N 1
ATOM 2859 C CA . ASP B 1 30 ? 4.528 -3.884 4.378 1 65.26 30 ASP B CA 1
ATOM 2860 C C . ASP B 1 30 ? 5.943 -4.064 4.924 1 65.26 30 ASP B C 1
ATOM 2862 O O . ASP B 1 30 ? 6.166 -4.865 5.834 1 65.26 30 ASP B O 1
ATOM 2866 N N . PHE B 1 31 ? 6.831 -3.381 4.324 1 78.44 31 PHE B N 1
ATOM 2867 C CA . PHE B 1 31 ? 8.232 -3.464 4.719 1 78.44 31 PHE B CA 1
ATOM 2868 C C . PHE B 1 31 ? 8.394 -3.165 6.204 1 78.44 31 PHE B C 1
ATOM 2870 O O . PHE B 1 31 ? 7.798 -2.218 6.721 1 78.44 31 PHE B O 1
ATOM 2877 N N . ASP B 1 32 ? 9.095 -4.102 6.809 1 77.32 32 ASP B N 1
ATOM 2878 C CA . ASP B 1 32 ? 9.474 -3.841 8.194 1 77.32 32 ASP B CA 1
ATOM 2879 C C . ASP B 1 32 ? 10.605 -2.818 8.271 1 77.32 32 ASP B C 1
ATOM 2881 O O . ASP B 1 32 ? 11.773 -3.161 8.076 1 77.32 32 ASP B O 1
ATOM 2885 N N . TRP B 1 33 ? 10.274 -1.695 8.629 1 81.86 33 TRP B N 1
ATOM 2886 C CA . TRP B 1 33 ? 11.238 -0.599 8.644 1 81.86 33 TRP B CA 1
ATOM 2887 C C . TRP B 1 33 ? 12.231 -0.763 9.79 1 81.86 33 TRP B C 1
ATOM 2889 O O . TRP B 1 33 ? 13.251 -0.071 9.839 1 81.86 33 TRP B O 1
ATOM 2899 N N . SER B 1 34 ? 11.933 -1.654 10.708 1 82.66 34 SER B N 1
ATOM 2900 C CA . SER B 1 34 ? 12.854 -1.911 11.811 1 82.66 34 SER B CA 1
ATOM 2901 C C . SER B 1 34 ? 13.869 -2.988 11.445 1 82.66 34 SER B C 1
ATOM 2903 O O . SER B 1 34 ? 14.771 -3.29 12.228 1 82.66 34 SER B O 1
ATOM 2905 N N . GLN B 1 35 ? 13.697 -3.402 10.212 1 88.53 35 GLN B N 1
ATOM 2906 C CA . GLN B 1 35 ? 14.626 -4.439 9.775 1 88.53 35 GLN B CA 1
ATOM 2907 C C . GLN B 1 35 ? 16.034 -3.876 9.598 1 88.53 35 GLN B C 1
ATOM 2909 O O . GLN B 1 35 ? 16.207 -2.781 9.06 1 88.53 35 GLN B O 1
ATOM 2914 N N . LYS B 1 36 ? 16.982 -4.665 10.084 1 88.74 36 LYS B N 1
ATOM 2915 C CA . LYS B 1 36 ? 18.389 -4.306 9.927 1 88.74 36 LYS B CA 1
ATOM 2916 C C . LYS B 1 36 ? 19.056 -5.155 8.85 1 88.74 36 LYS B C 1
ATOM 2918 O O . LYS B 1 36 ? 18.624 -6.278 8.58 1 88.74 36 LYS B O 1
ATOM 2923 N N . GLY B 1 37 ? 20.001 -4.522 8.191 1 86.77 37 GLY B N 1
ATOM 2924 C CA . GLY B 1 37 ? 20.72 -5.269 7.172 1 86.77 37 GLY B CA 1
ATOM 2925 C C . GLY B 1 37 ? 21.907 -4.514 6.604 1 86.77 37 GLY B C 1
ATOM 2926 O O . GLY B 1 37 ? 22.296 -3.47 7.133 1 86.77 37 GLY B O 1
ATOM 2927 N N . GLY B 1 38 ? 22.526 -5.148 5.528 1 81.58 38 GLY B N 1
ATOM 2928 C CA . GLY B 1 38 ? 23.706 -4.56 4.913 1 81.58 38 GLY B CA 1
ATOM 2929 C C . GLY B 1 38 ? 24.977 -4.812 5.701 1 81.58 38 GLY B C 1
ATOM 2930 O O . GLY B 1 38 ? 24.961 -5.53 6.703 1 81.58 38 GLY B O 1
ATOM 2931 N N . PRO B 1 39 ? 26.044 -4.191 5.239 1 81.35 39 PRO B N 1
ATOM 2932 C CA . PRO B 1 39 ? 27.324 -4.38 5.926 1 81.35 39 PRO B CA 1
ATOM 2933 C C . PRO B 1 39 ? 27.335 -3.779 7.329 1 81.35 39 PRO B C 1
ATOM 2935 O O . PRO B 1 39 ? 28.025 -4.286 8.217 1 81.35 39 PRO B O 1
ATOM 2938 N N . GLU B 1 40 ? 26.574 -2.793 7.603 1 84.98 40 GLU B N 1
ATOM 2939 C CA . GLU B 1 40 ? 26.577 -2.089 8.882 1 84.98 40 GLU B CA 1
ATOM 2940 C C . GLU B 1 40 ? 25.491 -2.626 9.809 1 84.98 40 GLU B C 1
ATOM 2942 O O . GLU B 1 40 ? 25.445 -2.274 10.99 1 84.98 40 GLU B O 1
ATOM 2947 N N . ASP B 1 41 ? 24.634 -3.491 9.284 1 87.74 41 ASP B N 1
ATOM 2948 C CA . ASP B 1 41 ? 23.542 -4.089 10.046 1 87.74 41 ASP B CA 1
ATOM 2949 C C . ASP B 1 41 ? 22.702 -3.017 10.737 1 87.74 41 ASP B C 1
ATOM 2951 O O . ASP B 1 41 ? 22.502 -3.066 11.952 1 87.74 41 ASP B O 1
ATOM 2955 N N . VAL B 1 42 ? 22.289 -2.064 10.058 1 91.28 42 VAL B N 1
ATOM 2956 C CA . VAL B 1 42 ? 21.436 -0.984 10.542 1 91.28 42 VAL B CA 1
ATOM 2957 C C . VAL B 1 42 ? 20.186 -0.883 9.671 1 91.28 42 VAL B C 1
ATOM 2959 O O . VAL B 1 42 ? 20.07 -1.577 8.657 1 91.28 42 VAL B O 1
ATOM 2962 N N . THR B 1 43 ? 19.236 -0.138 10.076 1 90.94 43 THR B N 1
ATOM 2963 C CA . THR B 1 43 ? 18.017 0.04 9.293 1 90.94 43 THR B CA 1
ATOM 2964 C C . THR B 1 43 ? 18.282 0.917 8.073 1 90.94 43 THR B C 1
ATOM 2966 O O . THR B 1 43 ? 19.313 1.588 7.995 1 90.94 43 THR B O 1
ATOM 2969 N N . LEU B 1 44 ? 17.43 0.933 7.188 1 91 44 LEU B N 1
ATOM 2970 C CA . LEU B 1 44 ? 17.562 1.76 5.994 1 91 44 LEU B CA 1
ATOM 2971 C C . LEU B 1 44 ? 17.607 3.24 6.359 1 91 44 LEU B C 1
ATOM 2973 O O . LEU B 1 44 ? 18.307 4.022 5.711 1 91 44 LEU B O 1
ATOM 2977 N N . LEU B 1 45 ? 16.861 3.58 7.357 1 89 45 LEU B N 1
ATOM 2978 C CA . LEU B 1 45 ? 16.855 4.98 7.769 1 89 45 LEU B CA 1
ATOM 2979 C C . LEU B 1 45 ? 18.216 5.39 8.321 1 89 45 LEU B C 1
ATOM 2981 O O . LEU B 1 45 ? 18.669 6.515 8.097 1 89 45 LEU B O 1
ATOM 2985 N N . HIS B 1 46 ? 18.801 4.508 9.072 1 90.17 46 HIS B N 1
ATOM 2986 C CA . HIS B 1 46 ? 20.16 4.771 9.532 1 90.17 46 HIS B CA 1
ATOM 2987 C C . HIS B 1 46 ? 21.106 4.991 8.356 1 90.17 46 HIS B C 1
ATOM 2989 O O . HIS B 1 46 ? 21.951 5.889 8.394 1 90.17 46 HIS B O 1
ATOM 2995 N N . TYR B 1 47 ? 20.944 4.206 7.342 1 89.48 47 TYR B N 1
ATOM 2996 C CA . TYR B 1 47 ? 21.772 4.361 6.151 1 89.48 47 TYR B CA 1
ATOM 2997 C C . TYR B 1 47 ? 21.555 5.727 5.51 1 89.48 47 TYR B C 1
ATOM 2999 O O . TYR B 1 47 ? 22.499 6.339 5.005 1 89.48 47 TYR B O 1
ATOM 3007 N N . ALA B 1 48 ? 20.371 6.107 5.476 1 88.34 48 ALA B N 1
ATOM 3008 C CA . ALA B 1 48 ? 20.052 7.391 4.857 1 88.34 48 ALA B CA 1
ATOM 3009 C C . ALA B 1 48 ? 20.772 8.535 5.566 1 88.34 48 ALA B C 1
ATOM 3011 O O . ALA B 1 48 ? 21.195 9.502 4.927 1 88.34 48 ALA B O 1
ATOM 3012 N N . VAL B 1 49 ? 20.866 8.403 6.872 1 86.15 49 VAL B N 1
ATOM 3013 C CA . VAL B 1 49 ? 21.575 9.417 7.647 1 86.15 49 VAL B CA 1
ATOM 3014 C C . VAL B 1 49 ? 23.051 9.428 7.256 1 86.15 49 VAL B C 1
ATOM 3016 O O . VAL B 1 49 ? 23.691 10.483 7.254 1 86.15 49 VAL B O 1
ATOM 3019 N N . LEU B 1 50 ? 23.561 8.297 6.825 1 79.57 50 LEU B N 1
ATOM 3020 C CA . LEU B 1 50 ? 24.987 8.11 6.58 1 79.57 50 LEU B CA 1
ATOM 3021 C C . LEU B 1 50 ? 25.348 8.499 5.15 1 79.57 50 LEU B C 1
ATOM 3023 O O . LEU B 1 50 ? 26.509 8.39 4.747 1 79.57 50 LEU B O 1
ATOM 3027 N N . CYS B 1 51 ? 24.425 8.868 4.414 1 77.3 51 CYS B N 1
ATOM 3028 C CA . CYS B 1 51 ? 24.75 9.245 3.043 1 77.3 51 CYS B CA 1
ATOM 3029 C C . CYS B 1 51 ? 25.511 10.565 3.007 1 77.3 51 CYS B C 1
ATOM 3031 O O . CYS B 1 51 ? 25.328 11.367 2.09 1 77.3 51 CYS B O 1
ATOM 3033 N N . LEU B 1 52 ? 26.338 10.878 4.027 1 64.13 52 LEU B N 1
ATOM 3034 C CA . LEU B 1 52 ? 27.148 12.081 4.185 1 64.13 52 LEU B CA 1
ATOM 3035 C C . LEU B 1 52 ? 28.244 12.141 3.126 1 64.13 52 LEU B C 1
ATOM 3037 O O . LEU B 1 52 ? 28.634 13.227 2.691 1 64.13 52 LEU B O 1
ATOM 3041 N N . GLY B 1 53 ? 28.822 11.045 2.786 1 58.25 53 GLY B N 1
ATOM 3042 C CA . GLY B 1 53 ? 30.053 10.992 2.014 1 58.25 53 GLY B CA 1
ATOM 3043 C C . GLY B 1 53 ? 29.821 11.043 0.516 1 58.25 53 GLY B C 1
ATOM 3044 O O . GLY B 1 53 ? 30.774 11.079 -0.265 1 58.25 53 GLY B O 1
ATOM 3045 N N . GLU B 1 54 ? 28.563 11.046 0.135 1 55.48 54 GLU B N 1
ATOM 3046 C CA . GLU B 1 54 ? 28.368 10.946 -1.308 1 55.48 54 GLU B CA 1
ATOM 3047 C C . GLU B 1 54 ? 28.424 12.32 -1.97 1 55.48 54 GLU B C 1
ATOM 3049 O O . GLU B 1 54 ? 28.233 13.342 -1.307 1 55.48 54 GLU B O 1
ATOM 3054 N N . GLU B 1 55 ? 29.298 12.492 -2.87 1 54.48 55 GLU B N 1
ATOM 3055 C CA . GLU B 1 55 ? 29.787 13.754 -3.416 1 54.48 55 GLU B CA 1
ATOM 3056 C C . GLU B 1 55 ? 28.759 14.868 -3.239 1 54.48 55 GLU B C 1
ATOM 3058 O O . GLU B 1 55 ? 29.121 16.027 -3.03 1 54.48 55 GLU B O 1
ATOM 3063 N N . ASN B 1 56 ? 27.407 14.512 -3.16 1 53.33 56 ASN B N 1
ATOM 3064 C CA . ASN B 1 56 ? 26.454 15.594 -2.94 1 53.33 56 ASN B CA 1
ATOM 3065 C C . ASN B 1 56 ? 25.17 15.087 -2.29 1 53.33 56 ASN B C 1
ATOM 3067 O O . ASN B 1 56 ? 24.222 14.715 -2.984 1 53.33 56 ASN B O 1
ATOM 3071 N N . PRO B 1 57 ? 25.408 14.872 -0.966 1 59.79 57 PRO B N 1
ATOM 3072 C CA . PRO B 1 57 ? 24.178 14.481 -0.274 1 59.79 57 PRO B CA 1
ATOM 3073 C C . PRO B 1 57 ? 23.066 15.518 -0.417 1 59.79 57 PRO B C 1
ATOM 3075 O O . PRO B 1 57 ? 23.2 16.644 0.069 1 59.79 57 PRO B O 1
ATOM 3078 N N . GLY B 1 58 ? 22.475 15.604 -1.721 1 64.91 58 GLY B N 1
ATOM 3079 C CA . GLY B 1 58 ? 21.599 16.646 -2.231 1 64.91 58 GLY B CA 1
ATOM 3080 C C . GLY B 1 58 ? 20.142 16.432 -1.867 1 64.91 58 GLY B C 1
ATOM 3081 O O . GLY B 1 58 ? 19.831 15.663 -0.956 1 64.91 58 GLY B O 1
ATOM 3082 N N . GLU B 1 59 ? 19.387 17.163 -2.372 1 74.12 59 GLU B N 1
ATOM 3083 C CA . GLU B 1 59 ? 17.932 17.27 -2.311 1 74.12 59 GLU B CA 1
ATOM 3084 C C . GLU B 1 59 ? 17.267 15.928 -2.604 1 74.12 59 GLU B C 1
ATOM 3086 O O . GLU B 1 59 ? 16.255 15.584 -1.99 1 74.12 59 GLU B O 1
ATOM 3091 N N . LYS B 1 60 ? 18.075 15.109 -3.255 1 79.2 60 LYS B N 1
ATOM 3092 C CA . LYS B 1 60 ? 17.499 13.822 -3.632 1 79.2 60 LYS B CA 1
ATOM 3093 C C . LYS B 1 60 ? 17.445 12.873 -2.438 1 79.2 60 LYS B C 1
ATOM 3095 O O . LYS B 1 60 ? 16.448 12.177 -2.235 1 79.2 60 LYS B O 1
ATOM 3100 N N . HIS B 1 61 ? 18.488 12.89 -1.613 1 84.17 61 HIS B N 1
ATOM 3101 C CA . HIS B 1 61 ? 18.54 12.014 -0.447 1 84.17 61 HIS B CA 1
ATOM 3102 C C . HIS B 1 61 ? 17.545 12.457 0.619 1 84.17 61 HIS B C 1
ATOM 3104 O O . HIS B 1 61 ? 16.934 11.622 1.29 1 84.17 61 HIS B O 1
ATOM 3110 N N . LEU B 1 62 ? 17.366 13.708 0.665 1 82.91 62 LEU B N 1
ATOM 3111 C CA . LEU B 1 62 ? 16.405 14.231 1.631 1 82.91 62 LEU B CA 1
ATOM 3112 C C . LEU B 1 62 ? 14.979 13.871 1.228 1 82.91 62 LEU B C 1
ATOM 3114 O O . LEU B 1 62 ? 14.157 13.526 2.081 1 82.91 62 LEU B O 1
ATOM 3118 N N . LYS B 1 63 ? 14.743 13.868 0.003 1 82.74 63 LYS B N 1
ATOM 3119 C CA . LYS B 1 63 ? 13.431 13.471 -0.5 1 82.74 63 LYS B CA 1
ATOM 3120 C C . LYS B 1 63 ? 13.176 11.986 -0.257 1 82.74 63 LYS B C 1
ATOM 3122 O O . LYS B 1 63 ? 12.065 11.594 0.106 1 82.74 63 LYS B O 1
ATOM 3127 N N . THR B 1 64 ? 14.197 11.244 -0.404 1 85.37 64 THR B N 1
ATOM 3128 C CA . THR B 1 64 ? 14.1 9.81 -0.154 1 85.37 64 THR B CA 1
ATOM 3129 C C . THR B 1 64 ? 13.834 9.534 1.323 1 85.37 64 THR B C 1
ATOM 3131 O O . THR B 1 64 ? 12.975 8.719 1.663 1 85.37 64 THR B O 1
ATOM 3134 N N . MET B 1 65 ? 14.514 10.243 2.124 1 85.5 65 MET B N 1
ATOM 3135 C CA . MET B 1 65 ? 14.322 10.072 3.562 1 85.5 65 MET B CA 1
ATOM 3136 C C . MET B 1 65 ? 12.916 10.492 3.977 1 85.5 65 MET B C 1
ATOM 3138 O O . MET B 1 65 ? 12.298 9.85 4.828 1 85.5 65 MET B O 1
ATOM 3142 N N . GLU B 1 66 ? 12.525 11.526 3.411 1 80.43 66 GLU B N 1
ATOM 3143 C CA . GLU B 1 66 ? 11.166 11.976 3.696 1 80.43 66 GLU B CA 1
ATOM 3144 C C . GLU B 1 66 ? 10.146 10.887 3.377 1 80.43 66 GLU B C 1
ATOM 3146 O O . GLU B 1 66 ? 9.244 10.62 4.174 1 80.43 66 GLU B O 1
ATOM 3151 N N . TRP B 1 67 ? 10.281 10.334 2.329 1 77.6 67 TRP B N 1
ATOM 3152 C CA . TRP B 1 67 ? 9.38 9.26 1.925 1 77.6 67 TRP B CA 1
ATOM 3153 C C . TRP B 1 67 ? 9.462 8.087 2.896 1 77.6 67 TRP B C 1
ATOM 3155 O O . TRP B 1 67 ? 8.441 7.492 3.248 1 77.6 67 TRP B O 1
ATOM 3165 N N . MET B 1 68 ? 10.69 7.692 3.29 1 84.28 68 MET B N 1
ATOM 3166 C CA . MET B 1 68 ? 10.85 6.594 4.24 1 84.28 68 MET B CA 1
ATOM 3167 C C . MET B 1 68 ? 10.1 6.882 5.536 1 84.28 68 MET B C 1
ATOM 3169 O O . MET B 1 68 ? 9.419 6.006 6.072 1 84.28 68 MET B O 1
ATOM 3173 N N . LEU B 1 69 ? 10.202 8.053 5.993 1 78.76 69 LEU B N 1
ATOM 3174 C CA . LEU B 1 69 ? 9.566 8.456 7.243 1 78.76 69 LEU B CA 1
ATOM 3175 C C . LEU B 1 69 ? 8.047 8.435 7.111 1 78.76 69 LEU B C 1
ATOM 3177 O O . LEU B 1 69 ? 7.348 7.974 8.016 1 78.76 69 LEU B O 1
ATOM 3181 N N . ARG B 1 70 ? 7.706 8.78 5.984 1 71.04 70 ARG B N 1
ATOM 3182 C CA . ARG B 1 70 ? 6.268 8.785 5.74 1 71.04 70 ARG B CA 1
ATOM 3183 C C . ARG B 1 70 ? 5.742 7.368 5.538 1 71.04 70 ARG B C 1
ATOM 3185 O O . ARG B 1 70 ? 4.549 7.112 5.715 1 71.04 70 ARG B O 1
ATOM 3192 N N . SER B 1 71 ? 6.621 6.554 5.198 1 70.8 71 SER B N 1
ATOM 3193 C CA . SER B 1 71 ? 6.23 5.178 4.91 1 70.8 71 SER B CA 1
ATOM 3194 C C . SER B 1 71 ? 6.292 4.312 6.163 1 70.8 71 SER B C 1
ATOM 3196 O O . SER B 1 71 ? 5.987 3.118 6.115 1 70.8 71 SER B O 1
ATOM 3198 N N . GLY B 1 72 ? 6.741 4.877 7.264 1 71.21 72 GLY B N 1
ATOM 3199 C CA . GLY B 1 72 ? 6.635 4.149 8.518 1 71.21 72 GLY B CA 1
ATOM 3200 C C . GLY B 1 72 ? 7.971 3.956 9.211 1 71.21 72 GLY B C 1
ATOM 3201 O O . GLY B 1 72 ? 8.042 3.323 10.267 1 71.21 72 GLY B O 1
ATOM 3202 N N . ALA B 1 73 ? 8.985 4.439 8.545 1 80.29 73 ALA B N 1
ATOM 3203 C CA . ALA B 1 73 ? 10.273 4.318 9.223 1 80.29 73 ALA B CA 1
ATOM 3204 C C . ALA B 1 73 ? 10.292 5.131 10.515 1 80.29 73 ALA B C 1
ATOM 3206 O O . ALA B 1 73 ? 9.875 6.291 10.531 1 80.29 73 ALA B O 1
ATOM 3207 N N . ASP B 1 74 ? 10.658 4.483 11.55 1 76.61 74 ASP B N 1
ATOM 3208 C CA . ASP B 1 74 ? 10.722 5.119 12.863 1 76.61 74 ASP B CA 1
ATOM 3209 C C . ASP B 1 74 ? 12.106 5.714 13.118 1 76.61 74 ASP B C 1
ATOM 3211 O O . ASP B 1 74 ? 13.076 4.979 13.316 1 76.61 74 ASP B O 1
ATOM 3215 N N . PRO B 1 75 ? 12.156 6.969 13.118 1 81.25 75 PRO B N 1
ATOM 3216 C CA . PRO B 1 75 ? 13.468 7.584 13.335 1 81.25 75 PRO B CA 1
ATOM 3217 C C . PRO B 1 75 ? 13.978 7.4 14.762 1 81.25 75 PRO B C 1
ATOM 3219 O O . PRO B 1 75 ? 15.147 7.673 15.044 1 81.25 75 PRO B O 1
ATOM 3222 N N . GLU B 1 76 ? 13.048 6.842 15.605 1 75.83 76 GLU B N 1
ATOM 3223 C CA . GLU B 1 76 ? 13.44 6.669 17.001 1 75.83 76 GLU B CA 1
ATOM 3224 C C . GLU B 1 76 ? 13.76 5.208 17.307 1 75.83 76 GLU B C 1
ATOM 3226 O O . GLU B 1 76 ? 14.084 4.864 18.446 1 75.83 76 GLU B O 1
ATOM 3231 N N . HIS B 1 77 ? 13.672 4.476 16.259 1 79.54 77 HIS B N 1
ATOM 3232 C CA . HIS B 1 77 ? 14.058 3.082 16.445 1 79.54 77 HIS B CA 1
ATOM 3233 C C . HIS B 1 77 ? 15.538 2.961 16.789 1 79.54 77 HIS B C 1
ATOM 3235 O O . HIS B 1 77 ? 16.399 3.295 15.972 1 79.54 77 HIS B O 1
ATOM 3241 N N . GLU B 1 78 ? 15.811 2.462 17.925 1 81.15 78 GLU B N 1
ATOM 3242 C CA . GLU B 1 78 ? 17.19 2.394 18.399 1 81.15 78 GLU B CA 1
ATOM 3243 C C . GLU B 1 78 ? 17.838 1.064 18.024 1 81.15 78 GLU B C 1
ATOM 3245 O O . GLU B 1 78 ? 17.189 0.017 18.071 1 81.15 78 GLU B O 1
ATOM 3250 N N . LEU B 1 79 ? 19.083 1.147 17.665 1 84.17 79 LEU B N 1
ATOM 3251 C CA . LEU B 1 79 ? 19.893 -0.046 17.44 1 84.17 79 LEU B CA 1
ATOM 3252 C C . LEU B 1 79 ? 20.312 -0.675 18.765 1 84.17 79 LEU B C 1
ATOM 3254 O O . LEU B 1 79 ? 20.278 -0.018 19.808 1 84.17 79 LEU B O 1
ATOM 3258 N N . PRO B 1 80 ? 20.686 -1.942 18.683 1 84.07 80 PRO B N 1
ATOM 3259 C CA . PRO B 1 80 ? 21.108 -2.608 19.917 1 84.07 80 PRO B CA 1
ATOM 3260 C C . PRO B 1 80 ? 22.32 -1.94 20.563 1 84.07 80 PRO B C 1
ATOM 3262 O O . PRO B 1 80 ? 23.173 -1.39 19.862 1 84.07 80 PRO B O 1
ATOM 3265 N N . GLN B 1 81 ? 22.377 -1.993 21.866 1 79.24 81 GLN B N 1
ATOM 3266 C CA . GLN B 1 81 ? 23.462 -1.385 22.629 1 79.24 81 GLN B CA 1
ATOM 3267 C C . GLN B 1 81 ? 24.798 -2.049 22.309 1 79.24 81 GLN B C 1
ATOM 3269 O O . GLN B 1 81 ? 25.854 -1.427 22.441 1 79.24 81 GLN B O 1
ATOM 3274 N N . LYS B 1 82 ? 24.741 -3.333 21.972 1 80.13 82 LYS B N 1
ATOM 3275 C CA . LYS B 1 82 ? 25.941 -4.058 21.565 1 80.13 82 LYS B CA 1
ATOM 3276 C C . LYS B 1 82 ? 26.015 -4.189 20.047 1 80.13 82 LYS B C 1
ATOM 3278 O O . LYS B 1 82 ? 25.396 -5.081 19.464 1 80.13 82 LYS B O 1
ATOM 3283 N N . HIS B 1 83 ? 26.308 -3.127 19.406 1 79.86 83 HIS B N 1
ATOM 3284 C CA . HIS B 1 83 ? 26.465 -3.125 17.956 1 79.86 83 HIS B CA 1
ATOM 3285 C C . HIS B 1 83 ? 27.927 -2.944 17.56 1 79.86 83 HIS B C 1
ATOM 3287 O O . HIS B 1 83 ? 28.566 -1.967 17.958 1 79.86 83 HIS B O 1
ATOM 3293 N N . PRO B 1 84 ? 28.488 -3.791 16.907 1 77.77 84 PRO B N 1
ATOM 3294 C CA . PRO B 1 84 ? 29.937 -3.785 16.69 1 77.77 84 PRO B CA 1
ATOM 3295 C C . PRO B 1 84 ? 30.365 -2.815 15.591 1 77.77 84 PRO B C 1
ATOM 3297 O O . PRO B 1 84 ? 31.531 -2.418 15.532 1 77.77 84 PRO B O 1
ATOM 3300 N N . GLN B 1 85 ? 29.522 -2.345 14.826 1 80.26 85 GLN B N 1
ATOM 3301 C CA . GLN B 1 85 ? 29.933 -1.587 13.648 1 80.26 85 GLN B CA 1
ATOM 3302 C C . GLN B 1 85 ? 29.907 -0.086 13.924 1 80.26 85 GLN B C 1
ATOM 3304 O O . GLN B 1 85 ? 29.251 0.366 14.864 1 80.26 85 GLN B O 1
ATOM 3309 N N . CYS B 1 86 ? 30.812 0.636 13.3 1 82.54 86 CYS B N 1
ATOM 3310 C CA . CYS B 1 86 ? 30.893 2.092 13.335 1 82.54 86 CYS B CA 1
ATOM 3311 C C . CYS B 1 86 ? 30.959 2.668 11.925 1 82.54 86 CYS B C 1
ATOM 3313 O O . CYS B 1 86 ? 31.277 1.955 10.972 1 82.54 86 CYS B O 1
ATOM 3315 N N . TYR B 1 87 ? 30.467 3.78 11.786 1 78.97 87 TYR B N 1
ATOM 3316 C CA . TYR B 1 87 ? 30.593 4.5 10.524 1 78.97 87 TYR B CA 1
ATOM 3317 C C . TYR B 1 87 ? 31.795 5.437 10.549 1 78.97 87 TYR B C 1
ATOM 3319 O O . TYR B 1 87 ? 32.067 6.08 11.565 1 78.97 87 TYR B O 1
ATOM 3327 N N . LEU B 1 88 ? 32.595 5.326 9.438 1 80.41 88 LEU B N 1
ATOM 3328 C CA . LEU B 1 88 ? 33.787 6.159 9.318 1 80.41 88 LEU B CA 1
ATOM 3329 C C . LEU B 1 88 ? 33.681 7.091 8.116 1 80.41 88 LEU B C 1
ATOM 3331 O O . LEU B 1 88 ? 33.19 6.691 7.057 1 80.41 88 LEU B O 1
ATOM 3335 N N . ILE B 1 89 ? 34.018 8.311 8.356 1 77.46 89 ILE B N 1
ATOM 3336 C CA . ILE B 1 89 ? 34.129 9.249 7.244 1 77.46 89 ILE B CA 1
ATOM 3337 C C . ILE B 1 89 ? 35.495 9.931 7.28 1 77.46 89 ILE B C 1
ATOM 3339 O O . ILE B 1 89 ? 36.085 10.097 8.35 1 77.46 89 ILE B O 1
ATOM 3343 N N . TRP B 1 90 ? 36.118 10.159 6.091 1 77.11 90 TRP B N 1
ATOM 3344 C CA . TRP B 1 90 ? 37.391 10.865 5.987 1 77.11 90 TRP B CA 1
ATOM 3345 C C . TRP B 1 90 ? 37.467 11.664 4.69 1 77.11 90 TRP B C 1
ATOM 3347 O O . TRP B 1 90 ? 36.683 11.434 3.766 1 77.11 90 TRP B O 1
ATOM 3357 N N . LYS B 1 91 ? 38.257 12.642 4.711 1 72.23 91 LYS B N 1
ATOM 3358 C CA . LYS B 1 91 ? 38.535 13.39 3.488 1 72.23 91 LYS B CA 1
ATOM 3359 C C . LYS B 1 91 ? 39.625 12.71 2.664 1 72.23 91 LYS B C 1
ATOM 3361 O O . LYS B 1 91 ? 40.569 12.146 3.219 1 72.23 91 LYS B O 1
ATOM 3366 N N . ARG B 1 92 ? 39.425 12.714 1.388 1 66.61 92 ARG B N 1
ATOM 3367 C CA . ARG B 1 92 ? 40.354 12.039 0.489 1 66.61 92 ARG B CA 1
ATOM 3368 C C . ARG B 1 92 ? 41.774 12.563 0.674 1 66.61 92 ARG B C 1
ATOM 3370 O O . ARG B 1 92 ? 42.738 11.797 0.612 1 66.61 92 ARG B O 1
ATOM 3377 N N . LYS B 1 93 ? 41.896 13.863 0.879 1 67.59 93 LYS B N 1
ATOM 3378 C CA . LYS B 1 93 ? 43.212 14.492 0.922 1 67.59 93 LYS B CA 1
ATOM 3379 C C . LYS B 1 93 ? 43.962 14.112 2.195 1 67.59 93 LYS B C 1
ATOM 3381 O O . LYS B 1 93 ? 45.195 14.093 2.214 1 67.59 93 LYS B O 1
ATOM 3386 N N . ASN B 1 94 ? 43.299 13.918 3.294 1 71.2 94 ASN B N 1
ATOM 3387 C CA . ASN B 1 94 ? 43.916 13.636 4.586 1 71.2 94 ASN B CA 1
ATOM 3388 C C . ASN B 1 94 ? 43.104 12.621 5.386 1 71.2 94 ASN B C 1
ATOM 3390 O O . ASN B 1 94 ? 42.388 12.989 6.319 1 71.2 94 ASN B O 1
ATOM 3394 N N . LYS B 1 95 ? 43.256 11.336 5.057 1 72.51 95 LYS B N 1
ATOM 3395 C CA . LYS B 1 95 ? 42.454 10.286 5.68 1 72.51 95 LYS B CA 1
ATOM 3396 C C . LYS B 1 95 ? 42.785 10.149 7.163 1 72.51 95 LYS B C 1
ATOM 3398 O O . LYS B 1 95 ? 41.885 10.104 8.004 1 72.51 95 LYS B O 1
ATOM 3403 N N . ARG B 1 96 ? 44.001 10.033 7.483 1 71.6 96 ARG B N 1
ATOM 3404 C CA . ARG B 1 96 ? 44.44 9.768 8.85 1 71.6 96 ARG B CA 1
ATOM 3405 C C . ARG B 1 96 ? 44.079 10.925 9.775 1 71.6 96 ARG B C 1
ATOM 3407 O O . ARG B 1 96 ? 43.656 10.709 10.912 1 71.6 96 ARG B O 1
ATOM 3414 N N . GLY B 1 97 ? 44.062 12.174 9.275 1 69.32 97 GLY B N 1
ATOM 3415 C CA . GLY B 1 97 ? 43.838 13.323 10.137 1 69.32 97 GLY B CA 1
ATOM 3416 C C . GLY B 1 97 ? 42.38 13.738 10.211 1 69.32 97 GLY B C 1
ATOM 3417 O O . GLY B 1 97 ? 41.992 14.508 11.092 1 69.32 97 GLY B O 1
ATOM 3418 N N . THR B 1 98 ? 41.584 13.15 9.317 1 75.32 98 THR B N 1
ATOM 3419 C CA . THR B 1 98 ? 40.226 13.682 9.264 1 75.32 98 THR B CA 1
ATOM 3420 C C . THR B 1 98 ? 39.203 12.581 9.53 1 75.32 98 THR B C 1
ATOM 3422 O O . THR B 1 98 ? 37.998 12.801 9.393 1 75.32 98 THR B O 1
ATOM 3425 N N . THR B 1 99 ? 39.721 11.416 9.935 1 81.77 99 THR B N 1
ATOM 3426 C CA . THR B 1 99 ? 38.806 10.294 10.116 1 81.77 99 THR B CA 1
ATOM 3427 C C . THR B 1 99 ? 37.937 10.5 11.354 1 81.77 99 THR B C 1
ATOM 3429 O O . THR B 1 99 ? 38.45 10.779 12.44 1 81.77 99 THR B O 1
ATOM 3432 N N . ILE B 1 100 ? 36.664 10.597 11.214 1 81.89 100 ILE B N 1
ATOM 3433 C CA . ILE B 1 100 ? 35.672 10.666 12.281 1 81.89 100 ILE B CA 1
ATOM 3434 C C . ILE B 1 100 ? 34.909 9.346 12.364 1 81.89 100 ILE B C 1
ATOM 3436 O O . ILE B 1 100 ? 34.474 8.808 11.343 1 81.89 100 ILE B O 1
ATOM 3440 N N . GLU B 1 101 ? 34.916 8.735 13.532 1 83.9 101 GLU B N 1
ATOM 3441 C CA . GLU B 1 101 ? 34.24 7.462 13.765 1 83.9 101 GLU B CA 1
ATOM 3442 C C . GLU B 1 101 ? 33.092 7.621 14.757 1 83.9 101 GLU B C 1
ATOM 3444 O O . GLU B 1 101 ? 33.267 8.206 15.828 1 83.9 101 GLU B O 1
ATOM 3449 N N . ILE B 1 102 ? 31.917 7.208 14.412 1 83.59 102 ILE B N 1
ATOM 3450 C CA . ILE B 1 102 ? 30.769 7.215 15.312 1 83.59 102 ILE B CA 1
ATOM 3451 C C . ILE B 1 102 ? 30.196 5.805 15.429 1 83.59 102 ILE B C 1
ATOM 3453 O O . ILE B 1 102 ? 29.827 5.192 14.424 1 83.59 102 ILE B O 1
ATOM 3457 N N . PRO B 1 103 ? 30.197 5.189 16.586 1 84.76 103 PRO B N 1
ATOM 3458 C CA . PRO B 1 103 ? 29.587 3.872 16.781 1 84.76 103 PRO B CA 1
ATOM 3459 C C . PRO B 1 103 ? 28.075 3.883 16.565 1 84.76 103 PRO B C 1
ATOM 3461 O O . PRO B 1 103 ? 27.406 4.862 16.906 1 84.76 103 PRO B O 1
ATOM 3464 N N . TYR B 1 104 ? 27.468 2.845 16.053 1 86.3 104 TYR B N 1
ATOM 3465 C CA . TYR B 1 104 ? 26.036 2.723 15.805 1 86.3 104 TYR B CA 1
ATOM 3466 C C . TYR B 1 104 ? 25.29 2.354 17.082 1 86.3 104 TYR B C 1
ATOM 3468 O O . TYR B 1 104 ? 24.085 2.588 17.194 1 86.3 104 TYR B O 1
ATOM 3476 N N . ALA B 1 105 ? 26.035 1.758 18.023 1 84.01 105 ALA B N 1
ATOM 3477 C CA . ALA B 1 105 ? 25.435 1.151 19.209 1 84.01 105 ALA B CA 1
ATOM 3478 C C . ALA B 1 105 ? 24.565 2.156 19.958 1 84.01 105 ALA B C 1
ATOM 3480 O O . ALA B 1 105 ? 25.037 3.228 20.345 1 84.01 105 ALA B O 1
ATOM 3481 N N . GLY B 1 106 ? 23.207 1.765 20.055 1 79.13 106 GLY B N 1
ATOM 3482 C CA . GLY B 1 106 ? 22.3 2.543 20.884 1 79.13 106 GLY B CA 1
ATOM 3483 C C . GLY B 1 106 ? 21.699 3.732 20.159 1 79.13 106 GLY B C 1
ATOM 3484 O O . GLY B 1 106 ? 20.867 4.45 20.718 1 79.13 106 GLY B O 1
ATOM 3485 N N . HIS B 1 107 ? 22.076 3.962 18.982 1 85.38 107 HIS B N 1
ATOM 3486 C CA . HIS B 1 107 ? 21.613 5.153 18.279 1 85.38 107 HIS B CA 1
ATOM 3487 C C . HIS B 1 107 ? 20.34 4.868 17.489 1 85.38 107 HIS B C 1
ATOM 3489 O O . HIS B 1 107 ? 20.198 3.794 16.899 1 85.38 107 HIS B O 1
ATOM 3495 N N . SER B 1 108 ? 19.424 5.72 17.576 1 82.85 108 SER B N 1
ATOM 3496 C CA . SER B 1 108 ? 18.368 5.852 16.578 1 82.85 108 SER B CA 1
ATOM 3497 C C . SER B 1 108 ? 18.843 6.659 15.374 1 82.85 108 SER B C 1
ATOM 3499 O O . SER B 1 108 ? 19.965 7.171 15.367 1 82.85 108 SER B O 1
ATOM 3501 N N . ALA B 1 109 ? 18.083 6.699 14.369 1 85.19 109 ALA B N 1
ATOM 3502 C CA . ALA B 1 109 ? 18.448 7.532 13.227 1 85.19 109 ALA B CA 1
ATOM 3503 C C . ALA B 1 109 ? 18.623 8.99 13.645 1 85.19 109 ALA B C 1
ATOM 3505 O O . ALA B 1 109 ? 19.547 9.666 13.188 1 85.19 109 ALA B O 1
ATOM 3506 N N . THR B 1 110 ? 17.755 9.418 14.516 1 78.83 110 THR B N 1
ATOM 3507 C CA . THR B 1 110 ? 17.809 10.792 15.002 1 78.83 110 THR B CA 1
ATOM 3508 C C . THR B 1 110 ? 19.077 11.027 15.819 1 78.83 110 THR B C 1
ATOM 3510 O O . THR B 1 110 ? 19.815 11.982 15.567 1 78.83 110 THR B O 1
ATOM 3513 N N . SER B 1 111 ? 19.3 10.128 16.78 1 80.66 111 SER B N 1
ATOM 3514 C CA . SER B 1 111 ? 20.462 10.315 17.643 1 80.66 111 SER B CA 1
ATOM 3515 C C . SER B 1 111 ? 21.762 10.168 16.86 1 80.66 111 SER B C 1
ATOM 3517 O O . SER B 1 111 ? 22.757 10.827 17.169 1 80.66 111 SER B O 1
ATOM 3519 N N . LEU B 1 112 ? 21.746 9.389 15.862 1 86.64 112 LEU B N 1
ATOM 3520 C CA . LEU B 1 112 ? 22.921 9.229 15.013 1 86.64 112 LEU B CA 1
ATOM 3521 C C . LEU B 1 112 ? 23.226 10.518 14.258 1 86.64 112 LEU B C 1
ATOM 3523 O O . LEU B 1 112 ? 24.386 10.927 14.163 1 86.64 112 LEU B O 1
ATOM 3527 N N . ALA B 1 113 ? 22.232 11.144 13.726 1 85.11 113 ALA B N 1
ATOM 3528 C CA . ALA B 1 113 ? 22.417 12.404 13.011 1 85.11 113 ALA B CA 1
ATOM 3529 C C . ALA B 1 113 ? 23.04 13.463 13.917 1 85.11 113 ALA B C 1
ATOM 3531 O O . ALA B 1 113 ? 23.966 14.169 13.512 1 85.11 113 ALA B O 1
ATOM 3532 N N . PHE B 1 114 ? 22.548 13.465 15.072 1 78.74 114 PHE B N 1
ATOM 3533 C CA . PHE B 1 114 ? 23.083 14.444 16.011 1 78.74 114 PHE B CA 1
ATOM 3534 C C . PHE B 1 114 ? 24.516 14.096 16.397 1 78.74 114 PHE B C 1
ATOM 3536 O O . PHE B 1 114 ? 25.351 14.987 16.572 1 78.74 114 PHE B O 1
ATOM 3543 N N . ALA B 1 115 ? 24.782 12.832 16.576 1 81.32 115 ALA B N 1
ATOM 3544 C CA . ALA B 1 115 ? 26.145 12.413 16.894 1 81.32 115 ALA B CA 1
ATOM 3545 C C . ALA B 1 115 ? 27.115 12.818 15.788 1 81.32 115 ALA B C 1
ATOM 3547 O O . ALA B 1 115 ? 28.218 13.296 16.066 1 81.32 115 ALA B O 1
ATOM 3548 N N . TRP B 1 116 ? 26.695 12.716 14.617 1 85.98 116 TRP B N 1
ATOM 3549 C CA . TRP B 1 116 ? 27.517 13.109 13.477 1 85.98 116 TRP B CA 1
ATOM 3550 C C . TRP B 1 116 ? 27.689 14.624 13.426 1 85.98 116 TRP B C 1
ATOM 3552 O O . TRP B 1 116 ? 28.791 15.122 13.184 1 85.98 116 TRP B O 1
ATOM 3562 N N . LEU B 1 117 ? 26.599 15.307 13.575 1 80.79 117 LEU B N 1
ATOM 3563 C CA . LEU B 1 117 ? 26.674 16.764 13.561 1 80.79 117 LEU B CA 1
ATOM 3564 C C . LEU B 1 117 ? 27.664 17.268 14.606 1 80.79 117 LEU B C 1
ATOM 3566 O O . LEU B 1 117 ? 28.483 18.144 14.32 1 80.79 117 LEU B O 1
ATOM 3570 N N . GLU B 1 118 ? 27.602 16.68 15.775 1 77.52 118 GLU B N 1
ATOM 3571 C CA . GLU B 1 118 ? 28.51 17.068 16.85 1 77.52 118 GLU B CA 1
ATOM 3572 C C . GLU B 1 118 ? 29.958 16.742 16.494 1 77.52 118 GLU B C 1
ATOM 3574 O O . GLU B 1 118 ? 30.853 17.565 16.699 1 77.52 118 GLU B O 1
ATOM 3579 N N . ALA B 1 119 ? 30.178 15.572 15.929 1 80.64 119 ALA B N 1
ATOM 3580 C CA . ALA B 1 119 ? 31.529 15.14 15.579 1 80.64 119 ALA B CA 1
ATOM 3581 C C . ALA B 1 119 ? 32.108 16.004 14.463 1 80.64 119 ALA B C 1
ATOM 3583 O O . ALA B 1 119 ? 33.291 16.352 14.489 1 80.64 119 ALA B O 1
ATOM 3584 N N . LEU B 1 120 ? 31.265 16.43 13.569 1 81.18 120 LEU B N 1
ATOM 3585 C CA . LEU B 1 120 ? 31.732 17.232 12.443 1 81.18 120 LEU B CA 1
ATOM 3586 C C . LEU B 1 120 ? 31.984 18.674 12.87 1 81.18 120 LEU B C 1
ATOM 3588 O O . LEU B 1 120 ? 32.845 19.351 12.304 1 81.18 120 LEU B O 1
ATOM 3592 N N . GLU B 1 121 ? 31.201 19.123 13.797 1 76.18 121 GLU B N 1
ATOM 3593 C CA . GLU B 1 121 ? 31.376 20.483 14.298 1 76.18 121 GLU B CA 1
ATOM 3594 C C . GLU B 1 121 ? 32.652 20.606 15.126 1 76.18 121 GLU B C 1
ATOM 3596 O O . GLU B 1 121 ? 33.285 21.664 15.148 1 76.18 121 GLU B O 1
ATOM 3601 N N . THR B 1 122 ? 33.039 19.429 15.774 1 73.79 122 THR B N 1
ATOM 3602 C CA . THR B 1 122 ? 34.208 19.458 16.646 1 73.79 122 THR B CA 1
ATOM 3603 C C . THR B 1 122 ? 35.472 19.101 15.869 1 73.79 122 THR B C 1
ATOM 3605 O O . THR B 1 122 ? 36.58 19.197 16.4 1 73.79 122 THR B O 1
ATOM 3608 N N . SER B 1 123 ? 35.276 18.756 14.629 1 77.06 123 SER B N 1
ATOM 3609 C CA . SER B 1 123 ? 36.425 18.399 13.803 1 77.06 123 SER B CA 1
ATOM 3610 C C . SER B 1 123 ? 37.169 19.64 13.324 1 77.06 123 SER B C 1
ATOM 3612 O O . SER B 1 123 ? 36.576 20.712 13.187 1 77.06 123 SER B O 1
ATOM 3614 N N . GLU B 1 124 ? 38.407 19.45 13.176 1 72.86 124 GLU B N 1
ATOM 3615 C CA . GLU B 1 124 ? 39.258 20.554 12.743 1 72.86 124 GLU B CA 1
ATOM 3616 C C . GLU B 1 124 ? 39.066 20.851 11.258 1 72.86 124 GLU B C 1
ATOM 3618 O O . GLU B 1 124 ? 39.36 21.955 10.797 1 72.86 124 GLU B O 1
ATOM 3623 N N . GLU B 1 125 ? 38.451 19.912 10.58 1 78.51 125 GLU B N 1
ATOM 3624 C CA . GLU B 1 125 ? 38.274 20.077 9.14 1 78.51 125 GLU B CA 1
ATOM 3625 C C . GLU B 1 125 ? 36.905 20.667 8.816 1 78.51 125 GLU B C 1
ATOM 3627 O O . GLU B 1 125 ? 35.972 20.561 9.615 1 78.51 125 GLU B O 1
ATOM 3632 N N . GLU B 1 126 ? 36.888 21.328 7.692 1 79.76 126 GLU B N 1
ATOM 3633 C CA . GLU B 1 126 ? 35.643 21.945 7.244 1 79.76 126 GLU B CA 1
ATOM 3634 C C . GLU B 1 126 ? 34.707 20.911 6.624 1 79.76 126 GLU B C 1
ATOM 3636 O O . GLU B 1 126 ? 35.058 20.262 5.637 1 79.76 126 GLU B O 1
ATOM 3641 N N . TRP B 1 127 ? 33.636 20.589 7.283 1 80.95 127 TRP B N 1
ATOM 3642 C CA . TRP B 1 127 ? 32.607 19.665 6.818 1 80.95 127 TRP B CA 1
ATOM 3643 C C . TRP B 1 127 ? 31.296 20.399 6.554 1 80.95 127 TRP B C 1
ATOM 3645 O O . TRP B 1 127 ? 30.239 19.989 7.04 1 80.95 127 TRP B O 1
ATOM 3655 N N . THR B 1 128 ? 31.352 21.486 5.762 1 80.61 128 THR B N 1
ATOM 3656 C CA . THR B 1 128 ? 30.195 22.354 5.576 1 80.61 128 THR B CA 1
ATOM 3657 C C . THR B 1 128 ? 29.061 21.604 4.884 1 80.61 128 THR B C 1
ATOM 3659 O O . THR B 1 128 ? 27.901 21.709 5.289 1 80.61 128 THR B O 1
ATOM 3662 N N . VAL B 1 129 ? 29.381 20.843 3.867 1 82.35 129 VAL B N 1
ATOM 3663 C CA . VAL B 1 129 ? 28.366 20.156 3.074 1 82.35 129 VAL B CA 1
ATOM 3664 C C . VAL B 1 129 ? 27.709 19.061 3.911 1 82.35 129 VAL B C 1
ATOM 3666 O O . VAL B 1 129 ? 26.482 18.942 3.935 1 82.35 129 VAL B O 1
ATOM 3669 N N . GLU B 1 130 ? 28.548 18.362 4.615 1 81.91 130 GLU B N 1
ATOM 3670 C CA . GLU B 1 130 ? 28.053 17.265 5.441 1 81.91 130 GLU B CA 1
ATOM 3671 C C . GLU B 1 130 ? 27.217 17.786 6.607 1 81.91 130 GLU B C 1
ATOM 3673 O O . GLU B 1 130 ? 26.182 17.207 6.943 1 81.91 130 GLU B O 1
ATOM 3678 N N . ARG B 1 131 ? 27.672 18.908 7.204 1 81.18 131 ARG B N 1
ATOM 3679 C CA . ARG B 1 131 ? 26.931 19.5 8.313 1 81.18 131 ARG B CA 1
ATOM 3680 C C . ARG B 1 131 ? 25.572 20.015 7.85 1 81.18 131 ARG B C 1
ATOM 3682 O O . ARG B 1 131 ? 24.567 19.834 8.54 1 81.18 131 ARG B O 1
ATOM 3689 N N . GLU B 1 132 ? 25.542 20.601 6.732 1 80.66 132 GLU B N 1
ATOM 3690 C CA . GLU B 1 132 ? 24.284 21.111 6.195 1 80.66 132 GLU B CA 1
ATOM 3691 C C . GLU B 1 132 ? 23.312 19.974 5.892 1 80.66 132 GLU B C 1
ATOM 3693 O O . GLU B 1 132 ? 22.113 20.089 6.155 1 80.66 132 GLU B O 1
ATOM 3698 N N . TYR B 1 133 ? 23.812 18.91 5.383 1 84.21 133 TYR B N 1
ATOM 3699 C CA . TYR B 1 133 ? 22.978 17.744 5.112 1 84.21 133 TYR B CA 1
ATOM 3700 C C . TYR B 1 133 ? 22.368 17.199 6.398 1 84.21 133 TYR B C 1
ATOM 3702 O O . TYR B 1 133 ? 21.164 16.94 6.459 1 84.21 133 TYR B O 1
ATOM 3710 N N . LEU B 1 134 ? 23.174 17.089 7.396 1 82.97 134 LEU B N 1
ATOM 3711 C CA . LEU B 1 134 ? 22.702 16.526 8.656 1 82.97 134 LEU B CA 1
ATOM 3712 C C . LEU B 1 134 ? 21.683 17.45 9.316 1 82.97 134 LEU B C 1
ATOM 3714 O O . LEU B 1 134 ? 20.707 16.983 9.908 1 82.97 134 LEU B O 1
ATOM 3718 N N . LYS B 1 135 ? 21.927 18.694 9.172 1 76.93 135 LYS B N 1
ATOM 3719 C CA . LYS B 1 135 ? 20.948 19.647 9.686 1 76.93 135 LYS B CA 1
ATOM 3720 C C . LYS B 1 135 ? 19.61 19.502 8.967 1 76.93 135 LYS B C 1
ATOM 3722 O O . LYS B 1 135 ? 18.551 19.553 9.597 1 76.93 135 LYS B O 1
ATOM 3727 N N . ASN B 1 136 ? 19.703 19.297 7.735 1 80.05 136 ASN B N 1
ATOM 3728 C CA . ASN B 1 136 ? 18.488 19.097 6.952 1 80.05 136 ASN B CA 1
ATOM 3729 C C . ASN B 1 136 ? 17.804 17.78 7.305 1 80.05 136 ASN B C 1
ATOM 3731 O O . ASN B 1 136 ? 16.575 17.695 7.31 1 80.05 136 ASN B O 1
ATOM 3735 N N . VAL B 1 137 ? 18.576 16.782 7.579 1 83.54 137 VAL B N 1
ATOM 3736 C CA . VAL B 1 137 ? 18.047 15.484 7.984 1 83.54 137 VAL B CA 1
ATOM 3737 C C . VAL B 1 137 ? 17.285 15.625 9.3 1 83.54 137 VAL B C 1
ATOM 3739 O O . VAL B 1 137 ? 16.147 15.165 9.418 1 83.54 137 VAL B O 1
ATOM 3742 N N . VAL B 1 138 ? 17.876 16.217 10.267 1 76.26 138 VAL B N 1
ATOM 3743 C CA . VAL B 1 138 ? 17.257 16.38 11.578 1 76.26 138 VAL B CA 1
ATOM 3744 C C . VAL B 1 138 ? 15.988 17.22 11.449 1 76.26 138 VAL B C 1
ATOM 3746 O O . VAL B 1 138 ? 14.971 16.92 12.08 1 76.26 138 VAL B O 1
ATOM 3749 N N . SER B 1 139 ? 16.101 18.16 10.626 1 72.16 139 SER B N 1
ATOM 3750 C CA . SER B 1 139 ? 14.932 18.996 10.374 1 72.16 139 SER B CA 1
ATOM 3751 C C . SER B 1 139 ? 13.801 18.189 9.744 1 72.16 139 SER B C 1
ATOM 3753 O O . SER B 1 139 ? 12.636 18.349 10.116 1 72.16 139 SER B O 1
ATOM 3755 N N . LEU B 1 140 ? 14.194 17.398 8.848 1 75.21 140 LEU B N 1
ATOM 3756 C CA . LEU B 1 140 ? 13.222 16.553 8.162 1 75.21 140 LEU B CA 1
ATOM 3757 C C . LEU B 1 140 ? 12.569 15.577 9.135 1 75.21 140 LEU B C 1
ATOM 3759 O O . LEU B 1 140 ? 11.349 15.398 9.116 1 75.21 140 LEU B O 1
ATOM 3763 N N . ILE B 1 141 ? 13.358 14.901 9.96 1 73.2 141 ILE B N 1
ATOM 3764 C CA . ILE B 1 141 ? 12.847 13.944 10.936 1 73.2 141 ILE B CA 1
ATOM 3765 C C . ILE B 1 141 ? 11.891 14.646 11.897 1 73.2 141 ILE B C 1
ATOM 3767 O O . ILE B 1 141 ? 10.855 14.091 12.268 1 73.2 141 ILE B O 1
ATOM 3771 N N . ALA B 1 142 ? 12.331 15.755 12.229 1 61.85 142 ALA B N 1
ATOM 3772 C CA . ALA B 1 142 ? 11.538 16.527 13.182 1 61.85 142 ALA B CA 1
ATOM 3773 C C . ALA B 1 142 ? 10.188 16.914 12.585 1 61.85 142 ALA B C 1
ATOM 3775 O O . ALA B 1 142 ? 9.196 17.038 13.306 1 61.85 142 ALA B O 1
ATOM 3776 N N . ARG B 1 143 ? 10.29 17.003 11.39 1 58.73 143 ARG B N 1
ATOM 3777 C CA . ARG B 1 143 ? 9.102 17.523 10.721 1 58.73 143 ARG B CA 1
ATOM 3778 C C . ARG B 1 143 ? 8.153 16.394 10.335 1 58.73 143 ARG B C 1
ATOM 3780 O O . ARG B 1 143 ? 6.948 16.61 10.192 1 58.73 143 ARG B O 1
ATOM 3787 N N . ILE B 1 144 ? 8.765 15.286 10.03 1 58.66 144 ILE B N 1
ATOM 3788 C CA . ILE B 1 144 ? 7.916 14.19 9.576 1 58.66 144 ILE B CA 1
ATOM 3789 C C . ILE B 1 144 ? 7.415 13.393 10.779 1 58.66 144 ILE B C 1
ATOM 3791 O O . ILE B 1 144 ? 8.211 12.842 11.542 1 58.66 144 ILE B O 1
ATOM 3795 N N . PRO B 1 145 ? 6.283 13.539 11.17 1 46.91 145 PRO B N 1
ATOM 3796 C CA . PRO B 1 145 ? 5.735 12.793 12.305 1 46.91 145 PRO B CA 1
ATOM 3797 C C . PRO B 1 145 ? 5.925 11.284 12.168 1 46.91 145 PRO B C 1
ATOM 3799 O O . PRO B 1 145 ? 5.914 10.756 11.053 1 46.91 145 PRO B O 1
ATOM 3802 N N . SER B 1 146 ? 6.927 10.696 13.016 1 48.35 146 SER B N 1
ATOM 3803 C CA . SER B 1 146 ? 7.034 9.243 13.096 1 48.35 146 SER B CA 1
ATOM 3804 C C . SER B 1 146 ? 5.663 8.582 12.997 1 48.35 146 SER B C 1
ATOM 3806 O O . SER B 1 146 ? 4.818 8.759 13.876 1 48.35 146 SER B O 1
ATOM 3808 N N . LEU B 1 147 ? 4.978 8.994 12.081 1 45.71 147 LEU B N 1
ATOM 3809 C CA . LEU B 1 147 ? 3.618 8.475 11.986 1 45.71 147 LEU B CA 1
ATOM 3810 C C . LEU B 1 147 ? 3.597 6.965 12.204 1 45.71 147 LEU B C 1
ATOM 3812 O O . LEU B 1 147 ? 4.191 6.214 11.428 1 45.71 147 LEU B O 1
ATOM 3816 N N . HIS B 1 148 ? 3.874 6.639 13.445 1 44.8 148 HIS B N 1
ATOM 3817 C CA . HIS B 1 148 ? 3.489 5.289 13.843 1 44.8 148 HIS B CA 1
ATOM 3818 C C . HIS B 1 148 ? 2.379 4.746 12.949 1 44.8 148 HIS B C 1
ATOM 3820 O O . HIS B 1 148 ? 1.787 3.707 13.248 1 44.8 148 HIS B O 1
ATOM 3826 N N . ARG B 1 149 ? 1.648 5.775 12.202 1 49.68 149 ARG B N 1
ATOM 3827 C CA . ARG B 1 149 ? 0.368 5.267 11.719 1 49.68 149 ARG B CA 1
ATOM 3828 C C . ARG B 1 149 ? 0.571 4.194 10.655 1 49.68 149 ARG B C 1
ATOM 3830 O O . ARG B 1 149 ? 1.221 4.437 9.636 1 49.68 149 ARG B O 1
ATOM 3837 N N . LYS B 1 150 ? 0.397 3.052 11.087 1 57.17 150 LYS B N 1
ATOM 3838 C CA . LYS B 1 150 ? 0.591 1.767 10.423 1 57.17 150 LYS B CA 1
ATOM 3839 C C . LYS B 1 150 ? -0.168 1.711 9.1 1 57.17 150 LYS B C 1
ATOM 3841 O O . LYS B 1 150 ? -1.389 1.876 9.072 1 57.17 150 LYS B O 1
ATOM 3846 N N . LYS B 1 151 ? 0.359 2.305 8.117 1 66.68 151 LYS B N 1
ATOM 3847 C CA . LYS B 1 151 ? -0.208 1.97 6.814 1 66.68 151 LYS B CA 1
ATOM 3848 C C . LYS B 1 151 ? -0.039 0.485 6.506 1 66.68 151 LYS B C 1
ATOM 3850 O O . LYS B 1 151 ? 0.92 -0.143 6.959 1 66.68 151 LYS B O 1
ATOM 3855 N N . VAL B 1 152 ? -1.144 0.018 6.063 1 73.84 152 VAL B N 1
ATOM 3856 C CA . VAL B 1 152 ? -1.116 -1.393 5.696 1 73.84 152 VAL B CA 1
ATOM 3857 C C . VAL B 1 152 ? -1.202 -1.534 4.178 1 73.84 152 VAL B C 1
ATOM 3859 O O . VAL B 1 152 ? -1.826 -0.709 3.506 1 73.84 152 VAL B O 1
ATOM 3862 N N . ALA B 1 153 ? -0.507 -2.479 3.662 1 74.62 153 ALA B N 1
ATOM 3863 C CA . ALA B 1 153 ? -0.55 -2.75 2.228 1 74.62 153 ALA B CA 1
ATOM 3864 C C . ALA B 1 153 ? -1.846 -3.458 1.842 1 74.62 153 ALA B C 1
ATOM 3866 O O . ALA B 1 153 ? -2.222 -4.458 2.459 1 74.62 153 ALA B O 1
ATOM 3867 N N . VAL B 1 154 ? -2.52 -2.822 0.962 1 84.15 154 VAL B N 1
ATOM 3868 C CA . VAL B 1 154 ? -3.765 -3.38 0.445 1 84.15 154 VAL B CA 1
ATOM 3869 C C . VAL B 1 154 ? -3.68 -3.515 -1.073 1 84.15 154 VAL B C 1
ATOM 3871 O O . VAL B 1 154 ? -3.036 -2.701 -1.74 1 84.15 154 VAL B O 1
ATOM 3874 N N . ALA B 1 155 ? -4.243 -4.575 -1.578 1 82.3 155 ALA B N 1
ATOM 3875 C CA . ALA B 1 155 ? -4.286 -4.728 -3.03 1 82.3 155 ALA B CA 1
ATOM 3876 C C . ALA B 1 155 ? -4.97 -3.533 -3.687 1 82.3 155 ALA B C 1
ATOM 3878 O O . ALA B 1 155 ? -6.001 -3.057 -3.206 1 82.3 155 ALA B O 1
ATOM 3879 N N . GLU B 1 156 ? -4.398 -3.073 -4.771 1 82.71 156 GLU B N 1
ATOM 3880 C CA . GLU B 1 156 ? -4.945 -1.92 -5.479 1 82.71 156 GLU B CA 1
ATOM 3881 C C . GLU B 1 156 ? -6.392 -2.165 -5.897 1 82.71 156 GLU B C 1
ATOM 3883 O O . GLU B 1 156 ? -7.22 -1.252 -5.853 1 82.71 156 GLU B O 1
ATOM 3888 N N . GLY B 1 157 ? -6.666 -3.387 -6.227 1 87.85 157 GLY B N 1
ATOM 3889 C CA . GLY B 1 157 ? -8.012 -3.732 -6.657 1 87.85 157 GLY B CA 1
ATOM 3890 C C . GLY B 1 157 ? -9.051 -3.555 -5.566 1 87.85 157 GLY B C 1
ATOM 3891 O O . GLY B 1 157 ? -10.213 -3.257 -5.85 1 87.85 157 GLY B O 1
ATOM 3892 N N . VAL B 1 158 ? -8.643 -3.765 -4.359 1 91.42 158 VAL B N 1
ATOM 3893 C CA . VAL B 1 158 ? -9.563 -3.587 -3.241 1 91.42 158 VAL B CA 1
ATOM 3894 C C . VAL B 1 158 ? -9.865 -2.102 -3.052 1 91.42 158 VAL B C 1
ATOM 3896 O O . VAL B 1 158 ? -11.01 -1.723 -2.793 1 91.42 158 VAL B O 1
ATOM 3899 N N . VAL B 1 159 ? -8.91 -1.302 -3.194 1 91.26 159 VAL B N 1
ATOM 3900 C CA . VAL B 1 159 ? -9.115 0.141 -3.112 1 91.26 159 VAL B CA 1
ATOM 3901 C C . VAL B 1 159 ? -10.04 0.595 -4.238 1 91.26 159 VAL B C 1
ATOM 3903 O O . VAL B 1 159 ? -10.93 1.423 -4.023 1 91.26 159 VAL B O 1
ATOM 3906 N N . ASP B 1 160 ? -9.817 0.026 -5.427 1 90.94 160 ASP B N 1
ATOM 3907 C CA . ASP B 1 160 ? -10.7 0.32 -6.551 1 90.94 160 ASP B CA 1
ATOM 3908 C C . ASP B 1 160 ? -12.143 -0.058 -6.23 1 90.94 160 ASP B C 1
ATOM 3910 O O . ASP B 1 160 ? -13.078 0.637 -6.633 1 90.94 160 ASP B O 1
ATOM 3914 N N . LEU B 1 161 ? -12.264 -1.145 -5.557 1 94.58 161 LEU B N 1
ATOM 3915 C CA . LEU B 1 161 ? -13.595 -1.592 -5.16 1 94.58 161 LEU B CA 1
ATOM 3916 C C . LEU B 1 161 ? -14.236 -0.601 -4.195 1 94.58 161 LEU B C 1
ATOM 3918 O O . LEU B 1 161 ? -15.404 -0.238 -4.356 1 94.58 161 LEU B O 1
ATOM 3922 N N . TRP B 1 162 ? -13.492 -0.171 -3.205 1 96 162 TRP B N 1
ATOM 3923 C CA . TRP B 1 162 ? -14.002 0.811 -2.255 1 96 162 TRP B CA 1
ATOM 3924 C C . TRP B 1 162 ? -14.451 2.08 -2.971 1 96 162 TRP B C 1
ATOM 3926 O O . TRP B 1 162 ? -15.508 2.635 -2.662 1 96 162 TRP B O 1
ATOM 3936 N N . GLU B 1 163 ? -13.621 2.48 -3.919 1 94.32 163 GLU B N 1
ATOM 3937 C CA . GLU B 1 163 ? -13.951 3.668 -4.7 1 94.32 163 GLU B CA 1
ATOM 3938 C C . GLU B 1 163 ? -15.233 3.461 -5.503 1 94.32 163 GLU B C 1
ATOM 3940 O O . GLU B 1 163 ? -16.065 4.366 -5.597 1 94.32 163 GLU B O 1
ATOM 3945 N N . SER B 1 164 ? -15.299 2.323 -6.043 1 95.18 164 SER B N 1
ATOM 3946 C CA . SER B 1 164 ? -16.488 2.01 -6.829 1 95.18 164 SER B CA 1
ATOM 3947 C C . SER B 1 164 ? -17.744 2.031 -5.964 1 95.18 164 SER B C 1
ATOM 3949 O O . SER B 1 164 ? -18.791 2.522 -6.392 1 95.18 164 SER B O 1
ATOM 3951 N N . VAL B 1 165 ? -17.648 1.51 -4.771 1 96.47 165 VAL B N 1
ATOM 3952 C CA . VAL B 1 165 ? -18.771 1.509 -3.839 1 96.47 165 VAL B CA 1
ATOM 3953 C C . VAL B 1 165 ? -19.159 2.946 -3.496 1 96.47 165 VAL B C 1
ATOM 3955 O O . VAL B 1 165 ? -20.341 3.298 -3.516 1 96.47 165 VAL B O 1
ATOM 3958 N N . LEU B 1 166 ? -18.174 3.758 -3.246 1 96.18 166 LEU B N 1
ATOM 3959 C CA . LEU B 1 166 ? -18.412 5.161 -2.924 1 96.18 166 LEU B CA 1
ATOM 3960 C C . LEU B 1 166 ? -19.153 5.86 -4.058 1 96.18 166 LEU B C 1
ATOM 3962 O O . LEU B 1 166 ? -20.018 6.704 -3.812 1 96.18 166 LEU B O 1
ATOM 3966 N N . ASN B 1 167 ? -18.873 5.474 -5.271 1 94.2 167 ASN B N 1
ATOM 3967 C CA . ASN B 1 167 ? -19.384 6.197 -6.431 1 94.2 167 ASN B CA 1
ATOM 3968 C C . ASN B 1 167 ? -20.71 5.616 -6.913 1 94.2 167 ASN B C 1
ATOM 3970 O O . ASN B 1 167 ? -21.319 6.141 -7.847 1 94.2 167 ASN B O 1
ATOM 3974 N N . MET B 1 168 ? -21.098 4.594 -6.253 1 92.69 168 MET B N 1
ATOM 3975 C CA . MET B 1 168 ? -22.383 4.003 -6.616 1 92.69 168 MET B CA 1
ATOM 3976 C C . MET B 1 168 ? -23.526 4.696 -5.883 1 92.69 168 MET B C 1
ATOM 3978 O O . MET B 1 168 ? -24.162 4.099 -5.012 1 92.69 168 MET B O 1
ATOM 3982 N N . SER B 1 169 ? -23.943 5.844 -6.367 1 93.03 169 SER B N 1
ATOM 3983 C CA . SER B 1 169 ? -24.872 6.73 -5.673 1 93.03 169 SER B CA 1
ATOM 3984 C C . SER B 1 169 ? -26.263 6.111 -5.583 1 93.03 169 SER B C 1
ATOM 3986 O O . SER B 1 169 ? -27.041 6.447 -4.688 1 93.03 169 SER B O 1
ATOM 3988 N N . THR B 1 170 ? -26.634 5.171 -6.474 1 90.29 170 THR B N 1
ATOM 3989 C CA . THR B 1 170 ? -27.951 4.545 -6.492 1 90.29 170 THR B CA 1
ATOM 3990 C C . THR B 1 170 ? -28.162 3.693 -5.243 1 90.29 170 THR B C 1
ATOM 3992 O O . THR B 1 170 ? -29.297 3.354 -4.902 1 90.29 170 THR B O 1
ATOM 3995 N N . THR B 1 171 ? -27.101 3.389 -4.589 1 91.41 171 THR B N 1
ATOM 3996 C CA . THR B 1 171 ? -27.209 2.509 -3.43 1 91.41 171 THR B CA 1
ATOM 3997 C C . THR B 1 171 ? -27.099 3.307 -2.133 1 91.41 171 THR B C 1
ATOM 3999 O O . THR B 1 171 ? -27.226 2.749 -1.042 1 91.41 171 THR B O 1
ATOM 4002 N N . HIS B 1 172 ? -26.891 4.608 -2.238 1 93.89 172 HIS B N 1
ATOM 4003 C CA . HIS B 1 172 ? -26.747 5.459 -1.062 1 93.89 172 HIS B CA 1
ATOM 4004 C C . HIS B 1 172 ? -28.079 5.63 -0.339 1 93.89 172 HIS B C 1
ATOM 4006 O O . HIS B 1 172 ? -29.139 5.608 -0.969 1 93.89 172 HIS B O 1
ATOM 4012 N N . ASN B 1 173 ? -28.022 5.786 0.975 1 92.65 173 ASN B N 1
ATOM 4013 C CA . ASN B 1 173 ? -29.257 5.934 1.737 1 92.65 173 ASN B CA 1
ATOM 4014 C C . ASN B 1 173 ? -29.148 7.052 2.77 1 92.65 173 ASN B C 1
ATOM 4016 O O . ASN B 1 173 ? -29.963 7.134 3.69 1 92.65 173 ASN B O 1
ATOM 4020 N N . VAL B 1 174 ? -28.139 7.826 2.746 1 95.41 174 VAL B N 1
ATOM 4021 C CA . VAL B 1 174 ? -27.969 9.016 3.574 1 95.41 174 VAL B CA 1
ATOM 4022 C C . VAL B 1 174 ? -27.7 10.229 2.686 1 95.41 174 VAL B C 1
ATOM 4024 O O . VAL B 1 174 ? -26.906 10.154 1.746 1 95.41 174 VAL B O 1
ATOM 4027 N N . THR B 1 175 ? -28.31 11.28 2.913 1 96.16 175 THR B N 1
ATOM 4028 C CA . THR B 1 175 ? -28.051 12.548 2.24 1 96.16 175 THR B CA 1
ATOM 4029 C C . THR B 1 175 ? -27.446 13.56 3.209 1 96.16 175 THR B C 1
ATOM 4031 O O . THR B 1 175 ? -28.026 13.846 4.258 1 96.16 175 THR B O 1
ATOM 4034 N N . LEU B 1 176 ? -26.332 14.049 2.909 1 96.78 176 LEU B N 1
ATOM 4035 C CA . LEU B 1 176 ? -25.68 15.136 3.631 1 96.78 176 LEU B CA 1
ATOM 4036 C C . LEU B 1 176 ? -25.96 16.477 2.963 1 96.78 176 LEU B C 1
ATOM 4038 O O . LEU B 1 176 ? -25.488 16.733 1.852 1 96.78 176 LEU B O 1
ATOM 4042 N N . GLU B 1 177 ? -26.635 17.3 3.645 1 97.02 177 GLU B N 1
ATOM 4043 C CA . GLU B 1 177 ? -26.991 18.611 3.11 1 97.02 177 GLU B CA 1
ATOM 4044 C C . GLU B 1 177 ? -25.902 19.64 3.403 1 97.02 177 GLU B C 1
ATOM 4046 O O . GLU B 1 177 ? -25.736 20.066 4.548 1 97.02 177 GLU B O 1
ATOM 4051 N N . THR B 1 178 ? -25.27 20.02 2.387 1 97.41 178 THR B N 1
ATOM 4052 C CA . THR B 1 178 ? -24.138 20.927 2.542 1 97.41 178 THR B CA 1
ATOM 4053 C C . THR B 1 178 ? -24.526 22.349 2.147 1 97.41 178 THR B C 1
ATOM 4055 O O . THR B 1 178 ? -25.693 22.623 1.861 1 97.41 178 THR B O 1
ATOM 4058 N N . GLU B 1 179 ? -23.57 23.262 2.182 1 95.18 179 GLU B N 1
ATOM 4059 C CA . GLU B 1 179 ? -23.786 24.674 1.878 1 95.18 179 GLU B CA 1
ATOM 4060 C C . GLU B 1 179 ? -24.19 24.869 0.419 1 95.18 179 GLU B C 1
ATOM 4062 O O . GLU B 1 179 ? -24.989 25.753 0.104 1 95.18 179 GLU B O 1
ATOM 4067 N N . ASP B 1 180 ? -23.687 24.068 -0.489 1 95.74 180 ASP B N 1
ATOM 4068 C CA . ASP B 1 180 ? -23.855 24.344 -1.913 1 95.74 180 ASP B CA 1
ATOM 4069 C C . ASP B 1 180 ? -24.413 23.126 -2.646 1 95.74 180 ASP B C 1
ATOM 4071 O O . ASP B 1 180 ? -24.345 23.05 -3.875 1 95.74 180 ASP B O 1
ATOM 4075 N N . GLY B 1 181 ? -24.89 22.082 -1.871 1 93.42 181 GLY B N 1
ATOM 4076 C CA . GLY B 1 181 ? -25.463 20.914 -2.523 1 93.42 181 GLY B CA 1
ATOM 4077 C C . GLY B 1 181 ? -25.516 19.695 -1.622 1 93.42 181 GLY B C 1
ATOM 4078 O O . GLY B 1 181 ? -25.099 19.753 -0.464 1 93.42 181 GLY B O 1
ATOM 4079 N N . ASN B 1 182 ? -26.059 18.659 -2.189 1 95.58 182 ASN B N 1
ATOM 4080 C CA . ASN B 1 182 ? -26.206 17.422 -1.428 1 95.58 182 ASN B CA 1
ATOM 4081 C C . ASN B 1 182 ? -25.133 16.403 -1.803 1 95.58 182 ASN B C 1
ATOM 4083 O O . ASN B 1 182 ? -24.745 16.304 -2.969 1 95.58 182 ASN B O 1
ATOM 4087 N N . VAL B 1 183 ? -24.607 15.736 -0.805 1 97.3 183 VAL B N 1
ATOM 4088 C CA . VAL B 1 183 ? -23.722 14.588 -0.975 1 97.3 183 VAL B CA 1
ATOM 4089 C C . VAL B 1 183 ? -24.351 13.351 -0.337 1 97.3 183 VAL B C 1
ATOM 4091 O O . VAL B 1 183 ? -24.984 13.443 0.717 1 97.3 183 VAL B O 1
ATOM 4094 N N . THR B 1 184 ? -24.253 12.232 -1.039 1 97.37 184 THR B N 1
ATOM 4095 C CA . THR B 1 184 ? -24.894 11.034 -0.508 1 97.37 184 THR B CA 1
ATOM 4096 C C . THR B 1 184 ? -23.851 9.988 -0.124 1 97.37 184 THR B C 1
ATOM 4098 O O . THR B 1 184 ? -22.707 10.048 -0.578 1 97.37 184 THR B O 1
ATOM 4101 N N . ALA B 1 185 ? -24.196 9.091 0.796 1 96.93 185 ALA B N 1
ATOM 4102 C CA . ALA B 1 185 ? -23.291 8.06 1.296 1 96.93 185 ALA B CA 1
ATOM 4103 C C . ALA B 1 185 ? -24.068 6.875 1.862 1 96.93 185 ALA B C 1
ATOM 4105 O O . ALA B 1 185 ? -25.295 6.817 1.746 1 96.93 185 ALA B O 1
ATOM 4106 N N . HIS B 1 186 ? -23.448 5.938 2.379 1 95.9 186 HIS B N 1
ATOM 4107 C CA . HIS B 1 186 ? -24.045 4.759 2.996 1 95.9 186 HIS B CA 1
ATOM 4108 C C . HIS B 1 186 ? -24.109 4.903 4.513 1 95.9 186 HIS B C 1
ATOM 4110 O O . HIS B 1 186 ? -23.1 5.206 5.155 1 95.9 186 HIS B O 1
ATOM 4116 N N . ASP B 1 187 ? -25.195 4.614 5.069 1 95.03 187 ASP B N 1
ATOM 4117 C CA . ASP B 1 187 ? -25.372 4.785 6.507 1 95.03 187 ASP B CA 1
ATOM 4118 C C . ASP B 1 187 ? -24.477 3.827 7.289 1 95.03 187 ASP B C 1
ATOM 4120 O O . ASP B 1 187 ? -23.866 4.215 8.287 1 95.03 187 ASP B O 1
ATOM 4124 N N . HIS B 1 188 ? -24.366 2.558 6.806 1 94.39 188 HIS B N 1
ATOM 4125 C CA . HIS B 1 188 ? -23.614 1.568 7.568 1 94.39 188 HIS B CA 1
ATOM 4126 C C . HIS B 1 188 ? -22.122 1.884 7.563 1 94.39 188 HIS B C 1
ATOM 4128 O O . HIS B 1 188 ? -21.408 1.545 8.509 1 94.39 188 HIS B O 1
ATOM 4134 N N . VAL B 1 189 ? -21.629 2.497 6.493 1 97.12 189 VAL B N 1
ATOM 4135 C CA . VAL B 1 189 ? -20.229 2.909 6.47 1 97.12 189 VAL B CA 1
ATOM 4136 C C . VAL B 1 189 ? -20.008 4.044 7.468 1 97.12 189 VAL B C 1
ATOM 4138 O O . VAL B 1 189 ? -19.062 4.007 8.259 1 97.12 189 VAL B O 1
ATOM 4141 N N . LEU B 1 190 ? -20.906 5.037 7.435 1 97.12 190 LEU B N 1
ATOM 4142 C CA . LEU B 1 190 ? -20.8 6.179 8.336 1 97.12 190 LEU B CA 1
ATOM 4143 C C . LEU B 1 190 ? -20.932 5.739 9.79 1 97.12 190 LEU B C 1
ATOM 4145 O O . LEU B 1 190 ? -20.196 6.217 10.657 1 97.12 190 LEU B O 1
ATOM 4149 N N . MET B 1 191 ? -21.807 4.813 10.089 1 95.49 191 MET B N 1
ATOM 4150 C CA . MET B 1 191 ? -22.019 4.316 11.445 1 95.49 191 MET B CA 1
ATOM 4151 C C . MET B 1 191 ? -20.797 3.553 11.943 1 95.49 191 MET B C 1
ATOM 4153 O O . MET B 1 191 ? -20.447 3.633 13.122 1 95.49 191 MET B O 1
ATOM 4157 N N . ALA B 1 192 ? -20.172 2.842 11.044 1 95.4 192 ALA B N 1
ATOM 4158 C CA . ALA B 1 192 ? -18.986 2.072 11.412 1 95.4 192 ALA B CA 1
ATOM 4159 C C . ALA B 1 192 ? -17.795 2.991 11.673 1 95.4 192 ALA B C 1
ATOM 4161 O O . ALA B 1 192 ? -16.898 2.649 12.447 1 95.4 192 ALA B O 1
ATOM 4162 N N . ALA B 1 193 ? -17.783 4.098 11.044 1 95.74 193 ALA B N 1
ATOM 4163 C CA . ALA B 1 193 ? -16.631 4.996 11.063 1 95.74 193 ALA B CA 1
ATOM 4164 C C . ALA B 1 193 ? -16.617 5.843 12.332 1 95.74 193 ALA B C 1
ATOM 4166 O O . ALA B 1 193 ? -15.556 6.288 12.778 1 95.74 193 ALA B O 1
ATOM 4167 N N . SER B 1 194 ? -17.792 6.131 12.891 1 95.09 194 SER B N 1
ATOM 4168 C CA . SER B 1 194 ? -17.892 7.153 13.927 1 95.09 194 SER B CA 1
ATOM 4169 C C . SER B 1 194 ? -19.051 6.868 14.876 1 95.09 194 SER B C 1
ATOM 4171 O O . SER B 1 194 ? -20.195 6.719 14.439 1 95.09 194 SER B O 1
ATOM 4173 N N . PRO B 1 195 ? -18.785 6.856 16.166 1 93.35 195 PRO B N 1
ATOM 4174 C CA . PRO B 1 195 ? -19.891 6.732 17.118 1 93.35 195 PRO B CA 1
ATOM 4175 C C . PRO B 1 195 ? -20.857 7.913 17.059 1 93.35 195 PRO B C 1
ATOM 4177 O O . PRO B 1 195 ? -22.059 7.744 17.28 1 93.35 195 PRO B O 1
ATOM 4180 N N . VAL B 1 196 ? -20.357 9.066 16.761 1 95.06 196 VAL B N 1
ATOM 4181 C CA . VAL B 1 196 ? -21.179 10.264 16.628 1 95.06 196 VAL B CA 1
ATOM 4182 C C . VAL B 1 196 ? -22.164 10.09 15.473 1 95.06 196 VAL B C 1
ATOM 4184 O O . VAL B 1 196 ? -23.36 10.347 15.626 1 95.06 196 VAL B O 1
ATOM 4187 N N . LEU B 1 197 ? -21.677 9.612 14.383 1 94.84 197 LEU B N 1
ATOM 4188 C CA . LEU B 1 197 ? -22.532 9.398 13.221 1 94.84 197 LEU B CA 1
ATOM 4189 C C . LEU B 1 197 ? -23.505 8.25 13.466 1 94.84 197 LEU B C 1
ATOM 4191 O O . LEU B 1 197 ? -24.646 8.286 12.999 1 94.84 197 LEU B O 1
ATOM 4195 N N . GLU B 1 198 ? -23.005 7.256 14.2 1 93.71 198 GLU B N 1
ATOM 4196 C CA . GLU B 1 198 ? -23.89 6.148 14.547 1 93.71 198 GLU B CA 1
ATOM 4197 C C . GLU B 1 198 ? -25.092 6.634 15.352 1 93.71 198 GLU B C 1
ATOM 4199 O O . GLU B 1 198 ? -26.231 6.265 15.059 1 93.71 198 GLU B O 1
ATOM 4204 N N . ALA B 1 199 ? -24.828 7.45 16.296 1 91.48 199 ALA B N 1
ATOM 4205 C CA . ALA B 1 199 ? -25.891 7.986 17.143 1 91.48 199 ALA B CA 1
ATOM 4206 C C . ALA B 1 199 ? -26.848 8.858 16.335 1 91.48 199 ALA B C 1
ATOM 4208 O O . ALA B 1 199 ? -28.067 8.762 16.492 1 91.48 199 ALA B O 1
ATOM 4209 N N . MET B 1 200 ? -26.335 9.647 15.429 1 90.6 200 MET B N 1
ATOM 4210 C CA . MET B 1 200 ? -27.14 10.548 14.61 1 90.6 200 MET B CA 1
ATOM 4211 C C . MET B 1 200 ? -28.048 9.764 13.668 1 90.6 200 MET B C 1
ATOM 4213 O O . MET B 1 200 ? -29.214 10.117 13.485 1 90.6 200 MET B O 1
ATOM 4217 N N . LEU B 1 201 ? -27.485 8.689 13.13 1 91.19 201 LEU B N 1
ATOM 4218 C CA . LEU B 1 201 ? -28.201 7.944 12.1 1 91.19 201 LEU B CA 1
ATOM 4219 C C . LEU B 1 201 ? -29.183 6.959 12.726 1 91.19 201 LEU B C 1
ATOM 4221 O O . LEU B 1 201 ? -30.208 6.63 12.123 1 91.19 201 LEU B O 1
ATOM 4225 N N . GLN B 1 202 ? -28.873 6.488 13.88 1 86.36 202 GLN B N 1
ATOM 4226 C CA . GLN B 1 202 ? -29.824 5.636 14.586 1 86.36 202 GLN B CA 1
ATOM 4227 C C . GLN B 1 202 ? -31.071 6.419 14.988 1 86.36 202 GLN B C 1
ATOM 4229 O O . GLN B 1 202 ? -32.183 5.888 14.95 1 86.36 202 GLN B O 1
ATOM 4234 N N . SER B 1 203 ? -30.858 7.619 15.328 1 80.75 203 SER B N 1
ATOM 4235 C CA . SER B 1 203 ? -31.974 8.477 15.713 1 80.75 203 SER B CA 1
ATOM 4236 C C . SER B 1 203 ? -32.83 8.845 14.506 1 80.75 203 SER B C 1
ATOM 4238 O O . SER B 1 203 ? -34.046 9.006 14.628 1 80.75 203 SER B O 1
ATOM 4240 N N . ALA B 1 204 ? -32.196 8.89 13.369 1 70.72 204 ALA B N 1
ATOM 4241 C CA . ALA B 1 204 ? -32.897 9.261 12.143 1 70.72 204 ALA B CA 1
ATOM 4242 C C . ALA B 1 204 ? -33.71 8.09 11.6 1 70.72 204 ALA B C 1
ATOM 4244 O O . ALA B 1 204 ? -34.678 8.287 10.861 1 70.72 204 ALA B O 1
ATOM 4245 N N . MET B 1 205 ? -33.187 6.8 11.757 1 64.94 205 MET B N 1
ATOM 4246 C CA . MET B 1 205 ? -33.828 5.581 11.271 1 64.94 205 MET B CA 1
ATOM 4247 C C . MET B 1 205 ? -35.287 5.521 11.71 1 64.94 205 MET B C 1
ATOM 4249 O O . MET B 1 205 ? -36.123 4.935 11.02 1 64.94 205 MET B O 1
ATOM 4253 N N . LYS B 1 206 ? -35.619 6.286 12.749 1 58.83 206 LYS B N 1
ATOM 4254 C CA . LYS B 1 206 ? -37.003 6.29 13.214 1 58.83 206 LYS B CA 1
ATOM 4255 C C . LYS B 1 206 ? -37.918 6.985 12.209 1 58.83 206 LYS B C 1
ATOM 4257 O O . LYS B 1 206 ? -39.119 6.708 12.161 1 58.83 206 LYS B O 1
ATOM 4262 N N . GLU B 1 207 ? -37.392 7.845 11.361 1 51.89 207 GLU B N 1
ATOM 4263 C CA . GLU B 1 207 ? -38.288 8.645 10.531 1 51.89 207 GLU B CA 1
ATOM 4264 C C . GLU B 1 207 ? -38.374 8.085 9.114 1 51.89 2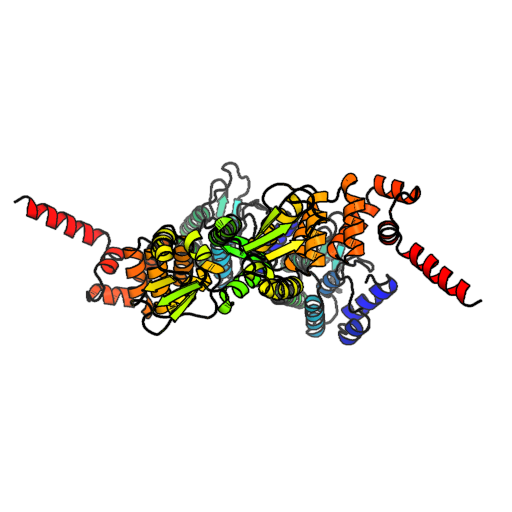07 GLU B C 1
ATOM 4266 O O . GLU B 1 207 ? -39.26 8.464 8.345 1 51.89 207 GLU B O 1
ATOM 4271 N N . GLY B 1 208 ? -37.471 7.065 8.69 1 60.62 208 GLY B N 1
ATOM 4272 C CA . GLY B 1 208 ? -37.602 6.55 7.336 1 60.62 208 GLY B CA 1
ATOM 4273 C C . GLY B 1 208 ? -36.332 5.903 6.818 1 60.62 208 GLY B C 1
ATOM 4274 O O . GLY B 1 208 ? -35.337 5.812 7.54 1 60.62 208 GLY B O 1
ATOM 4275 N N . VAL B 1 209 ? -36.4 5.323 5.492 1 65.56 209 VAL B N 1
ATOM 4276 C CA . VAL B 1 209 ? -35.403 4.518 4.794 1 65.56 209 VAL B CA 1
ATOM 4277 C C . VAL B 1 209 ? -34.238 5.403 4.357 1 65.56 209 VAL B C 1
ATOM 4279 O O . VAL B 1 209 ? -33.077 4.995 4.436 1 65.56 209 VAL B O 1
ATOM 4282 N N . HIS B 1 210 ? -34.527 6.67 4.048 1 80.76 210 HIS B N 1
ATOM 4283 C CA . HIS B 1 210 ? -33.48 7.596 3.632 1 80.76 210 HIS B CA 1
ATOM 4284 C C . HIS B 1 210 ? -33.204 8.637 4.712 1 80.76 210 HIS B C 1
ATOM 4286 O O . HIS B 1 210 ? -34.121 9.328 5.163 1 80.76 210 HIS B O 1
ATOM 4292 N N . LYS B 1 211 ? -32.035 8.732 5.176 1 90.01 211 LYS B N 1
ATOM 4293 C CA . LYS B 1 211 ? -31.638 9.577 6.298 1 90.01 211 LYS B CA 1
ATOM 4294 C C . LYS B 1 211 ? -30.983 10.866 5.811 1 90.01 211 LYS B C 1
ATOM 4296 O O . LYS B 1 211 ? -30.371 10.892 4.742 1 90.01 211 LYS B O 1
ATOM 4301 N N . HIS B 1 212 ? -31.195 11.924 6.65 1 91.69 212 HIS B N 1
ATOM 4302 C CA . HIS B 1 212 ? -30.633 13.223 6.295 1 91.69 212 HIS B CA 1
ATOM 4303 C C . HIS B 1 212 ? -29.785 13.785 7.431 1 91.69 212 HIS B C 1
ATOM 4305 O O . HIS B 1 212 ? -30.159 13.679 8.602 1 91.69 212 HIS B O 1
ATOM 4311 N N . ILE B 1 213 ? -28.66 14.264 7.139 1 93.97 213 ILE B N 1
ATOM 4312 C CA . ILE B 1 213 ? -27.782 14.96 8.074 1 93.97 213 ILE B CA 1
ATOM 4313 C C . ILE B 1 213 ? -27.462 16.355 7.54 1 93.97 213 ILE B C 1
ATOM 4315 O O . ILE B 1 213 ? -27.023 16.504 6.397 1 93.97 213 ILE B O 1
ATOM 4319 N N . SER B 1 214 ? -27.593 17.35 8.356 1 94.06 214 SER B N 1
ATOM 4320 C CA . SER B 1 214 ? -27.311 18.725 7.959 1 94.06 214 SER B CA 1
ATOM 4321 C C . SER B 1 214 ? -25.867 19.105 8.267 1 94.06 214 SER B C 1
ATOM 4323 O O . SER B 1 214 ? -25.437 19.047 9.421 1 94.06 214 SER B O 1
ATOM 4325 N N . VAL B 1 215 ? -25.118 19.366 7.258 1 95.23 215 VAL B N 1
ATOM 4326 C CA . VAL B 1 215 ? -23.755 19.874 7.373 1 95.23 215 VAL B CA 1
ATOM 4327 C C . VAL B 1 215 ? -23.633 21.2 6.626 1 95.23 215 VAL B C 1
ATOM 4329 O O . VAL B 1 215 ? -22.771 21.353 5.758 1 95.23 215 VAL B O 1
ATOM 4332 N N . THR B 1 216 ? -24.312 22.229 6.976 1 91.66 216 THR B N 1
ATOM 4333 C CA . THR B 1 216 ? -24.499 23.461 6.217 1 91.66 216 THR B CA 1
ATOM 4334 C C . THR B 1 216 ? -23.28 24.37 6.353 1 91.66 216 THR B C 1
ATOM 4336 O O . THR B 1 216 ? -23.126 25.327 5.592 1 91.66 216 THR B O 1
ATOM 4339 N N . ASP B 1 217 ? -22.46 24.076 7.22 1 92.38 217 ASP B N 1
ATOM 4340 C CA . ASP B 1 217 ? -21.274 24.903 7.426 1 92.38 217 ASP B CA 1
ATOM 4341 C C . ASP B 1 217 ? -20.105 24.407 6.578 1 92.38 217 ASP B C 1
ATOM 4343 O O . ASP B 1 217 ? -18.995 24.935 6.674 1 92.38 217 ASP B O 1
ATOM 4347 N N . SER B 1 218 ? -20.392 23.381 5.785 1 94.49 218 SER B N 1
ATOM 4348 C CA . SER B 1 218 ? -19.341 22.826 4.938 1 94.49 218 SER B CA 1
ATOM 4349 C C . SER B 1 218 ? -19.791 22.74 3.484 1 94.49 218 SER B C 1
ATOM 4351 O O . SER B 1 218 ? -20.972 22.526 3.206 1 94.49 218 SER B O 1
ATOM 4353 N N . SER B 1 219 ? -18.847 22.901 2.548 1 95.8 219 SER B N 1
ATOM 4354 C CA . SER B 1 219 ? -19.148 22.785 1.125 1 95.8 219 SER B CA 1
ATOM 4355 C C . SER B 1 219 ? -19.283 21.325 0.706 1 95.8 219 SER B C 1
ATOM 4357 O O . SER B 1 219 ? -18.75 20.432 1.367 1 95.8 219 SER B O 1
ATOM 4359 N N . GLY B 1 220 ? -19.979 21.118 -0.434 1 96.52 220 GLY B N 1
ATOM 4360 C CA . GLY B 1 220 ? -20.086 19.784 -1.003 1 96.52 220 GLY B CA 1
ATOM 4361 C C . GLY B 1 220 ? -18.74 19.171 -1.342 1 96.52 220 GLY B C 1
ATOM 4362 O O . GLY B 1 220 ? -18.535 17.969 -1.157 1 96.52 220 GLY B O 1
ATOM 4363 N N . THR B 1 221 ? -17.861 20.018 -1.752 1 95.28 221 THR B N 1
ATOM 4364 C CA . THR B 1 221 ? -16.532 19.562 -2.144 1 95.28 221 THR B CA 1
ATOM 4365 C C . THR B 1 221 ? -15.758 19.047 -0.934 1 95.28 221 THR B C 1
ATOM 4367 O O . THR B 1 221 ? -15.07 18.027 -1.018 1 95.28 221 THR B O 1
ATOM 4370 N N . SER B 1 222 ? -15.842 19.695 0.206 1 96.73 222 SER B N 1
ATOM 4371 C CA . SER B 1 222 ? -15.133 19.27 1.409 1 96.73 222 SER B CA 1
ATOM 4372 C C . SER B 1 222 ? -15.736 17.993 1.984 1 96.73 222 SER B C 1
ATOM 4374 O O . SER B 1 222 ? -15.013 17.136 2.496 1 96.73 222 SER B O 1
ATOM 4376 N N . VAL B 1 223 ? -17.067 17.923 1.865 1 97.85 223 VAL B N 1
ATOM 4377 C CA . VAL B 1 223 ? -17.733 16.723 2.359 1 97.85 223 VAL B CA 1
ATOM 4378 C C . VAL B 1 223 ? -17.372 15.53 1.477 1 97.85 223 VAL B C 1
ATOM 4380 O O . VAL B 1 223 ? -17.137 14.428 1.978 1 97.85 223 VAL B O 1
ATOM 4383 N N . ALA B 1 224 ? -17.316 15.802 0.192 1 96.43 224 ALA B N 1
ATOM 4384 C CA . ALA B 1 224 ? -16.912 14.75 -0.737 1 96.43 224 ALA B CA 1
ATOM 4385 C C . ALA B 1 224 ? -15.489 14.28 -0.45 1 96.43 224 ALA B C 1
ATOM 4387 O O . ALA B 1 224 ? -15.199 13.083 -0.511 1 96.43 224 ALA B O 1
ATOM 4388 N N . LEU B 1 225 ? -14.589 15.201 -0.151 1 96.63 225 LEU B N 1
ATOM 4389 C CA . LEU B 1 225 ? -13.213 14.855 0.19 1 96.63 225 LEU B CA 1
ATOM 4390 C C . LEU B 1 225 ? -13.164 14.011 1.46 1 96.63 225 LEU B C 1
ATOM 4392 O O . LEU B 1 225 ? -12.422 13.029 1.529 1 96.63 225 LEU B O 1
ATOM 4396 N N . PHE B 1 226 ? -13.995 14.421 2.449 1 97.54 226 PHE B N 1
ATOM 4397 C CA . PHE B 1 226 ? -14.093 13.656 3.687 1 97.54 226 PHE B CA 1
ATOM 4398 C C . PHE B 1 226 ? -14.484 12.211 3.4 1 97.54 226 PHE B C 1
ATOM 4400 O O . PHE B 1 226 ? -13.85 11.28 3.9 1 97.54 226 PHE B O 1
ATOM 4407 N N . LEU B 1 227 ? -15.462 12.008 2.549 1 97.98 227 LEU B N 1
ATOM 4408 C CA . LEU B 1 227 ? -15.949 10.668 2.241 1 97.98 227 LEU B CA 1
ATOM 4409 C C . LEU B 1 227 ? -14.908 9.88 1.452 1 97.98 227 LEU B C 1
ATOM 4411 O O . LEU B 1 227 ? -14.74 8.678 1.666 1 97.98 227 LEU B O 1
ATOM 4415 N N . GLU B 1 228 ? -14.292 10.533 0.58 1 96.71 228 GLU B N 1
ATOM 4416 C CA . GLU B 1 228 ? -13.259 9.875 -0.215 1 96.71 228 GLU B CA 1
ATOM 4417 C C . GLU B 1 228 ? -12.152 9.315 0.673 1 96.71 228 GLU B C 1
ATOM 4419 O O . GLU B 1 228 ? -11.734 8.167 0.505 1 96.71 228 GLU B O 1
ATOM 4424 N N . VAL B 1 229 ? -11.703 10.108 1.597 1 95.97 229 VAL B N 1
ATOM 4425 C CA . VAL B 1 229 ? -10.632 9.693 2.498 1 95.97 229 VAL B CA 1
ATOM 4426 C C . VAL B 1 229 ? -11.142 8.606 3.441 1 95.97 229 VAL B C 1
ATOM 4428 O O . VAL B 1 229 ? -10.423 7.651 3.744 1 95.97 229 VAL B O 1
ATOM 4431 N N . LEU B 1 230 ? -12.34 8.76 3.849 1 97.73 230 LEU B N 1
ATOM 4432 C CA . LEU B 1 230 ? -12.944 7.797 4.763 1 97.73 230 LEU B CA 1
ATOM 4433 C C . LEU B 1 230 ? -13.036 6.418 4.116 1 97.73 230 LEU B C 1
ATOM 4435 O O . LEU B 1 230 ? -12.679 5.413 4.735 1 97.73 230 LEU B O 1
ATOM 4439 N N . TYR B 1 231 ? -13.444 6.383 2.826 1 96.58 231 TYR B N 1
ATOM 4440 C CA . TYR B 1 231 ? -13.703 5.117 2.149 1 96.58 231 TYR B CA 1
ATOM 4441 C C . TYR B 1 231 ? -12.402 4.465 1.698 1 96.58 231 TYR B C 1
ATOM 4443 O O . TYR B 1 231 ? -12.289 3.237 1.68 1 96.58 231 TYR B O 1
ATOM 4451 N N . THR B 1 232 ? -11.426 5.314 1.311 1 93.98 232 THR B N 1
ATOM 4452 C CA . THR B 1 232 ? -10.37 4.719 0.5 1 93.98 232 THR B CA 1
ATOM 4453 C C . THR B 1 232 ? -8.995 5.162 0.993 1 93.98 232 THR B C 1
ATOM 4455 O O . THR B 1 232 ? -7.974 4.608 0.58 1 93.98 232 THR B O 1
ATOM 4458 N N . SER B 1 233 ? -8.897 6.046 1.823 1 87.16 233 SER B N 1
ATOM 4459 C CA . SER B 1 233 ? -7.641 6.65 2.255 1 87.16 233 SER B CA 1
ATOM 4460 C C . SER B 1 233 ? -6.971 7.408 1.113 1 87.16 233 SER B C 1
ATOM 4462 O O . SER B 1 233 ? -5.83 7.855 1.243 1 87.16 233 SER B O 1
ATOM 4464 N N . SER B 1 234 ? -7.651 7.56 0.053 1 81.72 234 SER B N 1
ATOM 4465 C CA . SER B 1 234 ? -7.078 8.226 -1.112 1 81.72 234 SER B CA 1
ATOM 4466 C C . SER B 1 234 ? -7.76 9.565 -1.373 1 81.72 234 SER B C 1
ATOM 4468 O O . SER B 1 234 ? -8.882 9.796 -0.916 1 81.72 234 SER B O 1
ATOM 4470 N N . MET B 1 235 ? -6.981 10.403 -1.848 1 81.85 235 MET B N 1
ATOM 4471 C CA . MET B 1 235 ? -7.502 11.706 -2.252 1 81.85 235 MET B CA 1
ATOM 4472 C C . MET B 1 235 ? -7.316 11.926 -3.749 1 81.85 235 MET B C 1
ATOM 4474 O O . MET B 1 235 ? -6.203 11.811 -4.264 1 81.85 235 MET B O 1
ATOM 4478 N N . ARG B 1 236 ? -8.422 11.945 -4.312 1 71.84 236 ARG B N 1
ATOM 4479 C CA . ARG B 1 236 ? -8.351 12.235 -5.74 1 71.84 236 ARG B CA 1
ATOM 4480 C C . ARG B 1 236 ? -8.172 13.729 -5.988 1 71.84 236 ARG B C 1
ATOM 4482 O O . ARG B 1 236 ? -8.758 14.555 -5.285 1 71.84 236 ARG B O 1
ATOM 4489 N N . GLY B 1 237 ? -7.308 14.073 -6.769 1 75.43 237 GLY B N 1
ATOM 4490 C CA . GLY B 1 237 ? -7.098 15.465 -7.137 1 75.43 237 GLY B CA 1
ATOM 4491 C C . GLY B 1 237 ? -6.126 16.184 -6.222 1 75.43 237 GLY B C 1
ATOM 4492 O O . GLY B 1 237 ? -5.309 15.548 -5.552 1 75.43 237 GLY B O 1
ATOM 4493 N N . SER B 1 238 ? -6.005 17.518 -6.388 1 82.14 238 SER B N 1
ATOM 4494 C CA . SER B 1 238 ? -5.16 18.386 -5.575 1 82.14 238 SER B CA 1
ATOM 4495 C C . SER B 1 238 ? -5.986 19.452 -4.862 1 82.14 238 SER B C 1
ATOM 4497 O O . SER B 1 238 ? -5.897 20.636 -5.19 1 82.14 238 SER B O 1
ATOM 4499 N N . PRO B 1 239 ? -6.746 18.966 -3.877 1 89.44 239 PRO B N 1
ATOM 4500 C CA . PRO B 1 239 ? -7.571 19.93 -3.146 1 89.44 239 PRO B CA 1
ATOM 4501 C C . PRO B 1 239 ? -6.747 21.04 -2.498 1 89.44 239 PRO B C 1
ATOM 4503 O O . PRO B 1 239 ? -5.591 20.82 -2.128 1 89.44 239 PRO B O 1
ATOM 4506 N N . SER B 1 240 ? -7.332 22.211 -2.428 1 93.56 240 SER B N 1
ATOM 4507 C CA . SER B 1 240 ? -6.686 23.332 -1.753 1 93.56 240 SER B CA 1
ATOM 4508 C C . SER B 1 240 ? -6.582 23.088 -0.251 1 93.56 240 SER B C 1
ATOM 4510 O O . SER B 1 240 ? -7.258 22.209 0.288 1 93.56 240 SER B O 1
ATOM 4512 N N . HIS B 1 241 ? -5.734 23.913 0.412 1 95.26 241 HIS B N 1
ATOM 4513 C CA . HIS B 1 241 ? -5.605 23.778 1.858 1 95.26 241 HIS B CA 1
ATOM 4514 C C . HIS B 1 241 ? -6.909 24.135 2.564 1 95.26 241 HIS B C 1
ATOM 4516 O O . HIS B 1 241 ? -7.232 23.564 3.608 1 95.26 241 HIS B O 1
ATOM 4522 N N . LEU B 1 242 ? -7.718 25.005 1.973 1 96.36 242 LEU B N 1
ATOM 4523 C CA . LEU B 1 242 ? -8.984 25.398 2.581 1 96.36 242 LEU B CA 1
ATOM 4524 C C . LEU B 1 242 ? -9.983 24.246 2.55 1 96.36 242 LEU B C 1
ATOM 4526 O O . LEU B 1 242 ? -10.693 24.008 3.529 1 96.36 242 LEU B O 1
ATOM 4530 N N . THR B 1 243 ? -10.012 23.603 1.406 1 95.96 243 THR B N 1
ATOM 4531 C CA . THR B 1 243 ? -10.877 22.435 1.282 1 95.96 243 THR B CA 1
ATOM 4532 C C . THR B 1 243 ? -10.462 21.348 2.269 1 95.96 243 THR B C 1
ATOM 4534 O O . THR B 1 243 ? -11.313 20.718 2.9 1 95.96 243 THR B O 1
ATOM 4537 N N . MET B 1 244 ? -9.185 21.224 2.423 1 96.52 244 MET B N 1
ATOM 4538 C CA . MET B 1 244 ? -8.633 20.231 3.341 1 96.52 244 MET B CA 1
ATOM 4539 C C . MET B 1 244 ? -8.99 20.568 4.785 1 96.52 244 MET B C 1
ATOM 4541 O O . MET B 1 244 ? -9.357 19.683 5.561 1 96.52 244 MET B O 1
ATOM 4545 N N . LEU B 1 245 ? -8.895 21.802 5.092 1 97.59 245 LEU B N 1
ATOM 4546 C CA . LEU B 1 245 ? -9.184 22.236 6.454 1 97.59 245 LEU B CA 1
ATOM 4547 C C . LEU B 1 245 ? -10.661 22.048 6.783 1 97.59 245 LEU B C 1
ATOM 4549 O O . LEU B 1 245 ? -11.009 21.671 7.904 1 97.59 245 LEU B O 1
ATOM 4553 N N . ALA B 1 246 ? -11.486 22.306 5.825 1 97.36 246 ALA B N 1
ATOM 4554 C CA . ALA B 1 246 ? -12.918 22.101 6.028 1 97.36 246 ALA B CA 1
ATOM 4555 C C . ALA B 1 246 ? -13.236 20.623 6.237 1 97.36 246 ALA B C 1
ATOM 4557 O O . ALA B 1 246 ? -14.055 20.273 7.09 1 97.36 246 ALA B O 1
ATOM 4558 N N . ALA B 1 247 ? -12.652 19.779 5.451 1 97.46 247 ALA B N 1
ATOM 4559 C CA . ALA B 1 247 ? -12.816 18.338 5.623 1 97.46 247 ALA B CA 1
ATOM 4560 C C . ALA B 1 247 ? -12.276 17.882 6.975 1 97.46 247 ALA B C 1
ATOM 4562 O O . ALA B 1 247 ? -12.871 17.023 7.63 1 97.46 247 ALA B O 1
ATOM 4563 N N . LEU B 1 248 ? -11.129 18.463 7.339 1 97.74 248 LEU B N 1
ATOM 4564 C CA . LEU B 1 248 ? -10.529 18.159 8.634 1 97.74 248 LEU B CA 1
ATOM 4565 C C . LEU B 1 248 ? -11.464 18.555 9.772 1 97.74 248 LEU B C 1
ATOM 4567 O O . LEU B 1 248 ? -11.598 17.821 10.754 1 97.74 248 LEU B O 1
ATOM 4571 N N . ASP B 1 249 ? -12.074 19.679 9.648 1 97.27 249 ASP B N 1
ATOM 4572 C CA . ASP B 1 249 ? -13.027 20.145 10.652 1 97.27 249 ASP B CA 1
ATOM 4573 C C . ASP B 1 249 ? -14.185 19.162 10.807 1 97.27 249 ASP B C 1
ATOM 4575 O O . ASP B 1 249 ? -14.604 18.86 11.927 1 97.27 249 ASP B O 1
ATOM 4579 N N . LEU B 1 250 ? -14.678 18.68 9.772 1 96.96 250 LEU B N 1
ATOM 4580 C CA . LEU B 1 250 ? -15.77 17.712 9.779 1 96.96 250 LEU B CA 1
ATOM 4581 C C . LEU B 1 250 ? -15.334 16.405 10.431 1 96.96 250 LEU B C 1
ATOM 4583 O O . LEU B 1 250 ? -16.057 15.848 11.26 1 96.96 250 LEU B O 1
ATOM 4587 N N . ALA B 1 251 ? -14.151 15.92 9.98 1 97.43 251 ALA B N 1
ATOM 4588 C CA . ALA B 1 251 ? -13.608 14.686 10.541 1 97.43 251 ALA B CA 1
ATOM 4589 C C . ALA B 1 251 ? -13.428 14.803 12.052 1 97.43 251 ALA B C 1
ATOM 4591 O O . ALA B 1 251 ? -13.719 13.861 12.792 1 97.43 251 ALA B O 1
ATOM 4592 N N . HIS B 1 252 ? -12.92 15.959 12.449 1 96.38 252 HIS B N 1
ATOM 4593 C CA . HIS B 1 252 ? -12.705 16.207 13.87 1 96.38 252 HIS B CA 1
ATOM 4594 C C . HIS B 1 252 ? -14.027 16.253 14.628 1 96.38 252 HIS B C 1
ATOM 4596 O O . HIS B 1 252 ? -14.154 15.657 15.7 1 96.38 252 HIS B O 1
ATOM 4602 N N . ARG B 1 253 ? -15.018 16.87 14.068 1 96.16 253 ARG B N 1
ATOM 4603 C CA . ARG B 1 253 ? -16.345 16.989 14.663 1 96.16 253 ARG B CA 1
ATOM 4604 C C . ARG B 1 253 ? -16.992 15.62 14.838 1 96.16 253 ARG B C 1
ATOM 4606 O O . ARG B 1 253 ? -17.625 15.353 15.861 1 96.16 253 ARG B O 1
ATOM 4613 N N . TRP B 1 254 ? -16.846 14.807 13.889 1 96.98 254 TRP B N 1
ATOM 4614 C CA . TRP B 1 254 ? -17.477 13.491 13.911 1 96.98 254 TRP B CA 1
ATOM 4615 C C . TRP B 1 254 ? -16.545 12.451 14.524 1 96.98 254 TRP B C 1
ATOM 4617 O O . TRP B 1 254 ? -16.852 11.256 14.522 1 96.98 254 TRP B O 1
ATOM 4627 N N . GLN B 1 255 ? -15.404 12.827 14.932 1 95.12 255 GLN B N 1
ATOM 4628 C CA . GLN B 1 255 ? -14.448 11.997 15.657 1 95.12 255 GLN B CA 1
ATOM 4629 C C . GLN B 1 255 ? -13.996 10.81 14.811 1 95.12 255 GLN B C 1
ATOM 4631 O O . GLN B 1 255 ? -14.01 9.668 15.276 1 95.12 255 GLN B O 1
ATOM 4636 N N . VAL B 1 256 ? -13.694 11.052 13.613 1 96.33 256 VAL B N 1
ATOM 4637 C CA . VAL B 1 256 ? -13.087 10.055 12.737 1 96.33 256 VAL B CA 1
ATOM 4638 C C . VAL B 1 256 ? -11.573 10.247 12.706 1 96.33 256 VAL B C 1
ATOM 4640 O O . VAL B 1 256 ? -11.037 10.858 11.778 1 96.33 256 VAL B O 1
ATOM 4643 N N . THR B 1 257 ? -10.929 9.653 13.587 1 89.79 257 THR B N 1
ATOM 4644 C CA . THR B 1 257 ? -9.516 9.893 13.862 1 89.79 257 THR B CA 1
ATOM 4645 C C . THR B 1 257 ? -8.661 9.538 12.649 1 89.79 257 THR B C 1
ATOM 4647 O O . THR B 1 257 ? -7.668 10.211 12.365 1 89.79 257 THR B O 1
ATOM 4650 N N . THR B 1 258 ? -9.075 8.494 11.962 1 88.73 258 THR B N 1
ATOM 4651 C CA . THR B 1 258 ? -8.302 8.053 10.806 1 88.73 258 THR B CA 1
ATOM 4652 C C . THR B 1 258 ? -8.253 9.144 9.74 1 88.73 258 THR B C 1
ATOM 4654 O O . THR B 1 258 ? -7.188 9.433 9.19 1 88.73 258 THR B O 1
ATOM 4657 N N . VAL B 1 259 ? -9.314 9.724 9.485 1 95.14 259 VAL B N 1
ATOM 4658 C CA . VAL B 1 259 ? -9.393 10.763 8.463 1 95.14 259 VAL B CA 1
ATOM 4659 C C . VAL B 1 259 ? -8.68 12.022 8.95 1 95.14 259 VAL B C 1
ATOM 4661 O O . VAL B 1 259 ? -8 12.697 8.173 1 95.14 259 VAL B O 1
ATOM 4664 N N . VAL B 1 260 ? -8.823 12.341 10.235 1 94.42 260 VAL B N 1
ATOM 4665 C CA . VAL B 1 260 ? -8.137 13.496 10.806 1 94.42 260 VAL B CA 1
ATOM 4666 C C . VAL B 1 260 ? -6.634 13.374 10.567 1 94.42 260 VAL B C 1
ATOM 4668 O O . VAL B 1 260 ? -6.003 14.303 10.057 1 94.42 260 VAL B O 1
ATOM 4671 N N . GLN B 1 261 ? -6.196 12.28 10.836 1 87.36 261 GLN B N 1
ATOM 4672 C CA . GLN B 1 261 ? -4.756 12.066 10.733 1 87.36 261 GLN B CA 1
ATOM 4673 C C . GLN B 1 261 ? -4.294 12.126 9.28 1 87.36 261 GLN B C 1
ATOM 4675 O O . GLN B 1 261 ? -3.25 12.708 8.978 1 87.36 261 GLN B O 1
ATOM 4680 N N . GLN B 1 262 ? -5.025 11.514 8.46 1 88.1 262 GLN B N 1
ATOM 4681 C CA . GLN B 1 262 ? -4.64 11.503 7.053 1 88.1 262 GLN B CA 1
ATOM 4682 C C . GLN B 1 262 ? -4.639 12.914 6.472 1 88.1 262 GLN B C 1
ATOM 4684 O O . GLN B 1 262 ? -3.719 13.289 5.741 1 88.1 262 GLN B O 1
ATOM 4689 N N . LEU B 1 263 ? -5.641 13.673 6.762 1 93.97 263 LEU B N 1
ATOM 4690 C CA . LEU B 1 263 ? -5.713 15.041 6.262 1 93.97 263 LEU B CA 1
ATOM 4691 C C . LEU B 1 263 ? -4.606 15.899 6.864 1 93.97 263 LEU B C 1
ATOM 4693 O O . LEU B 1 263 ? -4.01 16.727 6.171 1 93.97 263 LEU B O 1
ATOM 4697 N N . ALA B 1 264 ? -4.341 15.711 8.159 1 90.16 264 ALA B N 1
ATOM 4698 C CA . ALA B 1 264 ? -3.245 16.429 8.805 1 90.16 264 ALA B CA 1
ATOM 4699 C C . ALA B 1 264 ? -1.916 16.137 8.115 1 90.16 264 ALA B C 1
ATOM 4701 O O . ALA B 1 264 ? -1.097 17.04 7.923 1 90.16 264 ALA B O 1
ATOM 4702 N N . ASP B 1 265 ? -1.796 14.937 7.726 1 81.48 265 ASP B N 1
ATOM 4703 C CA . ASP B 1 265 ? -0.562 14.539 7.056 1 81.48 265 ASP B CA 1
ATOM 4704 C C . ASP B 1 265 ? -0.391 15.281 5.733 1 81.48 265 ASP B C 1
ATOM 4706 O O . ASP B 1 265 ? 0.72 15.683 5.379 1 81.48 265 ASP B O 1
ATOM 4710 N N . VAL B 1 266 ? -1.415 15.362 5.003 1 85.07 266 VAL B N 1
ATOM 4711 C CA . VAL B 1 266 ? -1.346 16.046 3.715 1 85.07 266 VAL B CA 1
ATOM 4712 C C . VAL B 1 266 ? -1.103 17.537 3.934 1 85.07 266 VAL B C 1
ATOM 4714 O O . VAL B 1 266 ? -0.357 18.168 3.182 1 85.07 266 VAL B O 1
ATOM 4717 N N . LEU B 1 267 ? -1.688 18.078 4.938 1 92.01 267 LEU B N 1
ATOM 4718 C CA . LEU B 1 267 ? -1.559 19.501 5.23 1 92.01 267 LEU B CA 1
ATOM 4719 C C . LEU B 1 267 ? -0.124 19.851 5.608 1 92.01 267 LEU B C 1
ATOM 4721 O O . LEU B 1 267 ? 0.329 20.974 5.374 1 92.01 267 LEU B O 1
ATOM 4725 N N . LEU B 1 268 ? 0.565 18.885 6.158 1 82.72 268 LEU B N 1
ATOM 4726 C CA . LEU B 1 268 ? 1.975 19.089 6.476 1 82.72 268 LEU B CA 1
ATOM 4727 C C . LEU B 1 268 ? 2.749 19.546 5.244 1 82.72 268 LEU B C 1
ATOM 4729 O O . LEU B 1 268 ? 3.667 20.362 5.35 1 82.72 268 LEU B O 1
ATOM 4733 N N . GLU B 1 269 ? 2.269 19.07 4.099 1 78.42 269 GLU B N 1
ATOM 4734 C CA . GLU B 1 269 ? 2.976 19.346 2.852 1 78.42 269 GLU B CA 1
ATOM 4735 C C . GLU B 1 269 ? 2.469 20.63 2.203 1 78.42 269 GLU B C 1
ATOM 4737 O O . GLU B 1 269 ? 3.051 21.112 1.229 1 78.42 269 GLU B O 1
ATOM 4742 N N . MET B 1 270 ? 1.506 21.195 2.788 1 87.26 270 MET B N 1
ATOM 4743 C CA . MET B 1 270 ? 0.856 22.333 2.145 1 87.26 270 MET B CA 1
ATOM 4744 C C . MET B 1 270 ? 1.157 23.627 2.894 1 87.26 270 MET B C 1
ATOM 4746 O O . MET B 1 270 ? 0.562 24.668 2.608 1 87.26 270 MET B O 1
ATOM 4750 N N . ILE B 1 271 ? 2.082 23.525 3.84 1 90.05 271 ILE B N 1
ATOM 4751 C CA . ILE B 1 271 ? 2.379 24.712 4.634 1 90.05 271 ILE B CA 1
ATOM 4752 C C . ILE B 1 271 ? 3.199 25.697 3.802 1 90.05 271 ILE B C 1
ATOM 4754 O O . ILE B 1 271 ? 4.3 25.372 3.351 1 90.05 271 ILE B O 1
ATOM 4758 N N . THR B 1 272 ? 2.688 26.763 3.501 1 91.85 272 THR B N 1
ATOM 4759 C CA . THR B 1 272 ? 3.31 27.919 2.864 1 91.85 272 THR B CA 1
ATOM 4760 C C . THR B 1 272 ? 2.969 29.201 3.618 1 91.85 272 THR B C 1
ATOM 4762 O O . THR B 1 272 ? 2.204 29.174 4.584 1 91.85 272 THR B O 1
ATOM 4765 N N . VAL B 1 273 ? 3.521 30.32 3.188 1 93.76 273 VAL B N 1
ATOM 4766 C CA . VAL B 1 273 ? 3.241 31.592 3.845 1 93.76 273 VAL B CA 1
ATOM 4767 C C . VAL B 1 273 ? 1.751 31.91 3.743 1 93.76 273 VAL B C 1
ATOM 4769 O O . VAL B 1 273 ? 1.15 32.411 4.697 1 93.76 273 VAL B O 1
ATOM 4772 N N . ASP B 1 274 ? 1.134 31.527 2.681 1 94.74 274 ASP B N 1
ATOM 4773 C CA . ASP B 1 274 ? -0.263 31.859 2.417 1 94.74 274 ASP B CA 1
ATOM 4774 C C . ASP B 1 274 ? -1.202 30.957 3.213 1 94.74 274 ASP B C 1
ATOM 4776 O O . ASP B 1 274 ? -2.306 31.368 3.578 1 94.74 274 ASP B O 1
ATOM 4780 N N . SER B 1 275 ? -0.761 29.734 3.486 1 96.42 275 SER B N 1
ATOM 4781 C CA . SER B 1 275 ? -1.644 28.77 4.133 1 96.42 275 SER B CA 1
ATOM 4782 C C . SER B 1 275 ? -1.341 28.656 5.624 1 96.42 275 SER B C 1
ATOM 4784 O O . SER B 1 275 ? -2.111 28.054 6.375 1 96.42 275 SER B O 1
ATOM 4786 N N . PHE B 1 276 ? -0.276 29.303 6.04 1 96.52 276 PHE B N 1
ATOM 4787 C CA . PHE B 1 276 ? 0.294 29.095 7.366 1 96.52 276 PHE B CA 1
ATOM 4788 C C . PHE B 1 276 ? -0.723 29.43 8.451 1 96.52 276 PHE B C 1
ATOM 4790 O O . PHE B 1 276 ? -0.956 28.63 9.36 1 96.52 276 PHE B O 1
ATOM 4797 N N . VAL B 1 277 ? -1.335 30.532 8.386 1 96.5 277 VAL B N 1
ATOM 4798 C CA . VAL B 1 277 ? -2.195 31.011 9.463 1 96.5 277 VAL B CA 1
ATOM 4799 C C . VAL B 1 277 ? -3.375 30.059 9.644 1 96.5 277 VAL B C 1
ATOM 4801 O O . VAL B 1 277 ? -3.679 29.644 10.765 1 96.5 277 VAL B O 1
ATOM 4804 N N . ALA B 1 278 ? -4.017 29.701 8.618 1 96.87 278 ALA B N 1
ATOM 4805 C CA . ALA B 1 278 ? -5.183 28.823 8.668 1 96.87 278 ALA B CA 1
ATOM 4806 C C . ALA B 1 278 ? -4.803 27.434 9.174 1 96.87 278 ALA B C 1
ATOM 4808 O O . ALA B 1 278 ? -5.501 26.86 10.012 1 96.87 278 ALA B O 1
ATOM 4809 N N . ILE B 1 279 ? -3.696 26.924 8.714 1 97.59 279 ILE B N 1
ATOM 4810 C CA . ILE B 1 279 ? -3.259 25.579 9.074 1 97.59 279 ILE B CA 1
ATOM 4811 C C . ILE B 1 279 ? -2.806 25.557 10.531 1 97.59 279 ILE B C 1
ATOM 4813 O O . ILE B 1 279 ? -3.157 24.645 11.284 1 97.59 279 ILE B O 1
ATOM 4817 N N . ALA B 1 280 ? -2.05 26.59 10.926 1 96.12 280 ALA B N 1
ATOM 4818 C CA . ALA B 1 280 ? -1.554 26.667 12.298 1 96.12 280 ALA B CA 1
ATOM 4819 C C . ALA B 1 280 ? -2.705 26.803 13.29 1 96.12 280 ALA B C 1
ATOM 4821 O O . ALA B 1 280 ? -2.703 26.164 14.344 1 96.12 280 ALA B O 1
ATOM 4822 N N . ALA B 1 281 ? -3.629 27.609 12.94 1 96.36 281 ALA B N 1
ATOM 4823 C CA . ALA B 1 281 ? -4.784 27.782 13.816 1 96.36 281 ALA B CA 1
ATOM 4824 C C . ALA B 1 281 ? -5.529 26.464 14.008 1 96.36 281 ALA B C 1
ATOM 4826 O O . ALA B 1 281 ? -5.888 26.104 15.132 1 96.36 281 ALA B O 1
ATOM 4827 N N . ALA B 1 282 ? -5.774 25.776 12.941 1 96.52 282 ALA B N 1
ATOM 4828 C CA . ALA B 1 282 ? -6.468 24.493 13.011 1 96.52 282 ALA B CA 1
ATOM 4829 C C . ALA B 1 282 ? -5.669 23.482 13.829 1 96.52 282 ALA B C 1
ATOM 4831 O O . ALA B 1 282 ? -6.239 22.725 14.619 1 96.52 282 ALA B O 1
ATOM 4832 N N . ALA B 1 283 ? -4.357 23.489 13.622 1 94.34 283 ALA B N 1
ATOM 4833 C CA . ALA B 1 283 ? -3.484 22.544 14.313 1 94.34 283 ALA B CA 1
ATOM 4834 C C . ALA B 1 283 ? -3.569 22.725 15.826 1 94.34 283 ALA B C 1
ATOM 4836 O O . ALA B 1 283 ? -3.722 21.751 16.566 1 94.34 283 ALA B O 1
ATOM 4837 N N . VAL B 1 284 ? -3.565 23.973 16.241 1 92.33 284 VAL B N 1
ATOM 4838 C CA . VAL B 1 284 ? -3.572 24.285 17.667 1 92.33 284 VAL B CA 1
ATOM 4839 C C . VAL B 1 284 ? -4.952 23.996 18.253 1 92.33 284 VAL B C 1
ATOM 4841 O O . VAL B 1 284 ? -5.066 23.356 19.301 1 92.33 284 VAL B O 1
ATOM 4844 N N . LEU B 1 285 ? -5.947 24.407 17.6 1 93.71 285 LEU B N 1
ATOM 4845 C CA . LEU B 1 285 ? -7.31 24.294 18.107 1 93.71 285 LEU B CA 1
ATOM 4846 C C . LEU B 1 285 ? -7.743 22.834 18.182 1 93.71 285 LEU B C 1
ATOM 4848 O O . LEU B 1 285 ? -8.506 22.453 19.072 1 93.71 285 LEU B O 1
ATOM 4852 N N . LYS B 1 286 ? -7.219 22.023 17.319 1 94.5 286 LYS B N 1
ATOM 4853 C CA . LYS B 1 286 ? -7.673 20.637 17.253 1 94.5 286 LYS B CA 1
ATOM 4854 C C . LYS B 1 286 ? -6.653 19.694 17.884 1 94.5 286 LYS B C 1
ATOM 4856 O O . LYS B 1 286 ? -6.826 18.474 17.856 1 94.5 286 LYS B O 1
ATOM 4861 N N . GLY B 1 287 ? -5.608 20.268 18.381 1 89.28 287 GLY B N 1
ATOM 4862 C CA . GLY B 1 287 ? -4.621 19.491 19.113 1 89.28 287 GLY B CA 1
ATOM 4863 C C . GLY B 1 287 ? -3.857 18.518 18.235 1 89.28 287 GLY B C 1
ATOM 4864 O O . GLY B 1 287 ? -3.636 17.368 18.621 1 89.28 287 GLY B O 1
ATOM 4865 N N . LEU B 1 288 ? -3.527 18.914 17.038 1 88.61 288 LEU B N 1
ATOM 4866 C CA . LEU B 1 288 ? -2.755 18.078 16.125 1 88.61 288 LEU B CA 1
ATOM 4867 C C . LEU B 1 288 ? -1.259 18.304 16.315 1 88.61 288 LEU B C 1
ATOM 4869 O O . LEU B 1 288 ? -0.68 19.204 15.702 1 88.61 288 LEU B O 1
ATOM 4873 N N . SER B 1 289 ? -0.694 17.546 17.127 1 79.37 289 SER B N 1
ATOM 4874 C CA . SER B 1 289 ? 0.649 17.775 17.651 1 79.37 289 SER B CA 1
ATOM 4875 C C . SER B 1 289 ? 1.673 17.871 16.526 1 79.37 289 SER B C 1
ATOM 4877 O O . SER B 1 289 ? 2.492 18.792 16.502 1 79.37 289 SER B O 1
ATOM 4879 N N . SER B 1 290 ? 1.584 16.919 15.558 1 75.66 290 SER B N 1
ATOM 4880 C CA . SER B 1 290 ? 2.561 16.914 14.474 1 75.66 290 SER B CA 1
ATOM 4881 C C . SER B 1 290 ? 2.423 18.155 13.599 1 75.66 290 SER B C 1
ATOM 4883 O O . SER B 1 290 ? 3.424 18.749 13.192 1 75.66 290 SER B O 1
ATOM 4885 N N . LEU B 1 291 ? 1.286 18.439 13.293 1 86.82 291 LEU B N 1
ATOM 4886 C CA . LEU B 1 291 ? 1.026 19.612 12.464 1 86.82 291 LEU B CA 1
ATOM 4887 C C . LEU B 1 291 ? 1.405 20.892 13.201 1 86.82 291 LEU B C 1
ATOM 4889 O O . LEU B 1 291 ? 1.95 21.821 12.6 1 86.82 291 LEU B O 1
ATOM 4893 N N . THR B 1 292 ? 1.123 20.954 14.513 1 87.81 292 THR B N 1
ATOM 4894 C CA . THR B 1 292 ? 1.489 22.093 15.347 1 87.81 292 THR B CA 1
ATOM 4895 C C . THR B 1 292 ? 3.002 22.296 15.352 1 87.81 292 THR B C 1
ATOM 4897 O O . THR B 1 292 ? 3.483 23.421 15.2 1 87.81 292 THR B O 1
ATOM 4900 N N . ARG B 1 293 ? 3.62 21.258 15.499 1 77.23 293 ARG B N 1
ATOM 4901 C CA . ARG B 1 293 ? 5.077 21.327 15.517 1 77.23 293 ARG B CA 1
ATOM 4902 C C . ARG B 1 293 ? 5.617 21.826 14.18 1 77.23 293 ARG B C 1
ATOM 4904 O O . ARG B 1 293 ? 6.517 22.668 14.144 1 77.23 293 ARG B O 1
ATOM 4911 N N . ALA B 1 294 ? 5.125 21.25 13.13 1 80.36 294 ALA B N 1
ATOM 4912 C CA . ALA B 1 294 ? 5.569 21.665 11.802 1 80.36 294 ALA B CA 1
ATOM 4913 C C . ALA B 1 294 ? 5.3 23.15 11.574 1 80.36 294 ALA B C 1
ATOM 4915 O O . ALA B 1 294 ? 6.117 23.85 10.97 1 80.36 294 ALA B O 1
ATOM 4916 N N . CYS B 1 295 ? 4.239 23.582 12.042 1 89.54 295 CYS B N 1
ATOM 4917 C CA . CYS B 1 295 ? 3.892 24.992 11.904 1 89.54 295 CYS B CA 1
ATOM 4918 C C . CYS B 1 295 ? 4.817 25.866 12.743 1 89.54 295 CYS B C 1
ATOM 4920 O O . CYS B 1 295 ? 5.215 26.95 12.312 1 89.54 295 CYS B O 1
ATOM 4922 N N . SER B 1 296 ? 5.124 25.399 13.893 1 85.63 296 SER B N 1
ATOM 4923 C CA . SER B 1 296 ? 6.047 26.136 14.749 1 85.63 296 SER B CA 1
ATOM 4924 C C . SER B 1 296 ? 7.408 26.303 14.081 1 85.63 296 SER B C 1
ATOM 4926 O O . SER B 1 296 ? 7.984 27.393 14.097 1 85.63 296 SER B O 1
ATOM 4928 N N . VAL B 1 297 ? 7.852 25.267 13.472 1 74.96 297 VAL B N 1
ATOM 4929 C CA . VAL B 1 297 ? 9.152 25.292 12.811 1 74.96 297 VAL B CA 1
ATOM 4930 C C . VAL B 1 297 ? 9.098 26.216 11.597 1 74.96 297 VAL B C 1
ATOM 4932 O O . VAL B 1 297 ? 9.986 27.05 11.404 1 74.96 297 VAL B O 1
ATOM 4935 N N . PHE B 1 298 ? 8.165 26.071 10.829 1 87.79 298 PHE B N 1
ATOM 4936 C CA . PHE B 1 298 ? 8.008 26.912 9.648 1 87.79 298 PHE B CA 1
ATOM 4937 C C . PHE B 1 298 ? 7.914 28.382 10.039 1 87.79 298 PHE B C 1
ATOM 4939 O O . PHE B 1 298 ? 8.557 29.235 9.425 1 87.79 298 PHE B O 1
ATOM 4946 N N . GLY B 1 299 ? 7.067 28.662 11.027 1 88.94 299 GLY B N 1
ATOM 4947 C CA . GLY B 1 299 ? 6.865 30.026 11.489 1 88.94 299 GLY B CA 1
ATOM 4948 C C . GLY B 1 299 ? 8.133 30.674 12.011 1 88.94 299 GLY B C 1
ATOM 4949 O O . GLY B 1 299 ? 8.365 31.864 11.792 1 88.94 299 GLY B O 1
ATOM 4950 N N . ALA B 1 300 ? 8.903 29.866 12.632 1 80.63 300 ALA B N 1
ATOM 4951 C CA . ALA B 1 300 ? 10.149 30.38 13.196 1 80.63 300 ALA B CA 1
ATOM 4952 C C . ALA B 1 300 ? 11.155 30.706 12.095 1 80.63 300 ALA B C 1
ATOM 4954 O O . ALA B 1 300 ? 11.947 31.642 12.228 1 80.63 300 ALA B O 1
ATOM 4955 N N . LYS B 1 301 ? 11.032 30.036 11.052 1 81.43 301 LYS B N 1
ATOM 4956 C CA . LYS B 1 301 ? 12.033 30.169 9.997 1 81.43 301 LYS B CA 1
ATOM 4957 C C . LYS B 1 301 ? 11.579 31.16 8.93 1 81.43 301 LYS B C 1
ATOM 4959 O O . LYS B 1 301 ? 12.4 31.691 8.178 1 81.43 301 LYS B O 1
ATOM 4964 N N . SER B 1 302 ? 10.367 31.431 8.867 1 87 302 SER B N 1
ATOM 4965 C CA . SER B 1 302 ? 9.824 32.276 7.809 1 87 302 SER B CA 1
ATOM 4966 C C . SER B 1 302 ? 9.864 33.749 8.203 1 87 302 SER B C 1
ATOM 4968 O O . SER B 1 302 ? 9.16 34.17 9.123 1 87 302 SER B O 1
ATOM 4970 N N . PRO B 1 303 ? 10.661 34.503 7.52 1 92.31 303 PRO B N 1
ATOM 4971 C CA . PRO B 1 303 ? 10.726 35.934 7.826 1 92.31 303 PRO B CA 1
ATOM 4972 C C . PRO B 1 303 ? 9.372 36.627 7.696 1 92.31 303 PRO B C 1
ATOM 4974 O O . PRO B 1 303 ? 9.066 37.543 8.465 1 92.31 303 PRO B O 1
ATOM 4977 N N . GLN B 1 304 ? 8.646 36.238 6.783 1 94.2 304 GLN B N 1
ATOM 4978 C CA . GLN B 1 304 ? 7.334 36.839 6.571 1 94.2 304 GLN B CA 1
ATOM 4979 C C . GLN B 1 304 ? 6.408 36.571 7.754 1 94.2 304 GLN B C 1
ATOM 4981 O O . GLN B 1 304 ? 5.675 37.461 8.19 1 94.2 304 GLN B O 1
ATOM 4986 N N . VAL B 1 305 ? 6.449 35.4 8.256 1 93.55 305 VAL B N 1
ATOM 4987 C CA . VAL B 1 305 ? 5.616 35.03 9.396 1 93.55 305 VAL B CA 1
ATOM 4988 C C . VAL B 1 305 ? 6.078 35.784 10.641 1 93.55 305 VAL B C 1
ATOM 4990 O O . VAL B 1 305 ? 5.255 36.243 11.437 1 93.55 305 VAL B O 1
ATOM 4993 N N . GLN B 1 306 ? 7.355 35.961 10.715 1 91.76 306 GLN B N 1
ATOM 4994 C CA . GLN B 1 306 ? 7.903 36.705 11.843 1 91.76 306 GLN B CA 1
ATOM 4995 C C . GLN B 1 306 ? 7.492 38.174 11.787 1 91.76 306 GLN B C 1
ATOM 4997 O O . GLN B 1 306 ? 7.25 38.796 12.823 1 91.76 306 GLN B O 1
ATOM 5002 N N . ALA B 1 307 ? 7.462 38.615 10.629 1 93.69 307 ALA B N 1
ATOM 5003 C CA . ALA B 1 307 ? 7.01 39.993 10.45 1 93.69 307 ALA B CA 1
ATOM 5004 C C . ALA B 1 307 ? 5.551 40.149 10.869 1 93.69 307 ALA B C 1
ATOM 5006 O O . ALA B 1 307 ? 5.181 41.147 11.491 1 93.69 307 ALA B O 1
ATOM 5007 N N . MET B 1 308 ? 4.725 39.204 10.522 1 93.02 308 MET B N 1
ATOM 5008 C CA . MET B 1 308 ? 3.316 39.212 10.905 1 93.02 308 MET B CA 1
ATOM 5009 C C . MET B 1 308 ? 3.164 39.117 12.419 1 93.02 308 MET B C 1
ATOM 5011 O O . MET B 1 308 ? 2.258 39.721 12.996 1 93.02 308 MET B O 1
ATOM 5015 N N . LEU B 1 309 ? 4.01 38.385 13.022 1 90.66 309 LEU B N 1
ATOM 5016 C CA . LEU B 1 309 ? 4.004 38.225 14.472 1 90.66 309 LEU B CA 1
ATOM 5017 C C . LEU B 1 309 ? 4.319 39.545 15.166 1 90.66 309 LEU B C 1
ATOM 5019 O O . LEU B 1 309 ? 3.652 39.917 16.134 1 90.66 309 LEU B O 1
ATOM 5023 N N . LYS B 1 310 ? 5.284 40.22 14.656 1 91.57 310 LYS B N 1
ATOM 5024 C CA . LYS B 1 310 ? 5.703 41.497 15.225 1 91.57 310 LYS B CA 1
ATOM 5025 C C . LYS B 1 310 ? 4.616 42.556 15.06 1 91.57 310 LYS B C 1
ATOM 5027 O O . LYS B 1 310 ? 4.433 43.407 15.932 1 91.57 310 LYS B O 1
ATOM 5032 N N . LYS B 1 311 ? 3.89 42.434 13.96 1 92.43 311 LYS B N 1
ATOM 5033 C CA . LYS B 1 311 ? 2.83 43.397 13.675 1 92.43 311 LYS B CA 1
ATOM 5034 C C . LYS B 1 311 ? 1.554 43.053 14.439 1 92.43 311 LYS B C 1
ATOM 5036 O O . LYS B 1 311 ? 0.617 43.853 14.485 1 92.43 311 LYS B O 1
ATOM 5041 N N . GLY B 1 312 ? 1.415 41.917 15.105 1 87.91 312 GLY B N 1
ATOM 5042 C CA . GLY B 1 312 ? 0.263 41.505 15.891 1 87.91 312 GLY B CA 1
ATOM 5043 C C . GLY B 1 312 ? -0.922 41.089 15.04 1 87.91 312 GLY B C 1
ATOM 5044 O O . GLY B 1 312 ? -2.07 41.172 15.482 1 87.91 312 GLY B O 1
ATOM 5045 N N . SER B 1 313 ? -0.702 40.693 13.796 1 90.45 313 SER B N 1
ATOM 5046 C CA . SER B 1 313 ? -1.774 40.383 12.855 1 90.45 313 SER B CA 1
ATOM 5047 C C . SER B 1 313 ? -2.167 38.912 12.928 1 90.45 313 SER B C 1
ATOM 5049 O O . SER B 1 313 ? -3.11 38.481 12.262 1 90.45 313 SER B O 1
ATOM 5051 N N . LEU B 1 314 ? -1.57 38.167 13.792 1 92.51 314 LEU B N 1
ATOM 5052 C CA . LEU B 1 314 ? -1.819 36.732 13.874 1 92.51 314 LEU B CA 1
ATOM 5053 C C . LEU B 1 314 ? -2.872 36.422 14.933 1 92.51 314 LEU B C 1
ATOM 5055 O O . LEU B 1 314 ? -2.942 37.1 15.961 1 92.51 314 LEU B O 1
ATOM 5059 N N . PRO B 1 315 ? -3.72 35.466 14.673 1 92.7 315 PRO B N 1
ATOM 5060 C CA . PRO B 1 315 ? -4.68 35.025 15.688 1 92.7 315 PRO B CA 1
ATOM 5061 C C . PRO B 1 315 ? -4.003 34.534 16.966 1 92.7 315 PRO B C 1
ATOM 5063 O O . PRO B 1 315 ? -2.851 34.096 16.929 1 92.7 315 PRO B O 1
ATOM 5066 N N . THR B 1 316 ? -4.733 34.566 18.084 1 91.08 316 THR B N 1
ATOM 5067 C CA . THR B 1 316 ? -4.216 34.253 19.412 1 91.08 316 THR B CA 1
ATOM 5068 C C . THR B 1 316 ? -3.608 32.854 19.44 1 91.08 316 THR B C 1
ATOM 5070 O O . THR B 1 316 ? -2.533 32.65 20.009 1 91.08 316 THR B O 1
ATOM 5073 N N . ALA B 1 317 ? -4.255 31.94 18.833 1 90.38 317 ALA B N 1
ATOM 5074 C CA . ALA B 1 317 ? -3.796 30.553 18.857 1 90.38 317 ALA B CA 1
ATOM 5075 C C . ALA B 1 317 ? -2.441 30.412 18.17 1 90.38 317 ALA B C 1
ATOM 5077 O O . ALA B 1 317 ? -1.586 29.647 18.622 1 90.38 317 ALA B O 1
ATOM 5078 N N . VAL B 1 318 ? -2.23 31.177 17.163 1 93.27 318 VAL B N 1
ATOM 5079 C CA . VAL B 1 318 ? -0.997 31.102 16.386 1 93.27 318 VAL B CA 1
ATOM 5080 C C . VAL B 1 318 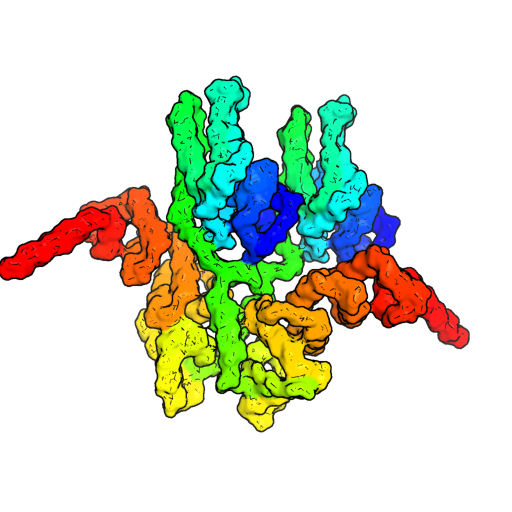? 0.119 31.849 17.114 1 93.27 318 VAL B C 1
ATOM 5082 O O . VAL B 1 318 ? 1.276 31.423 17.091 1 93.27 318 VAL B O 1
ATOM 5085 N N . ARG B 1 319 ? -0.265 32.932 17.699 1 92.37 319 ARG B N 1
ATOM 5086 C CA . ARG B 1 319 ? 0.714 33.691 18.47 1 92.37 319 ARG B CA 1
ATOM 5087 C C . ARG B 1 319 ? 1.289 32.85 19.604 1 92.37 319 ARG B C 1
ATOM 5089 O O . ARG B 1 319 ? 2.499 32.864 19.844 1 92.37 319 ARG B O 1
ATOM 5096 N N . THR B 1 320 ? 0.372 32.122 20.271 1 88.35 320 THR B N 1
ATOM 5097 C CA . THR B 1 320 ? 0.784 31.273 21.383 1 88.35 320 THR B CA 1
ATOM 5098 C C . THR B 1 320 ? 1.713 30.162 20.901 1 88.35 320 THR B C 1
ATOM 5100 O O . THR B 1 320 ? 2.619 29.745 21.626 1 88.35 320 THR B O 1
ATOM 5103 N N . LEU B 1 321 ? 1.505 29.709 19.717 1 89.61 321 LEU B N 1
ATOM 5104 C CA . LEU B 1 321 ? 2.326 28.656 19.132 1 89.61 321 LEU B CA 1
ATOM 5105 C C . LEU B 1 321 ? 3.752 29.144 18.9 1 89.61 321 LEU B C 1
ATOM 5107 O O . LEU B 1 321 ? 4.712 28.408 19.143 1 89.61 321 LEU B O 1
ATOM 5111 N N . LEU B 1 322 ? 3.919 30.388 18.447 1 89.33 322 LEU B N 1
ATOM 5112 C CA . LEU B 1 322 ? 5.217 30.926 18.057 1 89.33 322 LEU B CA 1
ATOM 5113 C C . LEU B 1 322 ? 5.929 31.55 19.253 1 89.33 322 LEU B C 1
ATOM 5115 O O . LEU B 1 322 ? 7.15 31.722 19.234 1 89.33 322 LEU B O 1
ATOM 5119 N N . GLN B 1 323 ? 5.171 31.948 20.281 1 82.77 323 GLN B N 1
ATOM 5120 C CA . GLN B 1 323 ? 5.728 32.523 21.501 1 82.77 323 GLN B CA 1
ATOM 5121 C C . GLN B 1 323 ? 5.166 31.833 22.741 1 82.77 323 GLN B C 1
ATOM 5123 O O . GLN B 1 323 ? 4.298 32.381 23.423 1 82.77 323 GLN B O 1
ATOM 5128 N N . PRO B 1 324 ? 5.541 30.572 23.029 1 65.9 324 PRO B N 1
ATOM 5129 C CA . PRO B 1 324 ? 4.955 29.822 24.143 1 65.9 324 PRO B CA 1
ATOM 5130 C C . PRO B 1 324 ? 5.147 30.518 25.489 1 65.9 324 PRO B C 1
ATOM 5132 O O . PRO B 1 324 ? 4.309 30.382 26.384 1 65.9 324 PRO B O 1
ATOM 5135 N N . ASP B 1 325 ? 6.288 31.12 25.801 1 60.73 325 ASP B N 1
ATOM 5136 C CA . ASP B 1 325 ? 6.572 31.777 27.073 1 60.73 325 ASP B CA 1
ATOM 5137 C C . ASP B 1 325 ? 5.666 32.989 27.279 1 60.73 325 ASP B C 1
ATOM 5139 O O . ASP B 1 325 ? 5.315 33.323 28.413 1 60.73 325 ASP B O 1
ATOM 5143 N N . SER B 1 326 ? 5.334 33.63 26.299 1 50.86 326 SER B N 1
ATOM 5144 C CA . SER B 1 326 ? 4.561 34.847 26.521 1 50.86 326 SER B CA 1
ATOM 5145 C C . SER B 1 326 ? 3.128 34.526 26.931 1 50.86 326 SER B C 1
ATOM 5147 O O . SER B 1 326 ? 2.475 35.326 27.603 1 50.86 326 SER B O 1
ATOM 5149 N N . ALA B 1 327 ? 2.493 33.504 26.593 1 48.39 327 ALA B N 1
ATOM 5150 C CA . ALA B 1 327 ? 1.141 33.146 27.017 1 48.39 327 ALA B CA 1
ATOM 5151 C C . ALA B 1 327 ? 1.118 32.734 28.486 1 48.39 327 ALA B C 1
ATOM 5153 O O . ALA B 1 327 ? 0.078 32.814 29.143 1 48.39 327 ALA B O 1
ATOM 5154 N N . LYS B 1 328 ? 2.135 32.052 28.989 1 48.35 328 LYS B N 1
ATOM 5155 C CA . LYS B 1 328 ? 2.166 31.791 30.425 1 48.35 328 LYS B CA 1
ATOM 5156 C C . LYS B 1 328 ? 2.063 33.088 31.222 1 48.35 328 LYS B C 1
ATOM 5158 O O . LYS B 1 328 ? 1.541 33.097 32.339 1 48.35 328 LYS B O 1
ATOM 5163 N N . SER B 1 329 ? 2.652 34.053 30.719 1 45.12 329 SER B N 1
ATOM 5164 C CA . SER B 1 329 ? 2.629 35.289 31.494 1 45.12 329 SER B CA 1
ATOM 5165 C C . SER B 1 329 ? 1.233 35.901 31.518 1 45.12 329 SER B C 1
ATOM 5167 O O . SER B 1 329 ? 0.845 36.538 32.499 1 45.12 329 SER B O 1
ATOM 5169 N N . LEU B 1 330 ? 0.439 35.677 30.547 1 43.19 330 LEU B N 1
ATOM 5170 C CA . LEU B 1 330 ? -0.897 36.263 30.578 1 43.19 330 LEU B CA 1
ATOM 5171 C C . LEU B 1 330 ? -1.836 35.428 31.441 1 43.19 330 LEU B C 1
ATOM 5173 O O . LEU B 1 330 ? -2.709 35.972 32.121 1 43.19 330 LEU B O 1
ATOM 5177 N N . GLU B 1 331 ? -1.63 34.148 31.373 1 45.27 331 GLU B N 1
ATOM 5178 C CA . GLU B 1 331 ? -2.476 33.34 32.246 1 45.27 331 GLU B CA 1
ATOM 5179 C C . GLU B 1 331 ? -2.094 33.528 33.712 1 45.27 331 GLU B C 1
ATOM 5181 O O . GLU B 1 331 ? -2.963 33.56 34.586 1 45.27 331 GLU B O 1
ATOM 5186 N N . THR B 1 332 ? -0.793 33.594 33.936 1 45.34 332 THR B N 1
ATOM 5187 C CA . THR B 1 332 ? -0.393 33.881 35.309 1 45.34 332 THR B CA 1
ATOM 5188 C C . THR B 1 332 ? -0.821 35.288 35.715 1 45.34 332 THR B C 1
ATOM 5190 O O . THR B 1 332 ? -1.17 35.526 36.873 1 45.34 332 THR B O 1
ATOM 5193 N N . ALA B 1 333 ? -0.928 36.176 34.891 1 42.87 333 ALA B N 1
ATOM 5194 C CA . ALA B 1 333 ? -1.35 37.537 35.211 1 42.87 333 ALA B CA 1
ATOM 5195 C C . ALA B 1 333 ? -2.855 37.602 35.457 1 42.87 333 ALA B C 1
ATOM 5197 O O . ALA B 1 333 ? -3.318 38.355 36.316 1 42.87 333 ALA B O 1
ATOM 5198 N N . LYS B 1 334 ? -3.696 36.831 34.83 1 44.65 334 LYS B N 1
ATOM 5199 C CA . LYS B 1 334 ? -5.13 36.843 35.104 1 44.65 334 LYS B CA 1
ATOM 5200 C C . LYS B 1 334 ? -5.442 36.157 36.431 1 44.65 334 LYS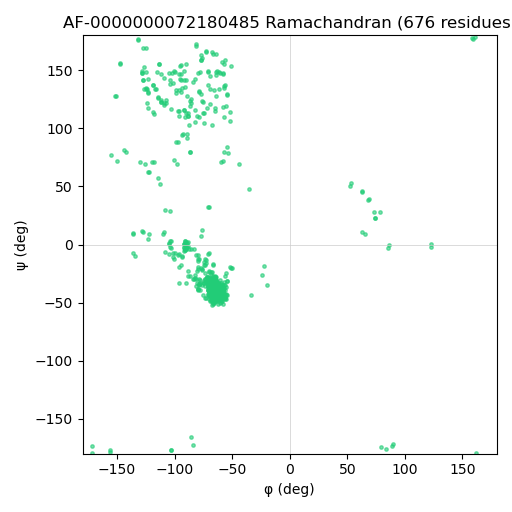 B C 1
ATOM 5202 O O . LYS B 1 334 ? -6.471 36.433 37.052 1 44.65 334 LYS B O 1
ATOM 5207 N N . LYS B 1 335 ? -4.709 35.172 36.814 1 43.5 335 LYS B N 1
ATOM 5208 C CA . LYS B 1 335 ? -4.952 34.536 38.105 1 43.5 335 LYS B CA 1
ATOM 5209 C C . LYS B 1 335 ? -4.633 35.487 39.255 1 43.5 335 LYS B C 1
ATOM 5211 O O . LYS B 1 335 ? -5.176 35.346 40.353 1 43.5 335 LYS B O 1
ATOM 5216 N N . LYS B 1 336 ? -3.724 36.276 38.97 1 43.78 336 LYS B N 1
ATOM 5217 C CA . LYS B 1 336 ? -3.372 37.16 40.078 1 43.78 336 LYS B CA 1
ATOM 5218 C C . LYS B 1 336 ? -4.441 38.228 40.29 1 43.78 336 LYS B C 1
ATOM 5220 O O . LYS B 1 336 ? -4.483 38.871 41.341 1 43.78 336 LYS B O 1
ATOM 5225 N N . ARG B 1 337 ? -5.221 38.335 39.222 1 40.78 337 ARG B N 1
ATOM 5226 C CA . ARG B 1 337 ? -6.154 39.443 39.404 1 40.78 337 ARG B CA 1
ATOM 5227 C C . ARG B 1 337 ? -7.404 38.99 40.151 1 40.78 337 ARG B C 1
ATOM 5229 O O . ARG B 1 337 ? -8.184 39.818 40.625 1 40.78 337 ARG B O 1
ATOM 5236 N N . ARG B 1 338 ? -7.709 37.638 39.986 1 38.45 338 ARG B N 1
ATOM 5237 C CA . ARG B 1 338 ? -8.982 37.333 40.632 1 38.45 338 ARG B CA 1
ATOM 5238 C C . ARG B 1 338 ? -8.818 37.234 42.145 1 38.45 338 ARG B C 1
ATOM 5240 O O . ARG B 1 338 ? -9.799 37.056 42.87 1 38.45 338 ARG B O 1
ATOM 5247 N N . THR B 1 339 ? -7.5 36.997 42.505 1 33.67 339 THR B N 1
ATOM 5248 C CA . THR B 1 339 ? -7.468 36.847 43.956 1 33.67 339 THR B CA 1
ATOM 5249 C C . THR B 1 339 ? -7.591 38.204 44.643 1 33.67 339 THR B C 1
ATOM 5251 O O . THR B 1 339 ? -7.519 38.293 45.87 1 33.67 339 THR B O 1
ATOM 5254 N N . VAL B 1 340 ? -7.947 39.186 43.904 1 29.07 340 VAL B N 1
ATOM 5255 C CA . VAL B 1 340 ? -8.246 40.265 44.839 1 29.07 340 VAL B CA 1
ATOM 5256 C C . VAL B 1 340 ? -9.602 40.017 45.498 1 29.07 340 VAL B C 1
ATOM 5258 O O . VAL B 1 340 ? -10.564 39.634 44.828 1 29.07 340 VAL B O 1
#

Secondary structure (DSSP, 8-state):
-PPPHHHHHHHHHHHHHT-HHHHHHHS-TT--TT-EETTTTEEHHHHHHTTTSSS---HHHHHHHHHHHHTT--TT-PPPSS---EEEE--SS-HHHH-EEEE-TT--HHHHHHHHHHHHHHSSS--HHHHHHHHHHHHHHHHS--SS--EEEEEHHHHHHHHHHHH-GGG--EEEE-SS-EEEE-HHHHHHH-HHHHHHHHHHTTT-SSEEEE-TTS-HHHHHHHHHHHHHS---S---HHHHHHHHHHHHHTT-HHHHHHHHHHHHTT--HHHHHHHHHHHHHTT-HHHHHHHHHHHHH-HHHHHHHHHT-S-HHHHHHH-HHHHHHHHHHHHHHHT-/-PPPHHHHHHHHHHHHTT-HHHHHHHS-TT--TT--BTTTTB-HHHHHHTGGGSS---HHHHHHHHHHHHTT--TTPPPPSS---EEEE--SS-HHHH-EEEE-TT--HHHHHHHHHHHHHHSSS--HHHHHHHHHHHHHHHHS------EEEEEHHHHHHHHHHHH-GGG--EEEE-SS-EEEE-HHHHHHH-HHHHHHHHHHGGG-SSEEEE-TTS-HHHHHHHHHHHHHS---S---HHHHHHHHHHHHHTT-HHHHHHHHHHHHTT--TTTHHHHHHHHHHTT-HHHHHHHHHHHHH-HHHHHHHHHT-S-HHHHHHH-HHHHHHHHHHHHHHHT-